Protein AF-A0A7S1S8F1-F1 (afdb_monomer)

Nearest PDB structures (foldseek):
  6grj-assembly1_F  TM=1.802E-01  e=8.743E+00  Aeromonas hydrophila
  8iyj-assembly1_T3  TM=1.099E-01  e=9.183E+00  Mus musculus
  6grj-assembly1_I  TM=1.510E-01  e=9.183E+00  Aeromonas hydrophila

pLDDT: mean 80.33, std 20.06, range [31.27, 98.12]

Organism: Alexandrium catenella (NCBI:txid2925)

Structure (mmCIF, N/CA/C/O backbone):
data_AF-A0A7S1S8F1-F1
#
_entry.id   AF-A0A7S1S8F1-F1
#
loop_
_atom_site.group_PDB
_atom_site.id
_atom_site.type_symbol
_atom_site.label_atom_id
_atom_site.label_alt_id
_atom_site.label_comp_id
_atom_site.label_asym_id
_atom_site.label_entity_id
_atom_site.label_seq_id
_atom_site.pdbx_PDB_ins_code
_atom_site.Cartn_x
_atom_site.Cartn_y
_atom_site.Cartn_z
_atom_site.occupancy
_atom_site.B_iso_or_equiv
_atom_site.auth_seq_id
_atom_site.auth_comp_id
_atom_site.auth_asym_id
_atom_site.auth_atom_id
_atom_site.pdbx_PDB_model_num
ATOM 1 N N . THR A 1 1 ? -24.245 24.559 3.269 1.00 71.06 1 THR A N 1
ATOM 2 C CA . THR A 1 1 ? -24.080 25.088 1.894 1.00 71.06 1 THR A CA 1
ATOM 3 C C . THR A 1 1 ? -22.683 25.635 1.650 1.00 71.06 1 THR A C 1
ATOM 5 O O . THR A 1 1 ? -21.995 25.028 0.846 1.00 71.06 1 THR A O 1
ATOM 8 N N . ILE A 1 2 ? -22.222 26.690 2.346 1.00 76.62 2 ILE A N 1
ATOM 9 C CA . ILE A 1 2 ? -20.896 27.321 2.112 1.00 76.62 2 ILE A CA 1
ATOM 10 C C . ILE A 1 2 ? -19.745 26.299 2.111 1.00 76.62 2 ILE A C 1
ATOM 12 O O . ILE A 1 2 ? -18.993 26.247 1.144 1.00 76.62 2 ILE A O 1
ATOM 16 N N . LEU A 1 3 ? -19.665 25.432 3.130 1.00 76.19 3 LEU A N 1
ATOM 17 C CA . LEU A 1 3 ? -18.648 24.372 3.197 1.00 76.19 3 LEU A CA 1
ATOM 18 C C . LEU A 1 3 ? -18.657 23.469 1.950 1.00 76.19 3 LEU A C 1
ATOM 20 O O . LEU A 1 3 ? -17.608 23.213 1.379 1.00 76.19 3 LEU A O 1
ATOM 24 N N . GLY A 1 4 ? -19.839 23.058 1.477 1.00 77.69 4 GLY A N 1
ATOM 25 C CA . GLY A 1 4 ? -19.980 22.222 0.280 1.00 77.69 4 GLY A CA 1
ATOM 26 C C . GLY A 1 4 ? -19.562 22.929 -1.014 1.00 77.69 4 GLY A C 1
ATOM 27 O O . GLY A 1 4 ? -18.934 22.307 -1.864 1.00 77.69 4 GLY A O 1
ATOM 28 N N . LEU A 1 5 ? -19.835 24.234 -1.147 1.00 84.31 5 LEU A N 1
ATOM 29 C CA . LEU A 1 5 ? -19.325 25.038 -2.268 1.00 84.31 5 LEU A CA 1
ATOM 30 C C . LEU A 1 5 ? -17.794 25.160 -2.220 1.00 84.31 5 LEU A C 1
ATOM 32 O O . LEU A 1 5 ? -17.147 25.108 -3.262 1.00 84.31 5 LEU A O 1
ATOM 36 N N . TRP A 1 6 ? -17.209 25.273 -1.023 1.00 87.19 6 TRP A N 1
ATOM 37 C CA . TRP A 1 6 ? -15.755 25.324 -0.850 1.00 87.19 6 TRP A CA 1
ATOM 38 C C . TRP A 1 6 ? -15.074 23.976 -1.130 1.00 87.19 6 TRP A C 1
ATOM 40 O O . TRP A 1 6 ? -14.029 23.932 -1.781 1.00 87.19 6 TRP A O 1
ATOM 50 N N . SER A 1 7 ? -15.690 22.863 -0.717 1.00 84.62 7 SER A N 1
ATOM 51 C CA . SER A 1 7 ? -15.260 21.513 -1.096 1.00 84.62 7 SER A CA 1
ATOM 52 C C . SER A 1 7 ? -15.316 21.317 -2.613 1.00 84.62 7 SER A C 1
ATOM 54 O O . SER A 1 7 ? -14.339 20.854 -3.194 1.00 84.62 7 SER A O 1
ATOM 56 N N . LEU A 1 8 ? -16.401 21.745 -3.271 1.00 88.31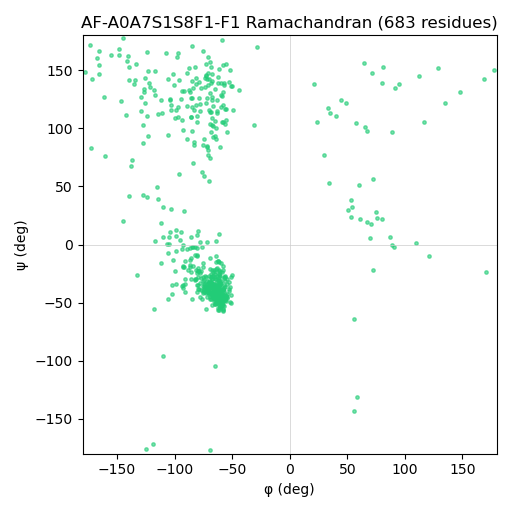 8 LEU A N 1
ATOM 57 C CA . LEU A 1 8 ? -16.531 21.687 -4.731 1.00 88.31 8 LEU A CA 1
ATOM 58 C C . LEU A 1 8 ? -15.447 22.525 -5.433 1.00 88.31 8 LEU A C 1
ATOM 60 O O . LEU A 1 8 ? -14.800 22.036 -6.352 1.00 88.31 8 LEU A O 1
ATOM 64 N N . ALA A 1 9 ? -15.196 23.755 -4.972 1.00 88.94 9 ALA A N 1
ATOM 65 C CA . ALA A 1 9 ? -14.128 24.602 -5.505 1.00 88.94 9 ALA A CA 1
ATOM 66 C C . ALA A 1 9 ? -12.737 23.964 -5.330 1.00 88.94 9 ALA A C 1
ATOM 68 O O . ALA A 1 9 ? -11.925 23.994 -6.253 1.00 88.94 9 ALA A O 1
ATOM 69 N N . SER A 1 10 ? -12.489 23.329 -4.180 1.00 92.06 10 SER A N 1
ATOM 70 C CA . SER A 1 10 ? -11.247 22.597 -3.897 1.00 92.06 10 SER A CA 1
ATOM 71 C C . SER A 1 10 ? -11.060 21.392 -4.823 1.00 92.06 10 SER A C 1
ATOM 73 O O . SER A 1 10 ? -9.970 21.192 -5.355 1.00 92.06 10 SER A O 1
ATOM 75 N N . MET A 1 11 ? -12.124 20.620 -5.073 1.00 93.25 11 MET A N 1
ATOM 76 C CA . MET A 1 11 ? -12.105 19.517 -6.041 1.00 93.25 11 MET A CA 1
ATOM 77 C C . MET A 1 11 ? -11.836 20.026 -7.462 1.00 93.25 11 MET A C 1
ATOM 79 O O . MET A 1 11 ? -10.980 19.476 -8.151 1.00 93.25 11 MET A O 1
ATOM 83 N N . SER A 1 12 ? -12.503 21.104 -7.887 1.00 93.19 12 SER A N 1
ATOM 84 C CA . SER A 1 12 ? -12.283 21.710 -9.206 1.00 93.19 12 SER A CA 1
ATOM 85 C C . SER A 1 12 ? -10.850 22.215 -9.387 1.00 93.19 12 SER A C 1
ATOM 87 O O . SER A 1 12 ? -10.267 22.008 -10.450 1.00 93.19 12 SER A O 1
ATOM 89 N N . PHE A 1 13 ? -10.256 22.829 -8.357 1.00 94.50 13 PHE A N 1
ATOM 90 C CA . PHE A 1 13 ? -8.851 23.245 -8.375 1.00 94.50 13 PHE A CA 1
ATOM 91 C C . PHE A 1 13 ? -7.903 22.041 -8.473 1.00 94.50 13 PHE A C 1
ATOM 93 O O . PHE A 1 13 ? -6.998 22.046 -9.305 1.00 94.50 13 PHE A O 1
ATOM 100 N N . GLY A 1 14 ? -8.148 20.982 -7.692 1.00 92.25 14 GLY A N 1
ATOM 101 C CA . GLY A 1 14 ? -7.373 19.740 -7.754 1.00 92.25 14 GLY A CA 1
ATOM 102 C C . GLY A 1 14 ? -7.420 19.074 -9.133 1.00 92.25 14 GLY A C 1
ATOM 103 O O . GLY A 1 14 ? -6.380 18.697 -9.664 1.00 92.25 14 GLY A O 1
ATOM 104 N N . VAL A 1 15 ? -8.601 19.001 -9.760 1.00 93.94 15 VAL A N 1
ATOM 105 C CA . VAL A 1 15 ? -8.761 18.477 -11.130 1.00 93.94 15 VAL A CA 1
ATOM 106 C C . VAL A 1 15 ? -8.051 19.364 -12.156 1.00 93.94 15 VAL A C 1
ATOM 108 O O . VAL A 1 15 ? -7.371 18.843 -13.038 1.00 93.94 15 VAL A O 1
ATOM 111 N N . PHE A 1 16 ? -8.169 20.691 -12.049 1.00 95.81 16 PHE A N 1
ATOM 112 C CA . PHE A 1 16 ? -7.493 21.621 -12.958 1.00 95.81 16 PHE A CA 1
ATOM 113 C C . PHE A 1 16 ? -5.965 21.494 -12.872 1.00 95.81 16 PHE A C 1
ATOM 115 O O . PHE A 1 16 ? -5.309 21.287 -13.893 1.00 95.81 16 PHE A O 1
ATOM 122 N N . MET A 1 17 ? -5.403 21.541 -11.661 1.00 96.44 17 MET A N 1
ATOM 123 C CA . MET A 1 17 ? -3.957 21.426 -11.459 1.00 96.44 17 MET A CA 1
ATOM 124 C C . MET A 1 17 ? -3.429 20.030 -11.788 1.00 96.44 17 MET A C 1
ATOM 126 O O . MET A 1 17 ? -2.360 19.919 -12.379 1.00 96.44 17 MET A O 1
ATOM 130 N N . GLY A 1 18 ? -4.188 18.972 -11.484 1.00 92.06 18 GLY A N 1
ATOM 131 C CA . GLY A 1 18 ? -3.854 17.608 -11.896 1.00 92.06 18 GLY A CA 1
ATOM 132 C C . GLY A 1 18 ? -3.797 17.463 -13.418 1.00 92.06 18 GLY A C 1
ATOM 133 O O . GLY A 1 18 ? -2.859 16.865 -13.937 1.00 92.06 18 GLY A O 1
ATOM 134 N N . ARG A 1 19 ? -4.739 18.075 -14.153 1.00 92.81 19 ARG A N 1
ATOM 135 C CA . ARG A 1 19 ? -4.690 18.113 -15.625 1.00 92.81 19 ARG A CA 1
ATOM 136 C C . ARG A 1 19 ? -3.488 18.897 -16.145 1.00 92.81 19 ARG A C 1
ATOM 138 O O . ARG A 1 19 ? -2.829 18.381 -17.036 1.00 92.81 19 ARG A O 1
ATOM 145 N N . TYR A 1 20 ? -3.193 20.071 -15.582 1.00 93.94 20 TYR A N 1
ATOM 146 C CA . TYR A 1 20 ? -2.027 20.883 -15.955 1.00 93.94 20 TYR A CA 1
ATOM 147 C C . TYR A 1 20 ? -0.709 20.121 -15.752 1.00 93.94 20 TYR A C 1
ATOM 149 O O . TYR A 1 20 ? 0.074 19.973 -16.684 1.00 93.94 20 TYR A O 1
ATOM 157 N N . VAL A 1 21 ? -0.490 19.555 -14.559 1.00 93.69 21 VAL A N 1
ATOM 158 C CA . VAL A 1 21 ? 0.717 18.760 -14.271 1.00 93.69 21 VAL A CA 1
ATOM 159 C C . VAL A 1 21 ? 0.799 17.531 -15.185 1.00 93.69 21 VAL A C 1
ATOM 161 O O . VAL A 1 21 ? 1.889 17.147 -15.614 1.00 93.69 21 VAL A O 1
ATOM 164 N N . ASN A 1 22 ? -0.346 16.936 -15.534 1.00 91.06 22 ASN A N 1
ATOM 165 C CA . ASN A 1 22 ? -0.381 15.809 -16.454 1.00 91.06 22 ASN A CA 1
ATOM 166 C C . ASN A 1 22 ? 0.011 16.184 -17.892 1.00 91.06 22 ASN A C 1
ATOM 168 O O . ASN A 1 22 ? 0.784 15.452 -18.504 1.00 91.06 22 ASN A O 1
ATOM 172 N N . THR A 1 23 ? -0.513 17.287 -18.437 1.00 86.06 23 THR A N 1
ATOM 173 C CA . THR A 1 23 ? -0.227 17.708 -19.820 1.00 86.06 23 THR A CA 1
ATOM 174 C C . THR A 1 23 ? 1.190 18.239 -19.988 1.00 86.06 23 THR A C 1
ATOM 176 O O . THR A 1 23 ? 1.860 17.835 -20.930 1.00 86.06 23 THR A O 1
ATOM 179 N N . GLU A 1 24 ? 1.664 19.086 -19.071 1.00 88.12 24 GLU A N 1
ATOM 180 C CA . GLU A 1 24 ? 2.987 19.715 -19.197 1.00 88.12 24 GLU A CA 1
ATOM 181 C C . GLU A 1 24 ? 4.134 18.732 -18.905 1.00 88.12 24 GLU A C 1
ATOM 183 O O . GLU A 1 24 ? 5.136 18.717 -19.618 1.00 88.12 24 GLU A O 1
ATOM 188 N N . TYR A 1 25 ? 3.988 17.881 -17.880 1.00 90.88 25 TYR A N 1
ATOM 189 C CA . TYR A 1 25 ? 5.095 17.059 -17.377 1.00 90.88 25 TYR A CA 1
ATOM 190 C C . TYR A 1 25 ? 4.852 15.553 -17.517 1.00 90.88 25 TYR A C 1
ATOM 192 O O . TYR A 1 25 ? 5.662 14.841 -18.119 1.00 90.88 25 TYR A O 1
ATOM 200 N N . MET A 1 26 ? 3.746 15.039 -16.963 1.00 91.00 26 MET A N 1
ATOM 201 C CA . MET A 1 26 ? 3.609 13.588 -16.763 1.00 91.00 26 MET A CA 1
ATOM 202 C C . MET A 1 26 ? 3.402 12.805 -18.060 1.00 91.00 26 MET A C 1
ATOM 204 O O . MET A 1 26 ? 3.874 11.677 -18.148 1.00 91.00 26 MET A O 1
ATOM 208 N N . GLN A 1 27 ? 2.754 13.373 -19.081 1.00 86.25 27 GLN A N 1
ATOM 209 C CA . GLN A 1 27 ? 2.628 12.715 -20.387 1.00 86.25 27 GLN A CA 1
ATOM 210 C C . GLN A 1 27 ? 3.995 12.493 -21.043 1.00 86.25 27 GLN A C 1
ATOM 212 O O . GLN A 1 27 ? 4.281 11.390 -21.506 1.00 86.25 27 GLN A O 1
ATOM 217 N N . SER A 1 28 ? 4.869 13.504 -21.024 1.00 85.38 28 SER A N 1
ATOM 218 C CA . SER A 1 28 ? 6.248 13.379 -21.509 1.00 85.38 28 SER A CA 1
ATOM 219 C C . SER A 1 28 ? 7.037 12.361 -20.685 1.00 85.38 28 SER A C 1
ATOM 221 O O . SER A 1 28 ? 7.659 11.465 -21.255 1.00 85.38 28 SER A O 1
ATOM 223 N N . TYR A 1 29 ? 6.945 12.442 -19.355 1.00 89.31 29 TYR A N 1
ATOM 224 C CA . TYR A 1 29 ? 7.604 11.524 -18.424 1.00 89.31 29 TYR A CA 1
ATOM 225 C C . TYR A 1 29 ? 7.205 10.059 -18.657 1.00 89.31 29 TYR A C 1
ATOM 227 O O . TYR A 1 29 ? 8.059 9.203 -18.900 1.00 89.31 29 TYR A O 1
ATOM 235 N N . TRP A 1 30 ? 5.901 9.764 -18.629 1.00 86.81 30 TRP A N 1
ATOM 236 C CA . TRP A 1 30 ? 5.389 8.407 -18.792 1.00 86.81 30 TRP A CA 1
ATOM 237 C C . TRP A 1 30 ? 5.628 7.867 -20.191 1.00 86.81 30 TRP A C 1
ATOM 239 O O . TRP A 1 30 ? 5.990 6.705 -20.305 1.00 86.81 30 TRP A O 1
ATOM 249 N N . ARG A 1 31 ? 5.520 8.684 -21.246 1.00 81.50 31 ARG A N 1
ATOM 250 C CA . ARG A 1 31 ? 5.853 8.257 -22.613 1.00 81.50 31 ARG A CA 1
ATOM 251 C C . ARG A 1 31 ? 7.309 7.812 -22.725 1.00 81.50 31 ARG A C 1
ATOM 253 O O . ARG A 1 31 ? 7.578 6.747 -23.276 1.00 81.50 31 ARG A O 1
ATOM 260 N N . ILE A 1 32 ? 8.241 8.595 -22.176 1.00 83.88 32 ILE A N 1
ATOM 261 C CA . ILE A 1 32 ? 9.670 8.257 -22.208 1.00 83.88 32 ILE A CA 1
ATOM 262 C C . ILE A 1 32 ? 9.951 6.991 -21.387 1.00 83.88 32 ILE A C 1
ATOM 264 O O . ILE A 1 32 ? 10.694 6.119 -21.837 1.00 83.88 32 ILE A O 1
ATOM 268 N N . ARG A 1 33 ? 9.302 6.843 -20.226 1.00 83.69 33 ARG A N 1
ATOM 269 C CA . ARG A 1 33 ? 9.466 5.680 -19.343 1.00 83.69 33 ARG A CA 1
ATOM 270 C C . ARG A 1 33 ? 8.794 4.400 -19.869 1.00 83.69 33 ARG A C 1
ATOM 272 O O . ARG A 1 33 ? 9.356 3.321 -19.713 1.00 83.69 33 ARG A O 1
ATOM 279 N N . ALA A 1 34 ? 7.622 4.505 -20.495 1.00 75.69 34 ALA A N 1
ATOM 280 C CA . ALA A 1 34 ? 6.834 3.380 -21.007 1.00 75.69 34 ALA A CA 1
ATOM 281 C C . ALA A 1 34 ? 7.347 2.843 -22.351 1.00 75.69 34 ALA A C 1
ATOM 283 O O . ALA A 1 34 ? 7.225 1.647 -22.605 1.00 75.69 34 ALA A O 1
ATOM 284 N N . ALA A 1 35 ? 7.995 3.680 -23.174 1.00 70.44 35 ALA A N 1
ATOM 285 C CA . ALA A 1 35 ? 8.668 3.227 -24.395 1.00 70.44 35 ALA A CA 1
ATOM 286 C C . ALA A 1 35 ? 9.786 2.193 -24.125 1.00 70.44 35 ALA A C 1
ATOM 288 O O . ALA A 1 35 ? 10.214 1.497 -25.043 1.00 70.44 35 ALA A O 1
ATOM 289 N N . GLY A 1 36 ? 10.248 2.067 -22.871 1.00 58.00 36 GLY A N 1
ATOM 290 C CA . GLY A 1 36 ? 10.915 0.877 -22.320 1.00 58.00 36 GLY A CA 1
ATOM 291 C C . GLY A 1 36 ? 12.344 0.590 -22.795 1.00 58.00 36 GLY A C 1
ATOM 292 O O . GLY A 1 36 ? 13.088 -0.094 -22.099 1.00 58.00 36 GLY A O 1
ATOM 293 N N . SER A 1 37 ? 12.749 1.109 -23.952 1.00 61.06 37 SER A N 1
ATOM 294 C CA . SER A 1 37 ? 14.113 1.033 -24.475 1.00 61.06 37 SER A CA 1
ATOM 295 C C . SER A 1 37 ? 14.329 2.093 -25.551 1.00 61.06 37 SER A C 1
ATOM 297 O O . SER A 1 37 ? 13.583 2.130 -26.530 1.00 61.06 37 SER A O 1
ATOM 299 N N . GLY A 1 38 ? 15.373 2.913 -25.416 1.00 71.38 38 GLY A N 1
ATOM 300 C CA . GLY A 1 38 ? 15.814 3.771 -26.514 1.00 71.38 38 GLY A CA 1
ATOM 301 C C . GLY A 1 38 ? 16.396 2.952 -27.669 1.00 71.38 38 GLY A C 1
ATOM 302 O O . GLY A 1 38 ? 17.116 1.976 -27.443 1.00 71.38 38 GLY A O 1
ATOM 303 N N . LEU A 1 39 ? 16.113 3.352 -28.910 1.00 81.75 39 LEU A N 1
ATOM 304 C CA . LEU A 1 39 ? 16.787 2.798 -30.087 1.00 81.75 39 LEU A CA 1
ATOM 305 C C . LEU A 1 39 ? 18.219 3.329 -30.125 1.00 81.75 39 LEU A C 1
ATOM 307 O O . LEU A 1 39 ? 18.409 4.539 -30.117 1.00 81.75 39 LEU A O 1
ATOM 311 N N . SER A 1 40 ? 19.225 2.459 -30.203 1.00 84.56 40 SER A N 1
ATOM 312 C CA . SER A 1 40 ? 20.632 2.866 -30.304 1.00 84.56 40 SER A CA 1
ATOM 313 C C . SER A 1 40 ? 21.275 2.407 -31.612 1.00 84.56 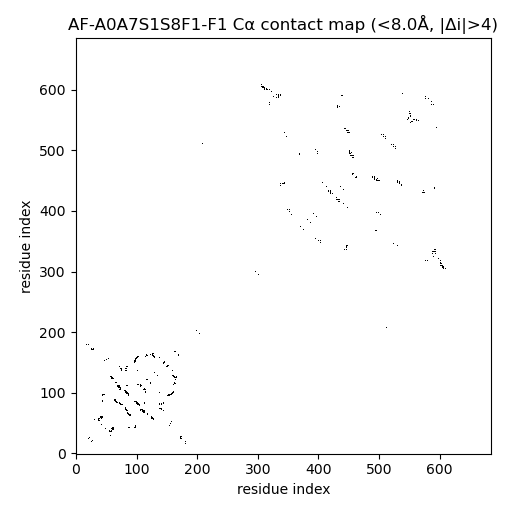40 SER A C 1
ATOM 315 O O . SER A 1 40 ? 20.892 1.393 -32.191 1.00 84.56 40 SER A O 1
ATOM 317 N N . GLY A 1 41 ? 22.245 3.184 -32.102 1.00 84.50 41 GLY A N 1
ATOM 318 C CA . GLY A 1 41 ? 22.919 2.920 -33.375 1.00 84.50 41 GLY A CA 1
ATOM 319 C C . GLY A 1 41 ? 22.079 3.259 -34.611 1.00 84.50 41 GLY A C 1
ATOM 320 O O . GLY A 1 41 ? 22.271 2.644 -35.657 1.00 84.50 41 GLY A O 1
ATOM 321 N N . VAL A 1 42 ? 21.157 4.224 -34.516 1.00 87.06 42 VAL A N 1
ATOM 322 C CA . VAL A 1 42 ? 20.298 4.633 -35.642 1.00 87.06 42 VAL A CA 1
ATOM 323 C C . VAL A 1 42 ? 21.090 5.433 -36.682 1.00 87.06 42 VAL A C 1
ATOM 325 O O . VAL A 1 42 ? 21.651 6.483 -36.368 1.00 87.06 42 VAL A O 1
ATOM 328 N N . ASP A 1 43 ? 21.132 4.976 -37.937 1.00 86.12 43 ASP A N 1
ATOM 329 C CA . ASP A 1 43 ? 21.679 5.785 -39.034 1.00 86.12 43 ASP A CA 1
ATOM 330 C C . ASP A 1 43 ? 20.611 6.771 -39.529 1.00 86.12 43 ASP A C 1
ATOM 332 O O . ASP A 1 43 ? 19.546 6.370 -40.002 1.00 86.12 43 ASP A O 1
ATOM 336 N N . ALA A 1 44 ? 20.906 8.070 -39.445 1.00 85.44 44 ALA A N 1
ATOM 337 C CA . ALA A 1 44 ? 20.002 9.139 -39.864 1.00 85.44 44 ALA A CA 1
ATOM 338 C C . ALA A 1 44 ? 19.658 9.119 -41.371 1.00 85.44 44 ALA A C 1
ATOM 340 O O . ALA A 1 44 ? 18.714 9.790 -41.784 1.00 85.44 44 ALA A O 1
ATOM 341 N N . ALA A 1 45 ? 20.402 8.368 -42.195 1.00 82.56 45 ALA A N 1
ATOM 342 C CA . ALA A 1 45 ? 20.131 8.195 -43.624 1.00 82.56 45 ALA A CA 1
ATOM 343 C C . ALA A 1 45 ? 19.275 6.951 -43.968 1.00 82.56 45 ALA A C 1
ATOM 345 O O . ALA A 1 45 ? 18.950 6.744 -45.139 1.00 82.56 45 ALA A O 1
ATOM 346 N N . ALA A 1 46 ? 18.923 6.099 -42.995 1.00 78.94 46 ALA A N 1
ATOM 347 C CA . ALA A 1 46 ? 18.248 4.823 -43.246 1.00 78.94 46 ALA A CA 1
ATOM 348 C C . ALA A 1 46 ? 16.709 4.918 -43.146 1.00 78.94 46 ALA A C 1
ATOM 350 O O . ALA A 1 46 ? 16.140 4.964 -42.056 1.00 78.94 46 ALA A O 1
ATOM 351 N N . SER A 1 47 ? 16.027 4.864 -44.298 1.00 69.81 47 SER A N 1
ATOM 352 C CA . SER A 1 47 ? 14.560 5.017 -44.415 1.00 69.81 47 SER A CA 1
ATOM 353 C C . SER A 1 47 ? 13.740 3.976 -43.634 1.00 69.81 47 SER A C 1
ATOM 355 O O . SER A 1 47 ? 12.677 4.296 -43.109 1.00 69.81 47 SER A O 1
ATOM 357 N N . GLU A 1 48 ? 14.242 2.746 -43.478 1.00 66.50 48 GLU A N 1
ATOM 358 C CA . GLU A 1 48 ? 13.563 1.707 -42.683 1.00 66.50 48 GLU A CA 1
ATOM 359 C C . GLU A 1 48 ? 13.552 2.011 -41.177 1.00 66.50 48 GLU A C 1
ATOM 361 O O . GLU A 1 48 ? 12.655 1.566 -40.471 1.00 66.50 48 GLU A O 1
ATOM 366 N N . VAL A 1 49 ? 14.510 2.787 -40.661 1.00 65.81 49 VAL A N 1
ATOM 367 C CA . VAL A 1 49 ? 14.605 3.051 -39.214 1.00 65.81 49 VAL A CA 1
ATOM 368 C C . VAL A 1 49 ? 13.638 4.156 -38.775 1.00 65.81 49 VAL A C 1
ATOM 370 O O . VAL A 1 49 ? 13.204 4.178 -37.625 1.00 65.81 49 VAL A O 1
ATOM 373 N N . ALA A 1 50 ? 13.210 5.017 -39.703 1.00 65.12 50 ALA A N 1
ATOM 374 C CA . ALA A 1 50 ? 12.194 6.037 -39.452 1.00 65.12 50 ALA A CA 1
ATOM 375 C C . ALA A 1 50 ? 10.830 5.444 -39.053 1.00 65.12 50 ALA A C 1
ATOM 377 O O . ALA A 1 50 ? 10.106 6.060 -38.280 1.00 65.12 50 ALA A O 1
ATOM 378 N N . SER A 1 51 ? 10.483 4.239 -39.530 1.00 66.12 51 SER A N 1
ATOM 379 C CA . SER A 1 51 ? 9.243 3.556 -39.124 1.00 66.12 51 SER A CA 1
ATOM 380 C C . SER A 1 51 ? 9.336 2.870 -37.759 1.00 66.12 51 SER A C 1
ATOM 382 O O . SER A 1 51 ? 8.307 2.654 -37.129 1.00 66.12 51 SER A O 1
ATOM 384 N N . LEU A 1 52 ? 10.546 2.536 -37.298 1.00 65.00 52 LEU A N 1
ATOM 385 C CA . LEU A 1 52 ? 10.803 1.978 -35.964 1.00 65.00 52 LEU A CA 1
ATOM 386 C C . LEU A 1 52 ? 10.872 3.072 -34.893 1.00 65.00 52 LEU A C 1
ATOM 388 O O . LEU A 1 52 ? 10.517 2.835 -33.740 1.00 65.00 52 LEU A O 1
ATOM 392 N N . GLY A 1 53 ? 11.293 4.281 -35.273 1.00 61.03 53 GLY A N 1
ATOM 393 C CA . GLY A 1 53 ? 11.311 5.439 -34.384 1.00 61.03 53 GLY A CA 1
ATOM 394 C C . GLY A 1 53 ? 9.926 5.867 -33.891 1.00 61.03 53 GLY A C 1
ATOM 395 O O . GLY A 1 53 ? 9.844 6.541 -32.872 1.00 61.03 53 GLY A O 1
ATOM 396 N N . ASP A 1 54 ? 8.831 5.492 -34.570 1.00 66.00 54 ASP A N 1
ATOM 397 C CA . ASP A 1 54 ? 7.459 5.839 -34.151 1.00 66.00 54 ASP A CA 1
ATOM 398 C C . ASP A 1 54 ? 7.092 5.177 -32.801 1.00 66.00 54 ASP A C 1
ATOM 400 O O . ASP A 1 54 ? 6.271 5.708 -32.054 1.00 66.00 54 ASP A O 1
ATOM 404 N N . GLU A 1 55 ? 7.736 4.053 -32.452 1.00 70.12 55 GLU A N 1
ATOM 405 C CA . GLU A 1 55 ? 7.573 3.352 -31.166 1.00 70.12 55 GLU A CA 1
ATOM 406 C C . GLU A 1 55 ? 8.566 3.809 -30.079 1.00 70.12 55 GLU A C 1
ATOM 408 O O . GLU A 1 55 ? 8.398 3.477 -28.904 1.00 70.12 55 GLU A O 1
ATOM 413 N N . ALA A 1 56 ? 9.625 4.538 -30.443 1.00 79.81 56 ALA A N 1
ATOM 414 C CA . ALA A 1 56 ? 10.734 4.849 -29.545 1.00 79.81 56 ALA A CA 1
ATOM 415 C C . ALA A 1 56 ? 10.670 6.294 -29.036 1.00 79.81 56 ALA A C 1
ATOM 417 O O . ALA A 1 56 ? 10.686 7.250 -29.808 1.00 79.81 56 ALA A O 1
ATOM 418 N N . ALA A 1 57 ? 10.675 6.481 -27.715 1.00 84.38 57 ALA A N 1
ATOM 419 C CA . ALA A 1 57 ? 10.746 7.821 -27.128 1.00 84.38 57 ALA A CA 1
ATOM 420 C C . ALA A 1 57 ? 12.161 8.427 -27.152 1.00 84.38 57 ALA A C 1
ATOM 422 O O . ALA A 1 57 ? 12.299 9.648 -27.128 1.00 84.38 57 ALA A O 1
ATOM 423 N N . ILE A 1 58 ? 13.197 7.580 -27.200 1.00 87.94 58 ILE A N 1
ATOM 424 C CA . ILE A 1 58 ? 14.619 7.944 -27.173 1.00 87.94 58 ILE A CA 1
ATOM 425 C C . ILE A 1 58 ? 15.308 7.299 -28.385 1.00 87.94 58 ILE A C 1
ATOM 427 O O . ILE A 1 58 ? 15.154 6.098 -28.615 1.00 87.94 58 ILE A O 1
ATOM 431 N N . ILE A 1 59 ? 16.086 8.078 -29.138 1.00 89.25 59 ILE A N 1
ATOM 432 C CA . ILE A 1 59 ? 16.847 7.636 -30.314 1.00 89.25 59 ILE A CA 1
ATOM 433 C C . ILE A 1 59 ? 18.299 8.094 -30.173 1.00 89.25 59 ILE A C 1
ATOM 435 O O . ILE A 1 59 ? 18.566 9.289 -30.222 1.00 89.25 59 ILE A O 1
ATOM 439 N N . SER A 1 60 ? 19.240 7.159 -30.049 1.00 90.44 60 SER A N 1
ATOM 440 C CA . SER A 1 60 ? 20.684 7.400 -30.103 1.00 90.44 60 SER A CA 1
ATOM 441 C C . SER A 1 60 ? 21.234 7.057 -31.493 1.00 90.44 60 SER A C 1
ATOM 443 O O . SER A 1 60 ? 21.323 5.890 -31.887 1.00 90.44 60 SER A O 1
ATOM 445 N N . PHE A 1 61 ? 21.611 8.087 -32.244 1.00 90.88 61 PHE A N 1
ATOM 446 C CA . PHE A 1 61 ? 22.142 8.005 -33.600 1.00 90.88 61 PHE A CA 1
ATOM 447 C C . PHE A 1 61 ? 23.567 7.421 -33.669 1.00 90.88 61 PHE A C 1
ATOM 449 O O . PHE A 1 61 ? 24.313 7.410 -32.691 1.00 90.88 61 PHE A O 1
ATOM 456 N N . THR A 1 62 ? 23.982 6.959 -34.852 1.00 90.69 62 THR A N 1
ATOM 457 C CA . THR A 1 62 ? 25.367 6.538 -35.122 1.00 90.69 62 THR A CA 1
ATOM 458 C C . THR A 1 62 ? 26.352 7.706 -35.122 1.00 90.69 62 THR A C 1
ATOM 460 O O . THR A 1 62 ? 26.014 8.822 -35.518 1.00 90.69 62 THR A O 1
ATOM 463 N N . GLU A 1 63 ? 27.617 7.425 -34.805 1.00 87.94 63 GLU A N 1
ATOM 464 C CA . GLU A 1 63 ? 28.702 8.402 -34.906 1.00 87.94 63 GLU A CA 1
ATOM 465 C C . GLU A 1 63 ? 28.844 8.982 -36.333 1.00 87.94 63 GLU A C 1
ATOM 467 O O . GLU A 1 63 ? 28.739 8.282 -37.352 1.00 87.94 63 GLU A O 1
ATOM 472 N N . GLY A 1 64 ? 29.080 10.297 -36.402 1.00 87.25 64 GLY A N 1
ATOM 473 C CA . GLY A 1 64 ? 29.148 11.064 -37.650 1.00 87.25 64 GLY A CA 1
ATOM 474 C C . GLY A 1 64 ? 27.805 11.626 -38.135 1.00 87.25 64 GLY A C 1
ATOM 475 O O . GLY A 1 64 ? 27.782 12.315 -39.163 1.00 87.25 64 GLY A O 1
ATOM 476 N N . THR A 1 65 ? 26.715 11.368 -37.407 1.00 90.06 65 THR A N 1
ATOM 477 C CA . THR A 1 65 ? 25.454 12.113 -37.519 1.00 90.06 65 THR A CA 1
ATOM 478 C C . THR A 1 65 ? 25.634 13.540 -36.994 1.00 90.06 65 THR A C 1
ATOM 480 O O . THR A 1 65 ? 26.318 13.760 -35.997 1.00 90.06 65 THR A O 1
ATOM 483 N N . ILE A 1 66 ? 25.047 14.516 -37.687 1.00 90.81 66 ILE A N 1
ATOM 484 C CA . ILE A 1 66 ? 25.028 15.935 -37.322 1.00 90.81 66 ILE A CA 1
ATOM 485 C C . ILE A 1 66 ? 23.657 16.553 -37.607 1.00 90.81 66 ILE A C 1
ATOM 487 O O . ILE A 1 66 ? 22.958 16.134 -38.532 1.00 90.81 66 ILE A O 1
ATOM 491 N N . VAL A 1 67 ? 23.315 17.599 -36.858 1.00 93.38 67 VAL A N 1
ATOM 492 C CA . VAL A 1 67 ? 22.265 18.555 -37.232 1.00 93.38 67 VAL A CA 1
ATOM 493 C C . VAL A 1 67 ? 22.894 19.610 -38.146 1.00 93.38 67 VAL A C 1
ATOM 495 O O . VAL A 1 67 ? 23.920 20.195 -37.797 1.00 93.38 67 VAL A O 1
ATOM 498 N N . ASP A 1 68 ? 22.331 19.837 -39.334 1.00 92.94 68 ASP A N 1
ATOM 499 C CA . ASP A 1 68 ? 22.863 20.820 -40.289 1.00 92.94 68 ASP A CA 1
ATOM 500 C C . ASP A 1 68 ? 22.258 22.214 -40.052 1.00 92.94 68 ASP A C 1
ATOM 502 O O . ASP A 1 68 ? 21.231 22.583 -40.630 1.00 92.94 68 ASP A O 1
ATOM 506 N N . ASP A 1 69 ? 22.933 23.006 -39.212 1.00 92.62 69 ASP A N 1
ATOM 507 C CA . ASP A 1 69 ? 22.517 24.359 -38.816 1.00 92.62 69 ASP A CA 1
ATOM 508 C C . ASP A 1 69 ? 22.427 25.363 -39.985 1.00 92.62 69 ASP A C 1
ATOM 510 O O . ASP A 1 69 ? 21.775 26.409 -39.859 1.00 92.62 69 ASP A O 1
ATOM 514 N N . ARG A 1 70 ? 23.002 25.036 -41.152 1.00 92.06 70 ARG A N 1
ATOM 515 C CA . ARG A 1 70 ? 22.989 25.874 -42.364 1.00 92.06 70 ARG A CA 1
ATOM 516 C C . ARG A 1 70 ? 21.723 25.718 -43.200 1.00 92.06 70 ARG A C 1
ATOM 518 O O . ARG A 1 70 ? 21.449 26.581 -44.034 1.00 92.06 70 ARG A O 1
ATOM 525 N N . ARG A 1 71 ? 20.966 24.633 -43.008 1.00 94.81 71 ARG A N 1
ATOM 526 C CA . ARG A 1 71 ? 19.713 24.345 -43.736 1.00 94.81 71 ARG A CA 1
ATOM 527 C C . ARG A 1 71 ? 18.497 24.365 -42.806 1.00 94.81 71 ARG A C 1
ATOM 529 O O . ARG A 1 71 ? 17.574 23.565 -42.925 1.00 94.81 71 ARG A O 1
ATOM 536 N N . THR A 1 72 ? 18.533 25.325 -41.888 1.00 96.31 72 THR A N 1
ATOM 537 C CA . THR A 1 72 ? 17.526 25.593 -40.857 1.00 96.31 72 THR A CA 1
ATOM 538 C C . THR A 1 72 ? 16.400 26.477 -41.388 1.00 96.31 72 THR A C 1
ATOM 540 O O . THR A 1 72 ? 16.679 27.468 -42.057 1.00 96.31 72 THR A O 1
ATOM 543 N N . ILE A 1 73 ? 15.146 26.207 -41.014 1.00 98.00 73 ILE A N 1
ATOM 544 C CA . ILE A 1 73 ? 14.026 27.155 -41.161 1.00 98.00 73 ILE A CA 1
ATOM 545 C C . ILE A 1 73 ? 13.391 27.445 -39.801 1.00 98.00 73 ILE A C 1
ATOM 547 O O . ILE A 1 73 ? 13.112 26.529 -39.030 1.00 98.00 73 ILE A O 1
ATOM 551 N N . GLY A 1 74 ? 13.121 28.727 -39.547 1.00 97.06 74 GLY A N 1
ATOM 552 C CA . GLY A 1 74 ? 12.295 29.206 -38.440 1.00 97.06 74 GLY A CA 1
ATOM 553 C C . GLY A 1 74 ? 10.927 29.671 -38.940 1.00 97.06 74 GLY A C 1
ATOM 554 O O . GLY A 1 74 ? 10.771 30.829 -39.334 1.00 97.06 74 GLY A O 1
ATOM 555 N N . TYR A 1 75 ? 9.935 28.780 -38.907 1.00 97.12 75 TYR A N 1
ATOM 556 C CA . TYR A 1 75 ? 8.560 29.049 -39.335 1.00 97.12 75 TYR A CA 1
ATOM 557 C C . TYR A 1 75 ? 7.795 29.828 -38.259 1.00 97.12 75 TYR A C 1
ATOM 559 O O . TYR A 1 75 ? 7.726 29.401 -37.109 1.00 97.12 75 TYR A O 1
ATOM 567 N N . VAL A 1 76 ? 7.202 30.974 -38.604 1.00 95.88 76 VAL A N 1
ATOM 568 C CA . VAL A 1 76 ? 6.541 31.846 -37.616 1.00 95.88 76 VAL A CA 1
ATOM 569 C C . VAL A 1 76 ? 5.030 31.622 -37.608 1.00 95.88 76 VAL A C 1
ATOM 571 O O . VAL A 1 76 ? 4.346 31.970 -38.569 1.00 95.88 76 VAL A O 1
ATOM 574 N N . ALA A 1 77 ? 4.487 31.128 -36.494 1.00 94.31 77 ALA A N 1
ATOM 575 C CA . ALA A 1 77 ? 3.046 30.983 -36.291 1.00 94.31 77 ALA A CA 1
ATOM 576 C C . ALA A 1 77 ? 2.626 31.466 -34.897 1.00 94.31 77 ALA A C 1
ATOM 578 O O . ALA A 1 77 ? 3.301 31.211 -33.907 1.00 94.31 77 ALA A O 1
ATOM 579 N N . LYS A 1 78 ? 1.500 32.192 -34.818 1.00 92.00 78 LYS A N 1
ATOM 580 C CA . LYS A 1 78 ? 0.944 32.766 -33.570 1.00 92.00 78 LYS A CA 1
ATOM 581 C C . LYS A 1 78 ? 1.922 33.626 -32.734 1.00 92.00 78 LYS A C 1
ATOM 583 O O . LYS A 1 78 ? 1.702 33.813 -31.546 1.00 92.00 78 LYS A O 1
ATOM 588 N N . GLY A 1 79 ? 2.967 34.182 -33.355 1.00 92.38 79 GLY A N 1
ATOM 589 C CA . GLY A 1 79 ? 4.017 34.957 -32.672 1.00 92.38 79 GLY A CA 1
ATOM 590 C C . GLY A 1 79 ? 5.212 34.125 -32.186 1.00 92.38 79 GLY A C 1
ATOM 591 O O . GLY A 1 79 ? 6.182 34.693 -31.696 1.00 92.38 79 GLY A O 1
ATOM 592 N N . THR A 1 80 ? 5.175 32.807 -32.380 1.00 93.75 80 THR A N 1
ATOM 593 C CA . THR A 1 80 ? 6.210 31.850 -31.977 1.00 93.75 80 THR A CA 1
ATOM 594 C C . THR A 1 80 ? 6.993 31.364 -33.200 1.00 93.75 80 THR A C 1
ATOM 596 O O . THR A 1 80 ? 6.415 31.177 -34.273 1.00 93.75 80 THR A O 1
ATOM 599 N N . ILE A 1 81 ? 8.310 31.168 -33.056 1.00 95.69 81 ILE A N 1
ATOM 600 C CA . ILE A 1 81 ? 9.181 30.626 -34.112 1.00 95.69 81 ILE A CA 1
ATOM 601 C C . ILE A 1 81 ? 9.372 29.123 -33.880 1.00 95.69 81 ILE A C 1
ATOM 603 O O . ILE A 1 81 ? 9.917 28.720 -32.854 1.00 95.69 81 ILE A O 1
ATOM 607 N N . TYR A 1 82 ? 8.935 28.314 -34.841 1.00 96.12 82 TYR A N 1
ATOM 608 C CA . TYR A 1 82 ? 9.087 26.863 -34.886 1.00 96.12 82 TYR A CA 1
ATOM 609 C C . TYR A 1 82 ? 10.295 26.521 -35.758 1.00 96.12 82 TYR A C 1
ATOM 611 O O . TYR A 1 82 ? 10.281 26.722 -36.972 1.00 96.12 82 TYR A O 1
ATOM 619 N N . CYS A 1 83 ? 11.355 26.048 -35.117 1.00 96.75 83 CYS A N 1
ATOM 620 C CA . CYS A 1 83 ? 12.654 25.794 -35.716 1.00 96.75 83 CYS A CA 1
ATOM 621 C C . CYS A 1 83 ? 12.771 24.346 -36.170 1.00 96.75 83 CYS A C 1
ATOM 623 O O . CYS A 1 83 ? 12.482 23.440 -35.388 1.00 96.75 83 CYS A O 1
ATOM 625 N N . VAL A 1 84 ? 13.244 24.128 -37.399 1.00 97.12 84 VAL A N 1
ATOM 626 C CA . VAL A 1 84 ? 13.626 22.801 -37.898 1.00 97.12 84 VAL A CA 1
ATOM 627 C C . VAL A 1 84 ? 14.967 22.834 -38.619 1.00 97.12 84 VAL A C 1
ATOM 629 O O . VAL A 1 84 ? 15.239 23.768 -39.374 1.00 97.12 84 VAL A O 1
ATOM 632 N N . ALA A 1 85 ? 15.778 21.795 -38.427 1.00 96.56 85 ALA A N 1
ATOM 633 C CA . ALA A 1 85 ? 17.027 21.564 -39.151 1.00 96.56 85 ALA A CA 1
ATOM 634 C C . ALA A 1 85 ? 17.175 20.067 -39.500 1.00 96.56 85 ALA A C 1
ATOM 636 O O . ALA A 1 85 ? 16.796 19.213 -38.695 1.00 96.56 85 ALA A O 1
ATOM 637 N N . PRO A 1 86 ? 17.693 19.705 -40.687 1.00 95.44 86 PRO A N 1
ATOM 638 C CA . PRO A 1 86 ? 17.797 18.308 -41.095 1.00 95.44 86 PRO A CA 1
ATOM 639 C C . PRO A 1 86 ? 18.920 17.588 -40.331 1.00 95.44 86 PRO A C 1
ATOM 641 O O . PRO A 1 86 ? 20.030 18.109 -40.194 1.00 95.44 86 PRO A O 1
ATOM 644 N N . VAL A 1 87 ? 18.638 16.371 -39.861 1.00 93.69 87 VAL A N 1
ATOM 645 C CA . VAL A 1 87 ? 19.614 15.475 -39.223 1.00 93.69 87 VAL A CA 1
ATOM 646 C C . VAL A 1 87 ? 20.170 14.544 -40.294 1.00 93.69 87 VAL A C 1
ATOM 648 O O . VAL A 1 87 ? 19.413 13.880 -40.998 1.00 93.69 87 VAL A O 1
ATOM 651 N N . MET A 1 88 ? 21.492 14.502 -40.452 1.00 91.25 88 MET A N 1
ATOM 652 C CA . MET A 1 88 ? 22.134 13.730 -41.518 1.00 91.25 88 MET A CA 1
ATOM 653 C C . MET A 1 88 ? 23.501 13.188 -41.116 1.00 91.25 88 MET A C 1
ATOM 655 O O . MET A 1 88 ? 24.176 13.722 -40.238 1.00 91.25 88 MET A O 1
ATOM 659 N N . ARG A 1 89 ? 23.988 12.199 -41.868 1.00 87.69 89 ARG A N 1
ATOM 660 C CA . ARG A 1 89 ? 25.370 11.725 -41.783 1.00 87.69 89 ARG A CA 1
ATOM 661 C C . ARG A 1 89 ? 26.292 12.547 -42.691 1.00 87.69 89 ARG A C 1
ATOM 663 O O . ARG A 1 89 ? 26.008 12.699 -43.879 1.00 87.69 89 ARG A O 1
ATOM 670 N N . ARG A 1 90 ? 27.438 13.019 -42.174 1.00 80.69 90 ARG A N 1
ATOM 671 C CA . ARG A 1 90 ? 28.397 13.883 -42.916 1.00 80.69 90 ARG A CA 1
ATOM 672 C C . ARG A 1 90 ? 28.826 13.353 -44.294 1.00 80.69 90 ARG A C 1
ATOM 674 O O . ARG A 1 90 ? 29.189 14.147 -45.155 1.00 80.69 90 ARG A O 1
ATOM 681 N N . ALA A 1 91 ? 28.817 12.035 -44.491 1.00 73.56 91 ALA A N 1
ATOM 682 C CA . ALA A 1 91 ? 29.294 11.381 -45.709 1.00 73.56 91 ALA A CA 1
ATOM 683 C C . ALA A 1 91 ? 28.243 11.245 -46.834 1.00 73.56 91 ALA A C 1
ATOM 685 O O . ALA A 1 91 ? 28.626 10.926 -47.956 1.00 73.56 91 ALA A O 1
ATOM 686 N N . MET A 1 92 ? 26.944 11.456 -46.569 1.00 68.62 92 MET A N 1
ATOM 687 C CA . MET A 1 92 ? 25.866 11.196 -47.544 1.00 68.62 92 MET A CA 1
ATOM 688 C C . MET A 1 92 ? 24.802 12.315 -47.571 1.00 68.62 92 MET A C 1
ATOM 690 O O . MET A 1 92 ? 23.682 12.117 -47.106 1.00 68.62 92 MET A O 1
ATOM 694 N N . PRO A 1 93 ? 25.110 13.500 -48.132 1.00 67.81 93 PRO A N 1
ATOM 695 C CA . PRO A 1 93 ? 24.191 14.646 -48.144 1.00 67.81 93 PRO A CA 1
ATOM 696 C C . PRO A 1 93 ? 23.034 14.552 -49.162 1.00 67.81 93 PRO A C 1
ATOM 698 O O . PRO A 1 93 ? 22.230 15.478 -49.236 1.00 67.81 93 PRO A O 1
ATOM 701 N N . SER A 1 94 ? 22.967 13.488 -49.971 1.00 66.69 94 SER A N 1
ATOM 702 C CA . SER A 1 94 ? 22.004 13.308 -51.073 1.00 66.69 94 SER A CA 1
ATOM 703 C C . SER A 1 94 ? 20.885 12.291 -50.802 1.00 66.69 94 SER A C 1
ATOM 705 O O . SER A 1 94 ? 20.047 12.071 -51.676 1.00 66.69 94 SER A O 1
ATOM 707 N N . ALA A 1 95 ? 20.861 11.664 -49.623 1.00 77.94 95 ALA A N 1
ATOM 708 C CA . ALA A 1 95 ? 19.758 10.802 -49.195 1.00 77.94 95 ALA A CA 1
ATOM 709 C C . ALA A 1 95 ? 18.503 11.636 -48.839 1.00 77.94 95 ALA A C 1
ATOM 711 O O . ALA A 1 95 ? 18.639 12.810 -48.477 1.00 77.94 95 ALA A O 1
ATOM 712 N N . PRO A 1 96 ? 17.282 11.068 -48.917 1.00 89.12 96 PRO A N 1
ATOM 713 C CA . PRO A 1 96 ? 16.104 11.710 -48.342 1.00 89.12 96 PRO A CA 1
ATOM 714 C C . PRO A 1 96 ? 16.290 11.903 -46.831 1.00 89.12 96 PRO A C 1
ATOM 716 O O . PRO A 1 96 ? 16.802 11.021 -46.145 1.00 89.12 96 PRO A O 1
ATOM 719 N N . VAL A 1 97 ? 15.877 13.059 -46.307 1.00 93.12 97 VAL A N 1
ATOM 720 C CA . VAL A 1 97 ? 16.010 13.367 -44.878 1.00 93.12 97 VAL A CA 1
ATOM 721 C C . VAL A 1 97 ? 14.814 12.801 -44.122 1.00 93.12 97 VAL A C 1
ATOM 723 O O . VAL A 1 97 ? 13.689 13.302 -44.236 1.00 93.12 97 VAL A O 1
ATOM 726 N N . GLU A 1 98 ? 15.092 11.762 -43.341 1.00 91.69 98 GLU A N 1
ATOM 727 C CA . GLU A 1 98 ? 14.121 11.028 -42.526 1.00 91.69 98 GLU A CA 1
ATOM 728 C C . GLU A 1 98 ? 14.015 11.564 -41.089 1.00 91.69 98 GLU A C 1
ATOM 730 O O . GLU A 1 98 ? 13.003 11.345 -40.436 1.00 91.69 98 GLU A O 1
ATOM 735 N N . PHE A 1 99 ? 15.009 12.310 -40.595 1.00 93.12 99 PHE A N 1
ATOM 736 C CA . PHE A 1 99 ? 15.008 12.874 -39.241 1.00 93.12 99 PHE A CA 1
ATOM 737 C C . PHE A 1 99 ? 15.252 14.386 -39.266 1.00 93.12 99 PHE A C 1
ATOM 739 O O . PHE A 1 99 ? 16.164 14.878 -39.930 1.00 93.12 99 PHE A O 1
ATOM 746 N N . TRP A 1 100 ? 14.442 15.130 -38.515 1.00 94.69 100 TRP A N 1
ATOM 747 C CA . TRP A 1 100 ? 14.505 16.587 -38.412 1.00 94.69 100 TRP A CA 1
ATOM 748 C C . TRP A 1 100 ? 14.617 17.000 -36.948 1.00 94.69 100 TRP A C 1
ATOM 750 O O . TRP A 1 100 ? 13.740 16.687 -36.144 1.00 94.69 100 TRP A O 1
ATOM 760 N N . ALA A 1 101 ? 15.683 17.722 -36.609 1.00 94.62 101 ALA A N 1
ATOM 761 C CA . ALA A 1 101 ? 15.827 18.364 -35.316 1.00 94.62 101 ALA A CA 1
ATOM 762 C C . ALA A 1 101 ? 14.785 19.484 -35.226 1.00 94.62 101 ALA A C 1
ATOM 764 O O . ALA A 1 101 ? 14.712 20.318 -36.129 1.00 94.62 101 ALA A O 1
ATOM 765 N N . ALA A 1 102 ? 13.979 19.496 -34.170 1.00 95.00 102 ALA A N 1
ATOM 766 C CA . ALA A 1 102 ? 12.900 20.453 -33.955 1.00 95.00 102 ALA A CA 1
ATOM 767 C C . ALA A 1 102 ? 13.081 21.198 -32.624 1.00 95.00 102 ALA A C 1
ATOM 769 O O . ALA A 1 102 ? 13.614 20.640 -31.668 1.00 95.00 102 ALA A O 1
ATOM 770 N N . GLY A 1 103 ? 12.620 22.447 -32.545 1.00 93.81 103 GLY A N 1
ATOM 771 C CA . GLY A 1 103 ? 12.625 23.233 -31.306 1.00 93.81 103 GLY A CA 1
ATOM 772 C C . GLY A 1 103 ? 11.898 24.573 -31.441 1.00 93.81 103 GLY A C 1
ATOM 773 O O . GLY A 1 103 ? 11.500 24.967 -32.534 1.00 93.81 103 GLY A O 1
ATOM 774 N N . VAL A 1 104 ? 11.689 25.287 -30.335 1.00 93.88 104 VAL A N 1
ATOM 775 C CA . VAL A 1 104 ? 10.915 26.541 -30.315 1.00 93.88 104 VAL A CA 1
ATOM 776 C C . VAL A 1 104 ? 11.797 27.711 -29.884 1.00 93.88 104 VAL A C 1
ATOM 778 O O . VAL A 1 104 ? 12.456 27.642 -28.854 1.00 93.88 104 VAL A O 1
ATOM 781 N N . GLY A 1 105 ? 11.805 28.797 -30.662 1.00 95.12 105 GLY A N 1
ATOM 782 C CA . GLY A 1 105 ? 12.511 30.044 -30.320 1.00 95.12 105 GLY A CA 1
ATOM 783 C C . GLY A 1 105 ? 14.047 29.980 -30.342 1.00 95.12 105 GLY A C 1
ATOM 784 O O . GLY A 1 105 ? 14.692 30.959 -29.984 1.00 95.12 105 GLY A O 1
ATOM 785 N N . CYS A 1 106 ? 14.627 28.861 -30.779 1.00 95.56 106 CYS A N 1
ATOM 786 C CA . CYS A 1 106 ? 16.060 28.543 -30.736 1.00 95.56 106 CYS A CA 1
ATOM 787 C C . CYS A 1 106 ? 16.728 28.541 -32.128 1.00 95.56 106 CYS A C 1
ATOM 789 O O . CYS A 1 106 ? 17.646 27.770 -32.400 1.00 95.56 106 CYS A O 1
ATOM 791 N N . CYS A 1 107 ? 16.242 29.393 -33.034 1.00 96.56 107 CYS A N 1
ATOM 792 C CA . CYS A 1 107 ? 16.823 29.628 -34.354 1.00 96.56 107 CYS A CA 1
ATOM 793 C C . CYS A 1 107 ? 16.456 31.013 -34.897 1.00 96.56 107 CYS A C 1
ATOM 795 O O . CYS A 1 107 ? 15.484 31.645 -34.474 1.00 96.56 107 CYS A O 1
ATOM 797 N N . GLU A 1 108 ? 17.200 31.455 -35.906 1.00 95.06 108 GLU A N 1
ATOM 798 C CA . GLU A 1 108 ? 16.798 32.559 -36.773 1.00 95.06 108 GLU A CA 1
ATOM 799 C C . GLU A 1 108 ? 15.892 32.047 -37.906 1.00 95.06 108 GLU A C 1
ATOM 801 O O . GLU A 1 108 ? 15.762 30.846 -38.140 1.00 95.06 108 GLU A O 1
ATOM 806 N N . ARG A 1 109 ? 15.288 32.956 -38.683 1.00 92.25 109 ARG A N 1
ATOM 807 C CA . ARG A 1 109 ? 14.345 32.584 -39.759 1.00 92.25 109 ARG A CA 1
ATOM 808 C C . ARG A 1 109 ? 14.909 31.582 -40.782 1.00 92.25 109 ARG A C 1
ATOM 810 O O . ARG A 1 109 ? 14.116 30.856 -41.376 1.00 92.25 109 ARG A O 1
ATOM 817 N N . ARG A 1 110 ? 16.228 31.570 -41.032 1.00 93.62 110 ARG A N 1
ATOM 818 C CA . ARG A 1 110 ? 16.898 30.725 -42.050 1.00 93.62 110 ARG A CA 1
ATOM 819 C C . ARG A 1 110 ? 18.301 30.234 -41.646 1.00 93.62 110 ARG A C 1
ATOM 821 O O . ARG A 1 110 ? 19.133 29.952 -42.508 1.00 93.62 110 ARG A O 1
ATOM 828 N N . SER A 1 111 ? 18.610 30.234 -40.351 1.00 93.12 111 SER A N 1
ATOM 829 C CA . SER A 1 111 ? 19.988 30.091 -39.863 1.00 93.12 111 SER A CA 1
ATOM 830 C C . SER A 1 111 ? 20.041 29.775 -38.368 1.00 93.12 111 SER A C 1
ATOM 832 O O . SER A 1 111 ? 19.060 29.953 -37.646 1.00 93.12 111 SER A O 1
ATOM 834 N N . ASN A 1 112 ? 21.225 29.361 -37.908 1.00 93.25 112 ASN A N 1
ATOM 835 C CA . ASN A 1 112 ? 21.610 29.377 -36.497 1.00 93.25 112 ASN A CA 1
ATOM 836 C C . ASN A 1 112 ? 20.702 28.521 -35.588 1.00 93.25 112 ASN A C 1
ATOM 838 O O . ASN A 1 112 ? 20.202 29.013 -34.582 1.00 93.25 112 ASN A O 1
ATOM 842 N N . PHE A 1 113 ? 20.471 27.255 -35.955 1.00 94.75 113 PHE A N 1
ATOM 843 C CA . PHE A 1 113 ? 19.788 26.291 -35.082 1.00 94.75 113 PHE A CA 1
ATOM 844 C C . PHE A 1 113 ? 20.650 25.988 -33.851 1.00 94.75 113 PHE A C 1
ATOM 846 O O . PHE A 1 113 ? 21.764 25.481 -33.983 1.00 94.75 113 PHE A O 1
ATOM 853 N N . ASP A 1 114 ? 20.123 26.295 -32.669 1.00 94.06 114 ASP A N 1
ATOM 854 C CA . ASP A 1 114 ? 20.813 26.158 -31.380 1.00 94.06 114 ASP A CA 1
ATOM 855 C C . ASP A 1 114 ? 19.848 25.615 -30.306 1.00 94.06 114 ASP A C 1
ATOM 857 O O . ASP A 1 114 ? 19.749 26.109 -29.184 1.00 94.06 114 ASP A O 1
ATOM 861 N N . CYS A 1 115 ? 19.029 24.634 -30.698 1.00 92.44 115 CYS A N 1
ATOM 862 C CA . CYS A 1 115 ? 18.035 24.013 -29.829 1.00 92.44 115 CYS A CA 1
ATOM 863 C C . CYS A 1 115 ? 18.662 22.884 -28.996 1.00 92.44 115 CYS A C 1
ATOM 865 O O . CYS A 1 115 ? 19.119 21.883 -29.553 1.00 92.44 115 CYS A O 1
ATOM 867 N N . GLY A 1 116 ? 18.638 23.037 -27.669 1.00 88.94 116 GLY A N 1
ATOM 868 C CA . GLY A 1 116 ? 19.090 22.021 -26.716 1.00 88.94 116 GLY A CA 1
ATOM 869 C C . GLY A 1 116 ? 20.557 21.622 -26.913 1.00 88.94 116 GLY A C 1
ATOM 870 O O . GLY A 1 116 ? 21.438 22.473 -27.018 1.00 88.94 116 GLY A O 1
ATOM 871 N N . SER A 1 117 ? 20.835 20.320 -26.970 1.00 89.38 117 SER A N 1
ATOM 872 C CA . SER A 1 117 ? 22.193 19.770 -27.089 1.00 89.38 117 SER A CA 1
ATOM 873 C C . SER A 1 117 ? 22.725 19.688 -28.532 1.00 89.38 117 SER A C 1
ATOM 875 O O . SER A 1 117 ? 23.886 19.316 -28.728 1.00 89.38 117 SER A O 1
ATOM 877 N N . ALA A 1 118 ? 21.923 20.074 -29.538 1.00 89.62 118 ALA A N 1
ATOM 878 C CA . ALA A 1 118 ? 22.193 19.863 -30.969 1.00 89.62 118 ALA A CA 1
ATOM 879 C C . ALA A 1 118 ? 23.530 20.434 -31.477 1.00 89.62 118 ALA A C 1
ATOM 881 O O . ALA A 1 118 ? 24.072 19.947 -32.472 1.00 89.62 118 ALA A O 1
ATOM 882 N N . ARG A 1 119 ? 24.048 21.481 -30.822 1.00 85.19 119 ARG A N 1
ATOM 883 C CA . ARG A 1 119 ? 25.236 22.231 -31.257 1.00 85.19 119 ARG A CA 1
ATOM 884 C C . ARG A 1 119 ? 26.497 21.960 -30.438 1.00 85.19 119 ARG A C 1
ATOM 886 O O . ARG A 1 119 ? 27.574 22.442 -30.792 1.00 85.19 119 ARG A O 1
ATOM 893 N N . LEU A 1 120 ? 26.392 21.205 -29.343 1.00 82.25 120 LEU A N 1
ATOM 894 C CA . LEU A 1 120 ? 27.544 20.931 -28.488 1.00 82.25 120 LEU A CA 1
ATOM 895 C C . LEU A 1 120 ? 28.625 20.162 -29.284 1.00 82.25 120 LEU A C 1
ATOM 897 O O . LEU A 1 120 ? 28.299 19.277 -30.078 1.00 82.25 120 LEU A O 1
ATOM 901 N N . PRO A 1 121 ? 29.924 20.479 -29.129 1.00 65.81 121 PRO A N 1
ATOM 902 C CA . PRO A 1 121 ? 30.988 19.740 -29.804 1.00 65.81 121 PRO A CA 1
ATOM 903 C C . PRO A 1 121 ? 31.112 18.335 -29.198 1.00 65.81 121 PRO A C 1
ATOM 905 O O . PRO A 1 121 ? 31.438 18.189 -28.024 1.00 65.81 121 PRO A O 1
ATOM 908 N N . GLY A 1 122 ? 30.837 17.302 -30.003 1.00 63.72 122 GLY A N 1
ATOM 909 C CA . GLY A 1 122 ? 30.587 15.942 -29.498 1.00 63.72 122 GLY A CA 1
ATOM 910 C C . GLY A 1 122 ? 29.159 15.748 -28.969 1.00 63.72 122 GLY A C 1
ATOM 911 O O . GLY A 1 122 ? 28.936 14.879 -28.133 1.00 63.72 122 GLY A O 1
ATOM 912 N N . GLY A 1 123 ? 28.227 16.598 -29.416 1.00 58.72 123 GLY A N 1
ATOM 913 C CA . GLY A 1 123 ? 26.864 16.725 -28.913 1.00 58.72 123 GLY A CA 1
ATOM 914 C C . GLY A 1 123 ? 26.077 15.426 -28.928 1.00 58.72 123 GLY A C 1
ATOM 915 O O . GLY A 1 123 ? 26.384 14.507 -29.691 1.00 58.72 123 GLY A O 1
ATOM 916 N N . SER A 1 124 ? 25.078 15.376 -28.042 1.00 62.69 124 SER A N 1
ATOM 917 C CA . SER A 1 124 ? 24.326 14.164 -27.738 1.00 62.69 124 SER A CA 1
ATOM 918 C C . SER A 1 124 ? 23.872 13.496 -29.029 1.00 62.69 124 SER A C 1
ATOM 920 O O . SER A 1 124 ? 23.074 14.042 -29.787 1.00 62.69 124 SER A O 1
ATOM 922 N N . LEU A 1 125 ? 24.379 12.286 -29.276 1.00 79.81 125 LEU A N 1
ATOM 923 C CA . LEU A 1 125 ? 23.832 11.426 -30.321 1.00 79.81 125 LEU A CA 1
ATOM 924 C C . LEU A 1 125 ? 22.389 11.027 -29.987 1.00 79.81 125 LEU A C 1
ATOM 926 O O . LEU A 1 125 ? 21.714 10.466 -30.840 1.00 79.81 125 LEU A O 1
ATOM 930 N N . THR A 1 126 ? 21.920 11.308 -28.771 1.00 84.31 126 THR A N 1
ATOM 931 C CA . THR A 1 126 ? 20.579 11.006 -28.298 1.00 84.31 126 THR A CA 1
ATOM 932 C C . THR A 1 126 ? 19.622 12.171 -28.537 1.00 84.31 126 THR A C 1
ATOM 934 O O . THR A 1 126 ? 19.902 13.312 -28.182 1.00 84.31 126 THR A O 1
ATOM 937 N N . ALA A 1 127 ? 18.458 11.863 -29.099 1.00 87.06 127 ALA A N 1
ATOM 938 C CA . ALA A 1 127 ? 17.340 12.777 -29.260 1.00 87.06 127 ALA A CA 1
ATOM 939 C C . ALA A 1 127 ? 16.028 12.109 -28.816 1.00 87.06 127 ALA A C 1
ATOM 941 O O . ALA A 1 127 ? 15.896 10.884 -28.826 1.00 87.06 127 ALA A O 1
ATOM 942 N N . LEU A 1 128 ? 15.053 12.924 -28.427 1.00 86.12 128 LEU A N 1
ATOM 943 C CA . LEU A 1 128 ? 13.724 12.505 -27.990 1.00 86.12 128 LEU A CA 1
ATOM 944 C C . LEU A 1 128 ? 12.723 12.689 -29.132 1.00 86.12 128 LEU A C 1
ATOM 946 O O . LEU A 1 128 ? 12.737 13.725 -29.795 1.00 86.12 128 LEU A O 1
ATOM 950 N N . THR A 1 129 ? 11.826 11.734 -29.374 1.00 85.62 129 THR A N 1
ATOM 951 C CA . THR A 1 129 ? 10.786 11.910 -30.407 1.00 85.62 129 THR A CA 1
ATOM 952 C C . THR A 1 129 ? 9.729 12.920 -29.959 1.00 85.62 129 THR A C 1
ATOM 954 O O . THR A 1 129 ? 9.367 12.985 -28.780 1.00 85.62 129 THR A O 1
ATOM 957 N N . TYR A 1 130 ? 9.226 13.735 -30.886 1.00 75.06 130 TYR A N 1
ATOM 958 C CA . TYR A 1 130 ? 8.220 14.765 -30.604 1.00 75.06 130 TYR A CA 1
ATOM 959 C C . TYR A 1 130 ? 6.784 14.229 -30.743 1.00 75.06 130 TYR A C 1
ATOM 961 O O . TYR A 1 130 ? 6.527 13.386 -31.598 1.00 75.06 130 TYR A O 1
ATOM 969 N N . THR A 1 131 ? 5.829 14.741 -29.956 1.00 63.34 131 THR A N 1
ATOM 970 C CA . THR A 1 131 ? 4.411 14.330 -30.033 1.00 63.34 131 THR A CA 1
ATOM 971 C C . THR A 1 131 ? 3.433 15.497 -30.136 1.00 63.34 131 THR A C 1
ATOM 973 O O . THR A 1 131 ? 3.383 16.354 -29.261 1.00 63.34 131 THR A O 1
ATOM 976 N N . ALA A 1 132 ? 2.580 15.425 -31.164 1.00 57.16 132 ALA A N 1
ATOM 977 C CA . ALA A 1 132 ? 1.272 16.075 -31.332 1.00 57.16 132 ALA A CA 1
ATOM 978 C C . ALA A 1 132 ? 1.170 17.614 -31.217 1.00 57.16 132 ALA A C 1
ATOM 980 O O . ALA A 1 132 ? 0.776 18.269 -32.190 1.00 57.16 132 ALA A O 1
ATOM 981 N N . GLU A 1 133 ? 1.453 18.223 -30.065 1.00 57.91 133 GLU A N 1
ATOM 982 C CA . GLU A 1 133 ? 1.069 19.614 -29.787 1.00 57.91 133 GLU A CA 1
ATOM 983 C C . GLU A 1 133 ? 2.068 20.629 -30.360 1.00 57.91 133 GLU A C 1
ATOM 985 O O . GLU A 1 133 ? 2.988 21.099 -29.707 1.00 57.91 133 GLU A O 1
ATOM 990 N N . GLY A 1 134 ? 1.870 20.967 -31.635 1.00 64.12 134 GLY A N 1
ATOM 991 C CA . GLY A 1 134 ? 2.797 2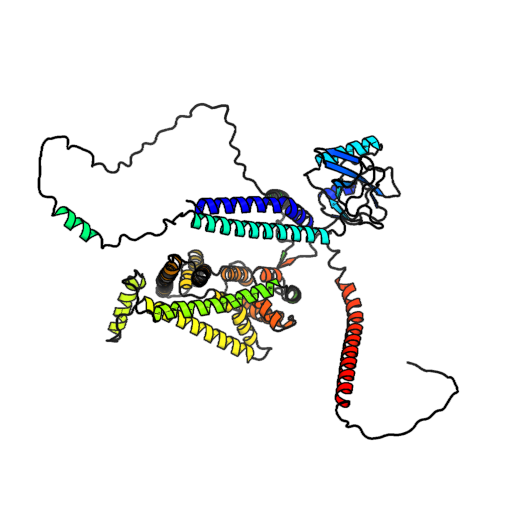1.783 -32.426 1.00 64.12 134 GLY A CA 1
ATOM 992 C C . GLY A 1 134 ? 3.301 21.064 -33.675 1.00 64.12 134 GLY A C 1
ATOM 993 O O . GLY A 1 134 ? 3.855 21.709 -34.566 1.00 64.12 134 GLY A O 1
ATOM 994 N N . ASP A 1 135 ? 3.016 19.763 -33.797 1.00 80.38 135 ASP A N 1
ATOM 995 C CA . ASP A 1 135 ? 3.429 18.909 -34.916 1.00 80.38 135 ASP A CA 1
ATOM 996 C C . ASP A 1 135 ? 3.044 19.502 -36.279 1.00 80.38 135 ASP A C 1
ATOM 998 O O . ASP A 1 135 ? 3.844 19.518 -37.210 1.00 80.38 135 ASP A O 1
ATOM 1002 N N . LYS A 1 136 ? 1.860 20.127 -36.358 1.00 90.88 136 LYS A N 1
ATOM 1003 C CA . LYS A 1 136 ? 1.401 20.867 -37.541 1.00 90.88 136 LYS A CA 1
ATOM 1004 C C . LYS A 1 136 ? 2.368 21.977 -37.970 1.00 90.88 136 LYS A C 1
ATOM 1006 O O . LYS A 1 136 ? 2.641 22.103 -39.158 1.00 90.88 136 LYS A O 1
ATOM 1011 N N . TYR A 1 137 ? 2.863 22.801 -37.044 1.00 93.88 137 TYR A N 1
ATOM 1012 C CA . TYR A 1 137 ? 3.738 23.926 -37.392 1.00 93.88 137 TYR A CA 1
ATOM 1013 C C . TYR A 1 137 ? 5.142 23.451 -37.756 1.00 93.88 137 TYR A C 1
ATOM 1015 O O . TYR A 1 137 ? 5.724 23.967 -38.705 1.00 93.88 137 TYR A O 1
ATOM 1023 N N . PHE A 1 138 ? 5.650 22.419 -37.078 1.00 94.12 138 PHE A N 1
ATOM 1024 C CA . PHE A 1 138 ? 6.899 21.776 -37.476 1.00 94.12 138 PHE A CA 1
ATOM 1025 C C . PHE A 1 138 ? 6.785 21.074 -38.835 1.00 94.12 138 PHE A C 1
ATOM 1027 O O . PHE A 1 138 ? 7.719 21.142 -39.627 1.00 94.12 138 PHE A O 1
ATOM 1034 N N . ALA A 1 139 ? 5.643 20.465 -39.163 1.00 93.56 139 ALA A N 1
ATOM 1035 C CA . ALA A 1 139 ? 5.402 19.891 -40.484 1.00 93.56 139 ALA A CA 1
ATOM 1036 C C . ALA A 1 139 ? 5.375 20.962 -41.592 1.00 93.56 139 ALA A C 1
ATOM 1038 O O . ALA A 1 139 ? 5.950 20.739 -42.656 1.00 93.56 139 ALA A O 1
ATOM 1039 N N . GLU A 1 140 ? 4.770 22.136 -41.359 1.00 95.69 140 GLU A N 1
ATOM 1040 C CA . GLU A 1 140 ? 4.875 23.262 -42.304 1.00 95.69 140 GLU A CA 1
ATOM 1041 C C . GLU A 1 140 ? 6.314 23.801 -42.403 1.00 95.69 140 GLU A C 1
ATOM 1043 O O . GLU A 1 140 ? 6.791 24.052 -43.509 1.00 95.69 140 GLU A O 1
ATOM 1048 N N . ALA A 1 141 ? 7.050 23.883 -41.289 1.00 96.19 141 ALA A N 1
ATOM 1049 C CA . ALA A 1 141 ? 8.461 24.277 -41.284 1.00 96.19 141 ALA A CA 1
ATOM 1050 C C . ALA A 1 141 ? 9.345 23.309 -42.098 1.00 96.19 141 ALA A C 1
ATOM 1052 O O . ALA A 1 141 ? 10.196 23.753 -42.868 1.00 96.19 141 ALA A O 1
ATOM 1053 N N . VAL A 1 142 ? 9.116 21.992 -41.986 1.00 96.44 142 VAL A N 1
ATOM 1054 C CA . VAL A 1 142 ? 9.817 20.964 -42.780 1.00 96.44 142 VAL A CA 1
ATOM 1055 C C . VAL A 1 142 ? 9.484 21.094 -44.269 1.00 96.44 142 VAL A C 1
ATOM 1057 O O . VAL A 1 142 ? 10.388 21.009 -45.099 1.00 96.44 142 VAL A O 1
ATOM 1060 N N . LYS A 1 143 ? 8.220 21.356 -44.635 1.00 96.62 143 LYS A N 1
ATOM 1061 C CA . LYS A 1 143 ? 7.835 21.617 -46.037 1.00 96.62 143 LYS A CA 1
ATOM 1062 C C . LYS A 1 143 ? 8.518 22.869 -46.592 1.00 96.62 143 LYS A C 1
ATOM 1064 O O . LYS A 1 143 ? 8.990 22.845 -47.729 1.00 96.62 143 LYS A O 1
ATOM 1069 N N . GLU A 1 144 ? 8.595 23.947 -45.809 1.00 96.75 144 GLU A N 1
ATOM 1070 C CA . GLU A 1 144 ? 9.306 25.164 -46.215 1.00 96.75 144 GLU A CA 1
ATOM 1071 C C . GLU A 1 144 ? 10.811 24.892 -46.379 1.00 96.75 144 GLU A C 1
ATOM 1073 O O . GLU A 1 144 ? 11.375 25.236 -47.416 1.00 96.75 144 GLU A O 1
ATOM 1078 N N . ALA A 1 145 ? 11.449 24.189 -45.436 1.00 96.81 145 ALA A N 1
ATOM 1079 C CA . ALA A 1 145 ? 12.863 23.811 -45.530 1.00 96.81 145 ALA A CA 1
ATOM 1080 C C . ALA A 1 145 ? 13.159 22.948 -46.766 1.00 96.81 145 ALA A C 1
ATOM 1082 O O . ALA A 1 145 ? 14.119 23.209 -47.495 1.00 96.81 145 ALA A O 1
ATOM 1083 N N . ALA A 1 146 ? 12.299 21.968 -47.049 1.00 95.75 146 ALA A N 1
ATOM 1084 C CA . ALA A 1 146 ? 12.381 21.136 -48.242 1.00 95.75 146 ALA A CA 1
ATOM 1085 C C . ALA A 1 146 ? 12.328 21.964 -49.532 1.00 95.75 146 ALA A C 1
ATOM 1087 O O . ALA A 1 146 ? 13.161 21.778 -50.419 1.00 95.75 146 ALA A O 1
ATOM 1088 N N . SER A 1 147 ? 11.394 22.918 -49.609 1.00 95.81 147 SER A N 1
ATOM 1089 C CA . SER A 1 147 ? 11.239 23.796 -50.771 1.00 95.81 147 SER A CA 1
ATOM 1090 C C . SER A 1 147 ? 12.366 24.822 -50.918 1.00 95.81 147 SER A C 1
ATOM 1092 O O . SER A 1 147 ? 12.715 25.159 -52.046 1.00 95.81 147 SER A O 1
ATOM 1094 N N . VAL A 1 148 ? 12.909 25.354 -49.819 1.00 96.75 148 VAL A N 1
ATOM 1095 C CA . VAL A 1 148 ? 13.957 26.392 -49.844 1.00 96.75 148 VAL A CA 1
ATOM 1096 C C . VAL A 1 148 ? 15.325 25.801 -50.183 1.00 96.75 148 VAL A C 1
ATOM 1098 O O . VAL A 1 148 ? 16.085 26.414 -50.932 1.00 96.75 148 VAL A O 1
ATOM 1101 N N . TYR A 1 149 ? 15.640 24.618 -49.654 1.00 95.25 149 TYR A N 1
ATOM 1102 C CA . TYR A 1 149 ? 16.955 23.985 -49.799 1.00 95.25 149 TYR A CA 1
ATOM 1103 C C . TYR A 1 149 ? 16.982 22.819 -50.801 1.00 95.25 149 TYR A C 1
ATOM 1105 O O . TYR A 1 149 ? 18.000 22.135 -50.905 1.00 95.25 149 TYR A O 1
ATOM 1113 N N . SER A 1 150 ? 15.884 22.582 -51.530 1.00 94.62 150 SER A N 1
ATOM 1114 C CA . SER A 1 150 ? 15.715 21.461 -52.473 1.00 94.62 150 SER A CA 1
ATOM 1115 C C . SER A 1 150 ? 16.011 20.089 -51.847 1.00 94.62 150 SER A C 1
ATOM 1117 O O . SER A 1 150 ? 16.608 19.213 -52.475 1.00 94.62 150 SER A O 1
ATOM 1119 N N . ILE A 1 151 ? 15.613 19.904 -50.585 1.00 93.69 151 ILE A N 1
ATOM 1120 C CA . ILE A 1 151 ? 15.816 18.661 -49.829 1.00 93.69 151 ILE A CA 1
ATOM 1121 C C . ILE A 1 151 ? 14.637 17.720 -50.086 1.00 93.69 151 ILE A C 1
ATOM 1123 O O . ILE A 1 151 ? 13.479 18.114 -49.966 1.00 93.69 151 ILE A O 1
ATOM 1127 N N . THR A 1 152 ? 14.923 16.451 -50.383 1.00 93.62 152 THR A N 1
ATOM 1128 C CA . THR A 1 152 ? 13.880 15.417 -50.444 1.00 93.62 152 THR A CA 1
ATOM 1129 C C . THR A 1 152 ? 13.514 14.988 -49.025 1.00 93.62 152 THR A C 1
ATOM 1131 O O . THR A 1 152 ? 14.373 14.520 -48.282 1.00 93.62 152 THR A O 1
ATOM 1134 N N . VAL A 1 153 ? 12.247 15.145 -48.642 1.00 93.38 153 VAL A N 1
ATOM 1135 C CA . VAL A 1 153 ? 11.732 14.706 -47.335 1.00 93.38 153 VAL A CA 1
ATOM 1136 C C . VAL A 1 153 ? 11.359 13.229 -47.409 1.00 93.38 153 VAL A C 1
ATOM 1138 O O . VAL A 1 153 ? 10.703 12.799 -48.361 1.00 93.38 153 VAL A O 1
ATOM 1141 N N . GLY A 1 154 ? 11.765 12.459 -46.403 1.00 89.62 154 GLY A N 1
ATOM 1142 C CA . GLY A 1 154 ? 11.364 11.066 -46.246 1.00 89.62 154 GLY A CA 1
ATOM 1143 C C . GLY A 1 154 ? 9.851 10.889 -46.066 1.00 89.62 154 GLY A C 1
ATOM 1144 O O . GLY A 1 154 ? 9.161 11.763 -45.538 1.00 89.62 154 GLY A O 1
ATOM 1145 N N . LYS A 1 155 ? 9.299 9.746 -46.499 1.00 85.31 155 LYS A N 1
ATOM 1146 C CA . LYS A 1 155 ? 7.838 9.504 -46.454 1.00 85.31 155 LYS A CA 1
ATOM 1147 C C . LYS A 1 155 ? 7.276 9.434 -45.030 1.00 85.31 155 LYS A C 1
ATOM 1149 O O . LYS A 1 155 ? 6.075 9.621 -44.855 1.00 85.31 155 LYS A O 1
ATOM 1154 N N . ARG A 1 156 ? 8.127 9.144 -44.042 1.00 82.75 156 ARG A N 1
ATOM 1155 C CA . ARG A 1 156 ? 7.807 9.123 -42.608 1.00 82.75 156 ARG A CA 1
ATOM 1156 C C . ARG A 1 156 ? 8.800 9.981 -41.824 1.00 82.75 156 ARG A C 1
ATOM 1158 O O . ARG A 1 156 ? 9.264 9.582 -40.766 1.00 82.75 156 ARG A O 1
ATOM 1165 N N . ALA A 1 157 ? 9.133 11.154 -42.365 1.00 88.25 157 ALA A N 1
ATOM 1166 C CA . ALA A 1 157 ? 10.098 12.043 -41.738 1.00 88.25 157 ALA A CA 1
ATOM 1167 C C . ALA A 1 157 ? 9.694 12.380 -40.291 1.00 88.25 157 ALA A C 1
ATOM 1169 O O . ALA A 1 157 ? 8.656 13.006 -40.046 1.00 88.25 157 ALA A O 1
ATOM 1170 N N . GLN A 1 158 ? 10.526 11.962 -39.343 1.00 89.00 158 GLN A N 1
ATOM 1171 C CA . GLN A 1 158 ? 10.330 12.138 -37.915 1.00 89.00 158 GLN A CA 1
ATOM 1172 C C . GLN A 1 158 ? 10.894 13.470 -37.426 1.00 89.00 158 GLN A C 1
ATOM 1174 O O . GLN A 1 158 ? 11.850 14.015 -37.983 1.00 89.00 158 GLN A O 1
ATOM 1179 N N . ARG A 1 159 ? 10.302 13.988 -36.348 1.00 92.00 159 ARG A N 1
ATOM 1180 C CA . ARG A 1 159 ? 10.756 15.195 -35.651 1.00 92.00 159 ARG A CA 1
ATOM 1181 C C . ARG A 1 159 ? 11.287 14.799 -34.284 1.00 92.00 159 ARG A C 1
ATOM 1183 O O . ARG A 1 159 ? 10.581 14.157 -33.507 1.00 92.00 159 ARG A O 1
ATOM 1190 N N . VAL A 1 160 ? 12.531 15.173 -34.018 1.00 91.81 160 VAL A N 1
ATOM 1191 C CA . VAL A 1 160 ? 13.257 14.825 -32.797 1.00 91.81 160 VAL A CA 1
ATOM 1192 C C . VAL A 1 160 ? 13.785 16.085 -32.119 1.00 91.81 160 VAL A C 1
ATOM 1194 O O . VAL A 1 160 ? 14.199 17.032 -32.783 1.00 91.81 160 VAL A O 1
ATOM 1197 N N . PHE A 1 161 ? 13.771 16.107 -30.795 1.00 90.69 161 PHE A N 1
ATOM 1198 C CA . PHE A 1 161 ? 14.346 17.170 -29.983 1.00 90.69 161 PHE A CA 1
ATOM 1199 C C . PHE A 1 161 ? 15.666 16.680 -29.382 1.00 90.69 161 PHE A C 1
ATOM 1201 O O . PHE A 1 161 ? 15.703 15.636 -28.733 1.00 90.69 161 PHE A O 1
ATOM 1208 N N . PHE A 1 162 ? 16.754 17.414 -29.603 1.00 89.94 162 PHE A N 1
ATOM 1209 C CA . PHE A 1 162 ? 18.059 17.084 -29.032 1.00 89.94 162 PHE A CA 1
ATOM 1210 C C . PHE A 1 162 ? 18.154 17.654 -27.621 1.00 89.94 162 PHE A C 1
ATOM 1212 O O . PHE A 1 162 ? 18.458 18.830 -27.443 1.00 89.94 162 PHE A O 1
ATOM 1219 N N . GLU A 1 163 ? 17.894 16.812 -26.626 1.00 85.06 163 GLU A N 1
ATOM 1220 C CA . GLU A 1 163 ? 18.176 17.111 -25.221 1.00 85.06 163 GLU A CA 1
ATOM 1221 C C . GLU A 1 163 ? 19.524 16.490 -24.812 1.00 85.06 163 GLU A C 1
ATOM 1223 O O . GLU A 1 163 ? 20.093 15.694 -25.560 1.00 85.06 163 GLU A O 1
ATOM 1228 N N . GLY A 1 164 ? 20.101 16.906 -23.685 1.00 82.56 164 GLY A N 1
ATOM 1229 C CA . GLY A 1 164 ? 21.402 16.424 -23.204 1.00 82.56 164 GLY A CA 1
ATOM 1230 C C . GLY A 1 164 ? 21.423 14.933 -22.834 1.00 82.56 164 GLY A C 1
ATOM 1231 O O . GLY A 1 164 ? 21.505 14.055 -23.696 1.00 82.56 164 GLY A O 1
ATOM 1232 N N . ASP A 1 165 ? 21.415 14.653 -21.532 1.00 83.75 165 ASP A N 1
ATOM 1233 C CA . ASP A 1 165 ? 21.241 13.299 -21.005 1.00 83.75 165 ASP A CA 1
ATOM 1234 C C . ASP A 1 165 ? 19.733 13.044 -20.804 1.00 83.75 165 ASP A C 1
ATOM 1236 O O . ASP A 1 165 ? 19.100 13.772 -20.029 1.00 83.75 165 ASP A O 1
ATOM 1240 N N . PRO A 1 166 ? 19.125 12.042 -21.473 1.00 83.25 166 PRO A N 1
ATOM 1241 C CA . PRO A 1 166 ? 17.705 11.751 -21.304 1.00 83.25 166 PRO A CA 1
ATOM 1242 C C . PRO A 1 166 ? 17.352 11.354 -19.864 1.00 83.25 166 PRO A C 1
ATOM 1244 O O . PRO A 1 166 ? 16.227 11.612 -19.449 1.00 83.25 166 PRO A O 1
ATOM 1247 N N . ALA A 1 167 ? 18.272 10.768 -19.088 1.00 84.62 167 ALA A N 1
ATOM 1248 C CA . ALA A 1 167 ? 18.012 10.419 -17.692 1.00 84.62 167 ALA A CA 1
ATOM 1249 C C . ALA A 1 167 ? 17.813 11.679 -16.836 1.00 84.62 167 ALA A C 1
ATOM 1251 O O . ALA A 1 167 ? 16.839 11.770 -16.091 1.00 84.62 167 ALA A O 1
ATOM 1252 N N . VAL A 1 168 ? 18.675 12.686 -17.021 1.00 86.06 168 VAL A N 1
ATOM 1253 C CA . VAL A 1 168 ? 18.554 13.989 -16.348 1.00 86.06 168 VAL A CA 1
ATOM 1254 C C . VAL A 1 168 ? 17.247 14.680 -16.741 1.00 86.06 168 VAL A C 1
ATOM 1256 O O . VAL A 1 168 ? 16.544 15.177 -15.869 1.00 86.06 168 VAL A O 1
ATOM 1259 N N . PHE A 1 169 ? 16.863 14.637 -18.021 1.00 86.81 169 PHE A N 1
ATOM 1260 C CA . PHE A 1 169 ? 15.596 15.215 -18.483 1.00 86.81 169 PHE A CA 1
ATOM 1261 C C . PHE A 1 169 ? 14.355 14.522 -17.887 1.00 86.81 169 PHE A C 1
ATOM 1263 O O . PHE A 1 169 ? 13.395 15.190 -17.506 1.00 86.81 169 PHE A O 1
ATOM 1270 N N . ILE A 1 170 ? 14.364 13.189 -17.766 1.00 88.50 170 ILE A N 1
ATOM 1271 C CA . ILE A 1 170 ? 13.288 12.422 -17.110 1.00 88.50 170 ILE A CA 1
ATOM 1272 C C . ILE A 1 170 ? 13.178 12.805 -15.624 1.00 88.50 170 ILE A C 1
ATOM 1274 O O . ILE A 1 170 ? 12.068 13.007 -15.122 1.00 88.50 170 ILE A O 1
ATOM 1278 N N . ASP A 1 171 ? 14.311 12.930 -14.930 1.00 87.75 171 ASP A N 1
ATOM 1279 C CA . ASP A 1 171 ? 14.356 13.334 -13.522 1.00 87.75 171 ASP A CA 1
ATOM 1280 C C . ASP A 1 171 ? 13.932 14.801 -13.322 1.00 87.75 171 ASP A C 1
ATOM 1282 O O . ASP A 1 171 ? 13.220 15.104 -12.361 1.00 87.75 171 ASP A O 1
ATOM 1286 N N . ASP A 1 172 ? 14.296 15.705 -14.238 1.00 88.19 172 ASP A N 1
ATOM 1287 C CA . ASP A 1 172 ? 13.849 17.102 -14.241 1.00 88.19 172 ASP A CA 1
ATOM 1288 C C . ASP A 1 172 ? 12.329 17.203 -14.452 1.00 88.19 172 ASP A C 1
ATOM 1290 O O . ASP A 1 172 ? 11.660 17.855 -13.648 1.00 88.19 172 ASP A O 1
ATOM 1294 N N . LEU A 1 173 ? 11.753 16.493 -15.436 1.00 89.31 173 LEU A N 1
ATOM 1295 C CA . LEU A 1 173 ? 10.296 16.432 -15.646 1.00 89.31 173 LEU A CA 1
ATOM 1296 C C . LEU A 1 173 ? 9.551 15.975 -14.383 1.00 89.31 173 LEU A C 1
ATOM 1298 O O . LEU A 1 173 ? 8.541 16.570 -14.001 1.00 89.31 173 LEU A O 1
ATOM 1302 N N . TRP A 1 174 ? 10.052 14.935 -13.709 1.00 92.25 174 TRP A N 1
ATOM 1303 C CA . TRP A 1 174 ? 9.471 14.460 -12.453 1.00 92.25 174 TRP A CA 1
ATOM 1304 C C . TRP A 1 174 ? 9.622 15.482 -11.322 1.00 92.25 174 TRP A C 1
ATOM 1306 O O . TRP A 1 174 ? 8.662 15.751 -10.594 1.00 92.25 174 TRP A O 1
ATOM 1316 N N . ARG A 1 175 ? 10.810 16.085 -11.171 1.00 91.50 175 ARG A N 1
ATOM 1317 C CA . ARG A 1 175 ? 11.064 17.094 -10.136 1.00 91.50 175 ARG A CA 1
ATOM 1318 C C . ARG A 1 175 ? 10.157 18.306 -10.323 1.00 91.50 175 ARG A C 1
ATOM 1320 O O . ARG A 1 175 ? 9.584 18.777 -9.343 1.00 91.50 175 ARG A O 1
ATOM 1327 N N . GLU A 1 176 ? 10.000 18.796 -11.549 1.00 92.06 176 GLU A N 1
ATOM 1328 C CA . GLU A 1 176 ? 9.135 19.938 -11.853 1.00 92.06 176 GLU A CA 1
ATOM 1329 C C . GLU A 1 176 ? 7.653 19.613 -11.645 1.00 92.06 176 GLU A C 1
ATOM 1331 O O . GLU A 1 176 ? 6.962 20.403 -10.999 1.00 92.06 176 GLU A O 1
ATOM 1336 N N . ALA A 1 177 ? 7.185 18.427 -12.050 1.00 92.94 177 ALA A N 1
ATOM 1337 C CA . ALA A 1 177 ? 5.827 17.961 -11.759 1.00 92.94 177 ALA A CA 1
ATOM 1338 C C . ALA A 1 177 ? 5.524 17.956 -10.249 1.00 92.94 177 ALA A C 1
ATOM 1340 O O . ALA A 1 177 ? 4.497 18.480 -9.805 1.00 92.94 177 ALA A O 1
ATOM 1341 N N . VAL A 1 178 ? 6.439 17.401 -9.445 1.00 91.00 178 VAL A N 1
ATOM 1342 C CA . VAL A 1 178 ? 6.313 17.332 -7.981 1.00 91.00 178 VAL A CA 1
ATOM 1343 C C . VAL A 1 178 ? 6.364 18.726 -7.351 1.00 91.00 178 VAL A C 1
ATOM 1345 O O . VAL A 1 178 ? 5.532 19.040 -6.498 1.00 91.00 178 VAL A O 1
ATOM 1348 N N . VAL A 1 179 ? 7.287 19.592 -7.781 1.00 90.38 179 VAL A N 1
ATOM 1349 C CA . VAL A 1 179 ? 7.385 20.977 -7.288 1.00 90.38 179 VAL A CA 1
ATOM 1350 C C . VAL A 1 179 ? 6.121 21.771 -7.629 1.00 90.38 179 VAL A C 1
ATOM 1352 O O . VAL A 1 179 ? 5.570 22.429 -6.746 1.00 90.38 179 VAL A O 1
ATOM 1355 N N . ALA A 1 180 ? 5.607 21.668 -8.857 1.00 91.81 180 ALA A N 1
ATOM 1356 C CA . ALA A 1 180 ? 4.369 22.323 -9.274 1.00 91.81 180 ALA A CA 1
ATOM 1357 C C . ALA A 1 180 ? 3.161 21.846 -8.448 1.00 91.81 180 ALA A C 1
ATOM 1359 O O . ALA A 1 180 ? 2.378 22.671 -7.968 1.00 91.81 180 ALA A O 1
ATOM 1360 N N . ALA A 1 181 ? 3.036 20.535 -8.214 1.00 91.56 181 ALA A N 1
ATOM 1361 C CA . ALA A 1 181 ? 1.972 19.964 -7.389 1.00 91.56 181 ALA A CA 1
ATOM 1362 C C . ALA A 1 181 ? 2.047 20.428 -5.920 1.00 91.56 181 ALA A C 1
ATOM 1364 O O . ALA A 1 181 ? 1.026 20.807 -5.341 1.00 91.56 181 ALA A O 1
ATOM 1365 N N . ILE A 1 182 ? 3.246 20.463 -5.324 1.00 89.62 182 ILE A N 1
ATOM 1366 C CA . ILE A 1 182 ? 3.455 20.946 -3.949 1.00 89.62 182 ILE A CA 1
ATOM 1367 C C . ILE A 1 182 ? 3.131 22.440 -3.840 1.00 89.62 182 ILE A C 1
ATOM 1369 O O . ILE A 1 182 ? 2.400 22.838 -2.933 1.00 89.62 182 ILE A O 1
ATOM 1373 N N . LEU A 1 183 ? 3.621 23.271 -4.767 1.00 92.12 183 LEU A N 1
ATOM 1374 C CA . LEU A 1 183 ? 3.335 24.709 -4.774 1.00 92.12 183 LEU A CA 1
ATOM 1375 C C . LEU A 1 183 ? 1.834 24.985 -4.930 1.00 92.12 183 LEU A C 1
ATOM 1377 O O . LEU A 1 183 ? 1.296 25.833 -4.218 1.00 92.12 183 LEU A O 1
ATOM 1381 N N . ALA A 1 184 ? 1.140 24.234 -5.789 1.00 92.31 184 ALA A N 1
ATOM 1382 C CA . ALA A 1 184 ? -0.309 24.324 -5.943 1.00 92.31 184 ALA A CA 1
ATOM 1383 C C . ALA A 1 184 ? -1.066 23.917 -4.666 1.00 92.31 184 ALA A C 1
ATOM 1385 O O . ALA A 1 184 ? -2.004 24.606 -4.264 1.00 92.31 184 ALA A O 1
ATOM 1386 N N . ALA A 1 185 ? -0.643 22.840 -3.995 1.00 89.44 185 ALA A N 1
ATOM 1387 C CA . ALA A 1 185 ? -1.238 22.393 -2.737 1.00 89.44 185 ALA A CA 1
ATOM 1388 C C . ALA A 1 185 ? -1.028 23.409 -1.599 1.00 89.44 185 ALA A C 1
ATOM 1390 O O . ALA A 1 185 ? -1.975 23.735 -0.883 1.00 89.44 185 ALA A O 1
ATOM 1391 N N . VAL A 1 186 ? 0.183 23.965 -1.465 1.00 90.25 186 VAL A N 1
ATOM 1392 C CA . VAL A 1 186 ? 0.502 25.019 -0.485 1.00 90.25 186 VAL A CA 1
ATOM 1393 C C . VAL A 1 186 ? -0.292 26.293 -0.776 1.00 90.25 186 VAL A C 1
ATOM 1395 O O . VAL A 1 186 ? -0.874 26.873 0.140 1.00 90.25 186 VAL A O 1
ATOM 1398 N N . PHE A 1 187 ? -0.380 26.709 -2.042 1.00 95.12 187 PHE A N 1
ATOM 1399 C CA . PHE A 1 187 ? -1.190 27.856 -2.449 1.00 95.12 187 PHE A CA 1
ATOM 1400 C C . PHE A 1 187 ? -2.668 27.658 -2.085 1.00 95.12 187 PHE A C 1
ATOM 1402 O O . PHE A 1 187 ? -3.259 28.524 -1.439 1.00 95.12 187 PHE A O 1
ATOM 1409 N N . HIS A 1 188 ? -3.249 26.499 -2.415 1.00 93.50 188 HIS A N 1
ATOM 1410 C CA . HIS A 1 188 ? -4.639 26.175 -2.080 1.00 93.50 188 HIS A CA 1
ATOM 1411 C C . HIS A 1 188 ? -4.886 26.101 -0.570 1.00 93.50 188 HIS A C 1
ATOM 1413 O O . HIS A 1 188 ? -5.901 26.583 -0.074 1.00 93.50 188 HIS A O 1
ATOM 1419 N N . PHE A 1 189 ? -3.941 25.564 0.201 1.00 89.88 189 PHE A N 1
ATOM 1420 C CA . PHE A 1 189 ? -4.024 25.564 1.661 1.00 89.88 189 PHE A CA 1
ATOM 1421 C C . PHE A 1 189 ? -4.030 26.994 2.231 1.00 89.88 189 PHE A C 1
ATOM 1423 O O . PHE A 1 189 ? -4.868 27.332 3.072 1.00 89.88 189 PHE A O 1
ATOM 1430 N N . CYS A 1 190 ? -3.168 27.874 1.714 1.00 91.12 190 CYS A N 1
ATOM 1431 C CA . CYS A 1 190 ? -3.157 29.290 2.077 1.00 91.12 190 CYS A CA 1
ATOM 1432 C C . CYS A 1 190 ? -4.472 30.001 1.714 1.00 91.12 190 CYS A C 1
ATOM 1434 O O . CYS A 1 190 ? -4.993 30.754 2.541 1.00 91.12 190 CYS A O 1
ATOM 1436 N N . THR A 1 191 ? -5.063 29.751 0.536 1.00 92.06 191 THR A N 1
ATOM 1437 C CA . THR A 1 191 ? -6.374 30.335 0.190 1.00 92.06 191 THR A CA 1
ATOM 1438 C C . THR A 1 191 ? -7.489 29.806 1.095 1.00 92.06 191 THR A C 1
ATOM 1440 O O . THR A 1 191 ? -8.330 30.598 1.521 1.00 92.06 191 THR A O 1
ATOM 1443 N N . CYS A 1 192 ? -7.464 28.526 1.488 1.00 87.88 192 CYS A N 1
ATOM 1444 C CA . CYS A 1 192 ? -8.389 27.965 2.480 1.00 87.88 192 CYS A CA 1
ATOM 1445 C C . CYS A 1 192 ? -8.319 28.705 3.826 1.00 87.88 192 CYS A C 1
ATOM 1447 O O . CYS A 1 192 ? -9.363 29.043 4.389 1.00 87.88 192 CYS A O 1
ATOM 1449 N N . ILE A 1 193 ? -7.117 29.009 4.330 1.00 87.31 193 ILE A N 1
ATOM 1450 C CA . ILE A 1 193 ? -6.933 29.780 5.575 1.00 87.31 193 ILE A CA 1
ATOM 1451 C C . ILE A 1 193 ? -7.440 31.221 5.414 1.00 87.31 193 ILE A C 1
ATOM 1453 O O . ILE A 1 193 ? -8.179 31.722 6.268 1.00 87.31 193 ILE A O 1
ATOM 1457 N N . ILE A 1 194 ? -7.085 31.894 4.316 1.00 90.69 194 ILE A N 1
ATOM 1458 C CA . ILE A 1 194 ? -7.495 33.282 4.051 1.00 90.69 194 ILE A CA 1
ATOM 1459 C C . ILE A 1 194 ? -9.022 33.389 3.944 1.00 90.69 194 ILE A C 1
ATOM 1461 O O . ILE A 1 194 ? -9.620 34.262 4.571 1.00 90.69 194 ILE A O 1
ATOM 1465 N N . VAL A 1 195 ? -9.679 32.480 3.219 1.00 88.88 195 VAL A N 1
ATOM 1466 C CA . VAL A 1 195 ? -11.145 32.474 3.092 1.00 88.88 195 VAL A CA 1
ATOM 1467 C C . VAL A 1 195 ? -11.819 32.113 4.416 1.00 88.88 195 VAL A C 1
ATOM 1469 O O . VAL A 1 195 ? -12.786 32.771 4.794 1.00 88.88 195 VAL A O 1
ATOM 1472 N N . SER A 1 196 ? -11.288 31.150 5.175 1.00 84.62 196 SER A N 1
ATOM 1473 C CA . SER A 1 196 ? -11.843 30.787 6.490 1.00 84.62 196 SER A CA 1
ATOM 1474 C C . SER A 1 196 ? -11.787 31.957 7.478 1.00 84.62 196 SER A C 1
ATOM 1476 O O . SER A 1 196 ? -12.789 32.284 8.116 1.00 84.62 196 SER A O 1
ATOM 1478 N N . THR A 1 197 ? -10.647 32.651 7.555 1.00 83.81 197 THR A N 1
ATOM 1479 C CA . THR A 1 197 ? -10.479 33.833 8.422 1.00 83.81 197 THR A CA 1
ATOM 1480 C C . THR A 1 197 ? -11.278 35.047 7.934 1.00 83.81 197 THR A C 1
ATOM 1482 O O . THR A 1 197 ? -11.784 35.816 8.753 1.00 83.81 197 THR A O 1
ATOM 1485 N N . ALA A 1 198 ? -11.463 35.214 6.620 1.00 86.31 198 ALA A N 1
ATOM 1486 C CA . ALA A 1 198 ? -12.343 36.239 6.060 1.00 86.31 198 ALA A CA 1
ATOM 1487 C C . ALA A 1 198 ? -13.822 35.977 6.397 1.00 86.31 198 ALA A C 1
ATOM 1489 O O . ALA A 1 198 ? -14.519 36.902 6.811 1.00 86.31 198 ALA A O 1
ATOM 1490 N N . LEU A 1 199 ? -14.291 34.727 6.297 1.00 85.44 199 LEU A N 1
ATOM 1491 C CA . LEU A 1 199 ? -15.657 34.333 6.669 1.00 85.44 199 LEU A CA 1
ATOM 1492 C C . LEU A 1 199 ? -15.930 34.530 8.168 1.00 85.44 199 LEU A C 1
ATOM 1494 O O . LEU A 1 199 ? -16.989 35.047 8.528 1.00 85.44 199 LEU A O 1
ATOM 1498 N N . GLN A 1 200 ? -14.963 34.201 9.034 1.00 81.88 200 GLN A N 1
ATOM 1499 C CA . GLN A 1 200 ? -15.030 34.512 10.468 1.00 81.88 200 GLN A CA 1
ATOM 1500 C C . GLN A 1 200 ? -15.168 36.025 10.712 1.00 81.88 200 GLN A C 1
ATOM 1502 O O . GLN A 1 200 ? -16.078 36.458 11.420 1.00 81.88 200 GLN A O 1
ATOM 1507 N N . LYS A 1 201 ? -14.315 36.849 10.083 1.00 82.00 201 LYS A N 1
ATOM 1508 C CA . LYS A 1 201 ? -14.360 38.320 10.210 1.00 82.00 201 LYS A CA 1
ATOM 1509 C C . LYS A 1 201 ? -15.630 38.949 9.633 1.00 82.00 201 LYS A C 1
ATOM 1511 O O . LYS A 1 201 ? -16.076 39.970 10.145 1.00 82.00 201 LYS A O 1
ATOM 1516 N N . ALA A 1 202 ? -16.227 38.343 8.610 1.00 84.88 202 ALA A N 1
ATOM 1517 C CA . ALA A 1 202 ? -17.487 38.784 8.015 1.00 84.88 202 ALA A CA 1
ATOM 1518 C C . ALA A 1 202 ? -18.719 38.531 8.911 1.00 84.88 202 ALA A C 1
ATOM 1520 O O . ALA A 1 202 ? -19.843 38.808 8.495 1.00 84.88 202 ALA A O 1
ATOM 1521 N N . GLY A 1 203 ? -18.541 37.994 10.125 1.00 81.06 203 GLY A N 1
ATOM 1522 C CA . GLY A 1 203 ? -19.642 37.745 11.055 1.00 81.06 203 GLY A CA 1
ATOM 1523 C C . GLY A 1 203 ? -20.559 36.602 10.620 1.00 81.06 203 GLY A C 1
ATOM 1524 O O . GLY A 1 203 ? -21.676 36.492 11.131 1.00 81.06 203 GLY A O 1
ATOM 1525 N N . VAL A 1 204 ? -20.102 35.737 9.704 1.00 74.38 204 VAL A N 1
ATOM 1526 C CA . VAL A 1 204 ? -20.821 34.525 9.295 1.00 74.38 204 VAL A CA 1
ATOM 1527 C C . VAL A 1 204 ? -20.770 33.530 10.453 1.00 74.38 204 VAL A C 1
ATOM 1529 O O . VAL A 1 204 ? -19.935 32.628 10.500 1.00 74.38 204 VAL A O 1
ATOM 1532 N N . ARG A 1 205 ? -21.669 33.714 11.427 1.00 65.94 205 ARG A N 1
ATOM 1533 C CA . ARG A 1 205 ? -21.905 32.732 12.486 1.00 65.94 205 ARG A CA 1
ATOM 1534 C C . ARG A 1 205 ? -22.298 31.417 11.831 1.00 65.94 205 ARG A C 1
ATOM 1536 O O . ARG A 1 205 ? -23.315 31.336 11.143 1.00 65.94 205 ARG A O 1
ATOM 1543 N N . TRP A 1 206 ? -21.500 30.384 12.076 1.00 59.59 206 TRP A N 1
ATOM 1544 C CA . TRP A 1 206 ? -21.829 29.025 11.682 1.00 59.59 206 TRP A CA 1
ATOM 1545 C C . TRP A 1 206 ? -23.083 28.585 12.439 1.00 59.59 206 TRP A C 1
ATOM 1547 O O . TRP A 1 206 ? -23.019 28.190 13.602 1.00 59.59 206 TRP A O 1
ATOM 1557 N N . VAL A 1 207 ? -24.238 28.629 11.769 1.00 53.25 207 VAL A N 1
ATOM 1558 C CA . VAL A 1 207 ? -25.497 28.036 12.251 1.00 53.25 207 VAL A CA 1
ATOM 1559 C C . VAL A 1 207 ? -25.421 26.508 12.089 1.00 53.25 207 VAL A C 1
ATOM 1561 O O . VAL A 1 207 ? -26.174 25.893 11.343 1.00 53.25 207 VAL A O 1
ATOM 1564 N N . GLY A 1 208 ? -24.414 25.918 12.735 1.00 48.69 208 GLY A N 1
ATOM 1565 C CA . GLY A 1 208 ? -24.213 24.480 12.928 1.00 48.69 208 GLY A CA 1
ATOM 1566 C C . GLY A 1 208 ? -24.381 24.072 14.393 1.00 48.69 208 GLY A C 1
ATOM 1567 O O . GLY A 1 208 ? -24.616 22.903 14.679 1.00 48.69 208 GLY A O 1
ATOM 1568 N N . GLY A 1 209 ? -24.347 25.042 15.314 1.00 43.72 209 GLY A N 1
ATOM 1569 C CA . GLY A 1 209 ? -24.816 24.855 16.677 1.00 43.72 209 GLY A CA 1
ATOM 1570 C C . GLY A 1 209 ? -26.316 24.589 16.677 1.00 43.72 209 GLY A C 1
ATOM 1571 O O . GLY A 1 209 ? -27.118 25.522 16.742 1.00 43.72 209 GLY A O 1
ATOM 1572 N N . ALA A 1 210 ? -26.685 23.309 16.658 1.00 46.97 210 ALA A N 1
ATOM 1573 C CA . ALA A 1 210 ? -27.949 22.856 17.201 1.00 46.97 210 ALA A CA 1
ATOM 1574 C C . ALA A 1 210 ? -27.953 23.205 18.696 1.00 46.97 210 ALA A C 1
ATOM 1576 O O . ALA A 1 210 ? -27.619 22.380 19.546 1.00 46.97 210 ALA A O 1
ATOM 1577 N N . ARG A 1 211 ? -28.324 24.452 19.020 1.00 45.34 211 ARG A N 1
ATOM 1578 C CA . ARG A 1 211 ? -28.870 24.757 20.338 1.00 45.34 211 ARG A CA 1
ATOM 1579 C C . ARG A 1 211 ? -30.063 23.836 20.481 1.00 45.34 211 ARG A C 1
ATOM 1581 O O . ARG A 1 211 ? -31.091 24.057 19.842 1.00 45.34 211 ARG A O 1
ATOM 1588 N N . GLY A 1 212 ? -29.882 22.781 21.268 1.00 43.00 212 GLY A N 1
ATOM 1589 C CA . GLY A 1 212 ? -30.999 21.983 21.718 1.00 43.00 212 GLY A CA 1
ATOM 1590 C C . GLY A 1 212 ? -32.042 22.937 22.280 1.00 43.00 212 GLY A C 1
ATOM 1591 O O . GLY A 1 212 ? -31.701 23.884 22.995 1.00 43.00 212 GLY A O 1
ATOM 1592 N N . LEU A 1 213 ? -33.300 22.683 21.934 1.00 44.78 213 LEU A N 1
ATOM 1593 C CA . LEU A 1 213 ? -34.414 23.118 22.755 1.00 44.78 213 LEU A CA 1
ATOM 1594 C C . LEU A 1 213 ? -34.149 22.561 24.156 1.00 44.78 213 LEU A C 1
ATOM 1596 O O . LEU A 1 213 ? -34.387 21.384 24.418 1.00 44.78 213 LEU A O 1
ATOM 1600 N N . LEU A 1 214 ? -33.566 23.389 25.024 1.00 45.00 214 LEU A N 1
ATOM 1601 C CA . LEU A 1 214 ? -33.513 23.105 26.445 1.00 45.00 214 LEU A CA 1
ATOM 1602 C C . LEU A 1 214 ? -34.975 23.076 26.909 1.00 45.00 214 LEU A C 1
ATOM 1604 O O . LEU A 1 214 ? -35.683 24.059 26.675 1.00 45.00 214 LEU A O 1
ATOM 1608 N N . PRO A 1 215 ? -35.453 21.988 27.538 1.00 47.88 215 PRO A N 1
ATOM 1609 C CA . PRO A 1 215 ? -36.826 21.888 28.026 1.00 47.88 215 PRO A CA 1
ATOM 1610 C C . PRO A 1 215 ? -36.987 22.710 29.319 1.00 47.88 215 PRO A C 1
ATOM 1612 O O . PRO A 1 215 ? -37.210 22.170 30.398 1.00 47.88 215 PRO A O 1
ATOM 1615 N N . GLY A 1 216 ? -36.780 24.026 29.209 1.00 47.78 216 GLY A N 1
ATOM 1616 C CA . GLY A 1 216 ? -36.816 24.999 30.304 1.00 47.78 216 GLY A CA 1
ATOM 1617 C C . GLY A 1 216 ? -37.647 26.250 29.998 1.00 47.78 216 GLY A C 1
ATOM 1618 O O . GLY A 1 216 ? -38.211 26.830 30.920 1.00 47.78 216 GLY A O 1
ATOM 1619 N N . ASP A 1 217 ? -37.804 26.623 28.723 1.00 42.22 217 ASP A N 1
ATOM 1620 C CA . ASP A 1 217 ? -38.564 27.824 28.326 1.00 42.22 217 ASP A CA 1
ATOM 1621 C C . ASP A 1 217 ? -40.092 27.604 28.266 1.00 42.22 217 ASP A C 1
ATOM 1623 O O . ASP A 1 217 ? -40.853 28.547 28.047 1.00 42.22 217 ASP A O 1
ATOM 1627 N N . GLU A 1 218 ? -40.575 26.383 28.520 1.00 48.16 218 GLU A N 1
ATOM 1628 C CA . GLU A 1 218 ? -42.013 26.065 28.551 1.00 48.16 218 GLU A CA 1
ATOM 1629 C C . GLU A 1 218 ? -42.731 26.741 29.744 1.00 48.16 218 GLU A C 1
ATOM 1631 O O . GLU A 1 218 ? -43.891 27.134 29.640 1.00 48.16 218 GLU A O 1
ATOM 1636 N N . LEU A 1 219 ? -42.003 27.013 30.838 1.00 51.97 219 LEU A N 1
ATOM 1637 C CA . LEU A 1 219 ? -42.507 27.721 32.027 1.00 51.97 219 LEU A CA 1
ATOM 1638 C C . LEU A 1 219 ? -42.676 29.241 31.841 1.00 51.97 219 LEU A C 1
ATOM 1640 O O . LEU A 1 219 ? -43.369 29.874 32.635 1.00 51.97 219 LEU A O 1
ATOM 1644 N N . ALA A 1 220 ? -42.081 29.842 30.806 1.00 50.03 220 ALA A N 1
ATOM 1645 C CA . ALA A 1 220 ? -42.251 31.269 30.510 1.00 50.03 220 ALA A CA 1
ATOM 1646 C C . ALA A 1 220 ? -43.491 31.559 29.639 1.00 50.03 220 ALA A C 1
ATOM 1648 O O . ALA A 1 220 ? -43.961 32.698 29.593 1.00 50.03 220 ALA A O 1
ATOM 1649 N N . ALA A 1 221 ? -44.036 30.544 28.959 1.00 48.00 221 ALA A N 1
ATOM 1650 C CA . ALA A 1 221 ? -45.187 30.692 28.070 1.00 48.00 221 ALA A CA 1
ATOM 1651 C C . ALA A 1 221 ? -46.541 30.676 28.813 1.00 48.00 221 ALA A C 1
ATOM 1653 O O . ALA A 1 221 ? -47.473 31.359 28.385 1.00 48.00 221 ALA A O 1
ATOM 1654 N N . GLU A 1 222 ? -46.659 29.958 29.938 1.00 49.34 222 GLU A N 1
ATOM 1655 C CA . GLU A 1 222 ? -47.913 29.907 30.712 1.00 49.34 222 GLU A CA 1
ATOM 1656 C C . GLU A 1 222 ? -48.193 31.193 31.516 1.00 49.34 222 GLU A C 1
ATOM 1658 O O . GLU A 1 222 ? -49.335 31.661 31.532 1.00 49.34 222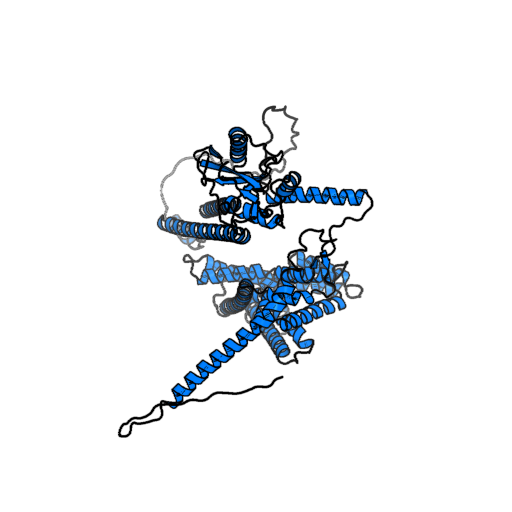 GLU A O 1
ATOM 1663 N N . ASP A 1 223 ? -47.181 31.837 32.117 1.00 46.78 223 ASP A N 1
ATOM 1664 C CA . ASP A 1 223 ? -47.397 33.058 32.926 1.00 46.78 223 ASP A CA 1
ATOM 1665 C C . ASP A 1 223 ? -47.803 34.280 32.067 1.00 46.78 223 ASP A C 1
ATOM 1667 O O . ASP A 1 223 ? -48.459 35.211 32.542 1.00 46.78 223 ASP A O 1
ATOM 1671 N N . MET A 1 224 ? -47.510 34.251 30.759 1.00 48.81 224 MET A N 1
ATOM 1672 C CA . MET A 1 224 ? -47.987 35.264 29.807 1.00 48.81 224 MET A CA 1
ATOM 1673 C C . MET A 1 224 ? -49.459 35.084 29.395 1.00 48.81 224 MET A C 1
ATOM 1675 O O . MET A 1 224 ? -50.098 36.063 29.002 1.00 48.81 224 MET A O 1
ATOM 1679 N N . LEU A 1 225 ? -50.030 33.880 29.516 1.00 51.09 225 LEU A N 1
ATOM 1680 C CA . LEU A 1 225 ? -51.428 33.604 29.150 1.00 51.09 225 LEU A CA 1
ATOM 1681 C C . LEU A 1 225 ? -52.431 33.896 30.280 1.00 51.09 225 LEU A C 1
ATOM 1683 O O . LEU A 1 225 ? -53.608 34.126 30.005 1.00 51.09 225 LEU A O 1
ATOM 1687 N N . LEU A 1 226 ? -51.982 33.975 31.538 1.00 52.03 226 LEU A N 1
ATOM 1688 C CA . LEU A 1 226 ? -52.854 34.204 32.702 1.00 52.03 226 LEU A CA 1
ATOM 1689 C C . LEU A 1 226 ? -53.094 35.684 33.066 1.00 52.03 226 LEU A C 1
ATOM 1691 O O . LEU A 1 226 ? -53.901 35.970 33.951 1.00 52.03 226 LEU A O 1
ATOM 1695 N N . ARG A 1 227 ? -52.459 36.645 32.376 1.00 50.34 227 ARG A N 1
ATOM 1696 C CA . ARG A 1 227 ? -52.624 38.098 32.638 1.00 50.34 227 ARG A CA 1
ATOM 1697 C C . ARG A 1 227 ? -53.385 38.882 31.554 1.00 50.34 227 ARG A C 1
ATOM 1699 O O . ARG A 1 227 ? -53.499 40.100 31.653 1.00 50.34 227 ARG A O 1
ATOM 1706 N N . GLY A 1 228 ? -53.945 38.205 30.549 1.00 41.31 228 GLY A N 1
ATOM 1707 C CA . GLY A 1 228 ? -54.598 38.809 29.371 1.00 41.31 228 GLY A CA 1
ATOM 1708 C C . GLY A 1 228 ? -56.115 39.049 29.462 1.00 41.31 228 GLY A C 1
ATOM 1709 O O . GLY A 1 228 ? -56.807 38.987 28.447 1.00 41.31 228 GLY A O 1
ATOM 1710 N N . GLY A 1 229 ? -56.673 39.273 30.653 1.00 43.38 229 GLY A N 1
ATOM 1711 C CA . GLY A 1 229 ? -58.120 39.432 30.832 1.00 43.38 229 GLY A CA 1
ATOM 1712 C C . GLY A 1 229 ? -58.659 40.829 30.489 1.00 43.38 229 GLY A C 1
ATOM 1713 O O . GLY A 1 229 ? -58.470 41.746 31.280 1.00 43.38 229 GLY A O 1
ATOM 1714 N N . ALA A 1 230 ? -59.433 40.916 29.391 1.00 46.44 230 ALA A N 1
ATOM 1715 C CA . ALA A 1 230 ? -60.521 41.874 29.074 1.00 46.44 230 ALA A CA 1
ATOM 1716 C C . ALA A 1 230 ? -60.325 42.816 27.860 1.00 46.44 230 ALA A C 1
ATOM 1718 O O . ALA A 1 230 ? -59.704 43.868 27.976 1.00 46.44 230 ALA A O 1
ATOM 1719 N N . ALA A 1 231 ? -61.023 42.525 26.747 1.00 40.09 231 ALA A N 1
ATOM 1720 C CA . ALA A 1 231 ? -62.123 43.355 26.202 1.00 40.09 231 ALA A CA 1
ATOM 1721 C C . ALA A 1 231 ? -62.549 42.938 24.770 1.00 40.09 231 ALA A C 1
ATOM 1723 O O . ALA A 1 231 ? -61.700 42.670 23.936 1.00 40.09 231 ALA A O 1
ATOM 1724 N N . ARG A 1 232 ? -63.869 42.997 24.491 1.00 38.62 232 ARG A N 1
ATOM 1725 C CA . ARG A 1 232 ? -64.542 43.222 23.176 1.00 38.62 232 ARG A CA 1
ATOM 1726 C C . ARG A 1 232 ? -63.929 42.525 21.932 1.00 38.62 232 ARG A C 1
ATOM 1728 O O . ARG A 1 232 ? -62.927 42.976 21.410 1.00 38.62 232 ARG A O 1
ATOM 1735 N N . GLY A 1 233 ? -64.542 41.528 21.297 1.00 38.75 233 GLY A N 1
ATOM 1736 C CA . GLY A 1 233 ? -65.961 41.413 20.958 1.00 38.75 233 GLY A CA 1
ATOM 1737 C C . GLY A 1 233 ? -66.189 41.481 19.432 1.00 38.75 233 GLY A C 1
ATOM 1738 O O . GLY A 1 233 ? -65.558 42.286 18.759 1.00 38.75 233 GLY A O 1
ATOM 1739 N N . LYS A 1 234 ? -67.186 40.711 18.965 1.00 39.12 234 LYS A N 1
ATOM 1740 C CA . LYS A 1 234 ? -67.821 40.655 17.625 1.00 39.12 234 LYS A CA 1
ATOM 1741 C C . LYS A 1 234 ? -67.296 39.693 16.539 1.00 39.12 234 LYS A C 1
ATOM 1743 O O . LYS A 1 234 ? -66.124 39.637 16.208 1.00 39.12 234 LYS A O 1
ATOM 1748 N N . ASP A 1 235 ? -68.317 39.058 15.954 1.00 36.97 235 ASP A N 1
ATOM 1749 C CA . ASP A 1 235 ? -68.513 38.571 14.583 1.00 36.97 235 ASP A CA 1
ATOM 1750 C C . ASP A 1 235 ? -67.669 37.417 13.999 1.00 36.97 235 ASP A C 1
ATOM 1752 O O . ASP A 1 235 ? -66.624 37.587 13.389 1.00 36.97 235 ASP A O 1
ATOM 1756 N N . LYS A 1 236 ? -68.299 36.234 14.069 1.00 39.09 236 LYS A N 1
ATOM 1757 C CA . LYS A 1 236 ? -68.769 35.431 12.919 1.00 39.09 236 LYS A CA 1
ATOM 1758 C C . LYS A 1 236 ? -67.805 35.162 11.748 1.00 39.09 236 LYS A C 1
ATOM 1760 O O . LYS A 1 236 ? -67.574 36.025 10.909 1.00 39.09 236 LYS A O 1
ATOM 1765 N N . SER A 1 237 ? -67.603 33.858 11.530 1.00 37.47 237 SER A N 1
ATOM 1766 C CA . SER A 1 237 ? -67.888 33.090 10.292 1.00 37.47 237 SER A CA 1
ATOM 1767 C C . SER A 1 237 ? -66.722 32.246 9.758 1.00 37.47 237 SER A C 1
ATOM 1769 O O . SER A 1 237 ? -65.557 32.569 9.946 1.00 37.47 237 SER A O 1
ATOM 1771 N N . SER A 1 238 ? -67.087 31.164 9.059 1.00 34.47 238 SER A N 1
ATOM 1772 C CA . SER A 1 238 ? -66.217 30.312 8.234 1.00 34.47 238 SER A CA 1
ATOM 1773 C C . SER A 1 238 ? -65.219 29.374 8.936 1.00 34.47 238 SER A C 1
ATOM 1775 O O . SER A 1 238 ? -64.042 29.325 8.583 1.00 34.47 238 SER A O 1
ATOM 1777 N N . THR A 1 239 ? -65.711 28.502 9.818 1.00 36.69 239 THR A N 1
ATOM 1778 C CA . THR A 1 239 ? -65.154 27.142 9.933 1.00 36.69 239 THR A CA 1
ATOM 1779 C C . THR A 1 239 ? -65.786 26.235 8.878 1.00 36.69 239 THR A C 1
ATOM 1781 O O . THR A 1 239 ? -66.977 25.960 8.975 1.00 36.69 239 THR A O 1
ATOM 1784 N N . HIS A 1 240 ? -64.999 25.731 7.923 1.00 34.66 240 HIS A N 1
ATOM 1785 C CA . HIS A 1 240 ? -65.102 24.348 7.438 1.00 34.66 240 HIS A CA 1
ATOM 1786 C C . HIS A 1 240 ? -63.869 23.951 6.604 1.00 34.66 240 HIS A C 1
ATOM 1788 O O . HIS A 1 240 ? -63.298 24.775 5.900 1.00 34.66 240 HIS A O 1
ATOM 1794 N N . ASP A 1 241 ? -63.510 22.672 6.715 1.00 35.88 241 ASP A N 1
ATOM 1795 C CA . ASP A 1 241 ? -62.690 21.867 5.801 1.00 35.88 241 ASP A CA 1
ATOM 1796 C C . ASP A 1 241 ? -61.266 22.334 5.450 1.00 35.88 241 ASP A C 1
ATOM 1798 O O . ASP A 1 241 ? -61.073 23.133 4.542 1.00 35.88 241 ASP A O 1
ATOM 1802 N N . HIS A 1 242 ? -60.260 21.670 6.042 1.00 35.78 242 HIS A N 1
ATOM 1803 C CA . HIS A 1 242 ? -59.224 20.919 5.296 1.00 35.78 242 HIS A CA 1
ATOM 1804 C C . HIS A 1 242 ? -58.320 20.116 6.255 1.00 35.78 242 HIS A C 1
ATOM 1806 O O . HIS A 1 242 ? -57.235 20.556 6.620 1.00 35.78 242 HIS A O 1
ATOM 1812 N N . LEU A 1 243 ? -58.762 18.920 6.673 1.00 37.38 243 LEU A N 1
ATOM 1813 C CA . LEU A 1 243 ? -57.890 17.910 7.301 1.00 37.38 243 LEU A CA 1
ATOM 1814 C C . LEU A 1 243 ? -58.519 16.501 7.245 1.00 37.38 243 LEU A C 1
ATOM 1816 O O . LEU A 1 243 ? -59.038 15.990 8.236 1.00 37.38 243 LEU A O 1
ATOM 1820 N N . ARG A 1 244 ? -58.483 15.860 6.067 1.00 33.34 244 ARG A N 1
ATOM 1821 C CA . ARG A 1 244 ? -58.599 14.396 5.900 1.00 33.34 244 ARG A CA 1
ATOM 1822 C C . ARG A 1 244 ? -58.171 13.962 4.494 1.00 33.34 244 ARG A C 1
ATOM 1824 O O . ARG A 1 244 ? -58.316 14.732 3.553 1.00 33.34 244 ARG A O 1
ATOM 1831 N N . ASN A 1 245 ? -57.731 12.704 4.407 1.00 34.56 245 ASN A N 1
ATOM 1832 C CA . ASN A 1 245 ? -57.197 11.961 3.250 1.00 34.56 245 ASN A CA 1
ATOM 1833 C C . ASN A 1 245 ? -55.671 12.120 3.107 1.00 34.56 245 ASN A C 1
ATOM 1835 O O . ASN A 1 245 ? -55.191 13.165 2.692 1.00 34.56 245 ASN A O 1
ATOM 1839 N N . VAL A 1 246 ? -54.827 11.201 3.596 1.00 36.94 246 VAL A N 1
ATOM 1840 C CA . VAL A 1 246 ? -54.820 9.717 3.503 1.00 36.94 246 VAL A CA 1
ATOM 1841 C C . VAL A 1 246 ? -54.607 9.230 2.070 1.00 36.94 246 VAL A C 1
ATOM 1843 O O . VAL A 1 246 ? -55.538 9.207 1.277 1.00 36.94 246 VAL A O 1
ATOM 1846 N N . LEU A 1 247 ? -53.358 8.826 1.813 1.00 41.91 247 LEU A N 1
ATOM 1847 C CA . LEU A 1 247 ? -52.927 7.650 1.045 1.00 41.91 247 LEU A CA 1
ATOM 1848 C C . LEU A 1 247 ? -53.923 7.096 0.005 1.00 41.91 247 LEU A C 1
ATOM 1850 O O . LEU A 1 247 ? -54.814 6.326 0.358 1.00 41.91 247 LEU A O 1
ATOM 1854 N N . ASP A 1 248 ? -53.652 7.348 -1.278 1.00 34.22 248 ASP A N 1
ATOM 1855 C CA . ASP A 1 248 ? -54.170 6.538 -2.390 1.00 34.22 248 ASP A CA 1
ATOM 1856 C C . ASP A 1 248 ? -53.002 6.014 -3.255 1.00 34.22 248 ASP A C 1
ATOM 1858 O O . ASP A 1 248 ? -52.325 6.803 -3.920 1.00 34.22 248 ASP A O 1
ATOM 1862 N N . PRO A 1 249 ? -52.708 4.699 -3.237 1.00 46.16 249 PRO A N 1
ATOM 1863 C CA . PRO A 1 249 ? -51.650 4.087 -4.031 1.00 46.16 249 PRO A CA 1
ATOM 1864 C C . PRO A 1 249 ? -52.198 3.490 -5.342 1.00 46.16 249 PRO A C 1
ATOM 1866 O O . PRO A 1 249 ? -52.090 2.283 -5.573 1.00 46.16 249 PRO A O 1
ATOM 1869 N N . ARG A 1 250 ? -52.791 4.315 -6.219 1.00 39.84 250 ARG A N 1
ATOM 1870 C CA . ARG A 1 250 ? -53.255 3.894 -7.560 1.00 39.84 250 ARG A CA 1
ATOM 1871 C C . ARG A 1 250 ? -52.945 4.905 -8.668 1.00 39.84 250 ARG A C 1
ATOM 1873 O O . ARG A 1 250 ? -53.841 5.453 -9.302 1.00 39.84 250 ARG A O 1
ATOM 1880 N N . ALA A 1 251 ? -51.659 5.076 -8.973 1.00 35.03 251 ALA A N 1
ATOM 1881 C CA . ALA A 1 251 ? -51.251 5.620 -10.267 1.00 35.03 251 ALA A CA 1
ATOM 1882 C C . ALA A 1 251 ? -51.361 4.522 -11.341 1.00 35.03 251 ALA A C 1
ATOM 1884 O O . ALA A 1 251 ? -50.687 3.494 -11.281 1.00 35.03 251 ALA A O 1
ATOM 1885 N N . SER A 1 252 ? -52.264 4.732 -12.294 1.00 33.28 252 SER A N 1
ATOM 1886 C CA . SER A 1 252 ? -52.536 3.848 -13.428 1.00 33.28 252 SER A CA 1
ATOM 1887 C C . SER A 1 252 ? -51.336 3.682 -14.360 1.00 33.28 252 SER A C 1
ATOM 1889 O O . SER A 1 252 ? -50.659 4.659 -14.678 1.00 33.28 252 SER A O 1
ATOM 1891 N N . TRP A 1 253 ? -51.178 2.477 -14.912 1.00 36.22 253 TRP A N 1
ATOM 1892 C CA . TRP A 1 253 ? -50.417 2.264 -16.141 1.00 36.22 253 TRP A CA 1
ATOM 1893 C C . TRP A 1 253 ? -50.998 3.144 -17.255 1.00 36.22 253 TRP A C 1
ATOM 1895 O O . TRP A 1 253 ? -52.156 2.974 -17.635 1.00 36.22 253 TRP A O 1
ATOM 1905 N N . VAL A 1 254 ? -50.198 4.079 -17.764 1.00 33.34 254 VAL A N 1
ATOM 1906 C CA . VAL A 1 254 ? -50.487 4.814 -18.997 1.00 33.34 254 VAL A CA 1
ATOM 1907 C C . VAL A 1 254 ? -49.602 4.216 -20.081 1.00 33.34 254 VAL A C 1
ATOM 1909 O O . VAL A 1 254 ? -48.380 4.291 -19.994 1.00 33.34 254 VAL A O 1
ATOM 1912 N N . GLU A 1 255 ? -50.218 3.604 -21.091 1.00 39.00 255 GLU A N 1
ATOM 1913 C CA . GLU A 1 255 ? -49.514 3.204 -22.308 1.00 39.00 255 GLU A CA 1
ATOM 1914 C C . GLU A 1 255 ? -49.077 4.461 -23.073 1.00 39.00 255 GLU A C 1
ATOM 1916 O O . GLU A 1 255 ? -49.905 5.161 -23.666 1.00 39.00 255 GLU A O 1
ATOM 1921 N N . GLU A 1 256 ? -47.776 4.753 -23.087 1.00 31.27 256 GLU A N 1
ATOM 1922 C CA . GLU A 1 256 ? -47.228 5.753 -24.002 1.00 31.27 256 GLU A CA 1
ATOM 1923 C C . GLU A 1 256 ? -47.321 5.240 -25.444 1.00 31.27 256 GLU A C 1
ATOM 1925 O O . GLU A 1 256 ? -46.664 4.278 -25.849 1.00 31.27 256 GLU A O 1
ATOM 1930 N N . LYS A 1 257 ? -48.149 5.913 -26.248 1.00 33.06 257 LYS A N 1
ATOM 1931 C CA . LYS A 1 257 ? -48.123 5.764 -27.706 1.00 33.06 257 LYS A CA 1
ATOM 1932 C C . LYS A 1 257 ? -46.817 6.349 -28.257 1.00 33.06 257 LYS A C 1
ATOM 1934 O O . LYS A 1 257 ? -46.353 7.364 -27.743 1.00 33.06 257 LYS A O 1
ATOM 1939 N N . PRO A 1 258 ? -46.260 5.788 -29.344 1.00 38.94 258 PRO A N 1
ATOM 1940 C CA . PRO A 1 258 ? -45.026 6.295 -29.931 1.00 38.94 258 PRO A CA 1
ATOM 1941 C C . PRO A 1 258 ? -45.264 7.661 -30.587 1.00 38.94 258 PRO A C 1
ATOM 1943 O O . PRO A 1 258 ? -45.829 7.751 -31.683 1.00 38.94 258 PRO A O 1
ATOM 1946 N N . GLU A 1 259 ? -44.831 8.736 -29.926 1.00 36.44 259 GLU A N 1
ATOM 1947 C CA . GLU A 1 259 ? -44.842 10.065 -30.529 1.00 36.44 259 GLU A CA 1
ATOM 1948 C C . GLU A 1 259 ? -43.748 10.232 -31.589 1.00 36.44 259 GLU A C 1
ATOM 1950 O O . GLU A 1 259 ? -42.639 9.698 -31.532 1.00 36.44 259 GLU A O 1
ATOM 1955 N N . ARG A 1 260 ? -44.128 10.973 -32.626 1.00 39.28 260 ARG A N 1
ATOM 1956 C CA . ARG A 1 260 ? -43.434 11.087 -33.905 1.00 39.28 260 ARG A CA 1
ATOM 1957 C C . ARG A 1 260 ? -42.103 11.829 -33.774 1.00 39.28 260 ARG A C 1
ATOM 1959 O O . ARG A 1 260 ? -42.089 13.040 -33.599 1.00 39.28 260 ARG A O 1
ATOM 1966 N N . SER A 1 261 ? -41.009 11.107 -34.006 1.00 41.91 261 SER A N 1
ATOM 1967 C CA . SER A 1 261 ? -39.861 11.544 -34.820 1.00 41.91 261 SER A CA 1
ATOM 1968 C C . SER A 1 261 ? -39.561 13.059 -34.869 1.00 41.91 261 SER A C 1
ATOM 1970 O O . SER A 1 261 ? -39.772 13.709 -35.898 1.00 41.91 261 SER A O 1
ATOM 1972 N N . CYS A 1 262 ? -38.957 13.603 -33.812 1.00 38.69 262 CYS A N 1
ATOM 1973 C CA . CYS A 1 262 ? -38.224 14.868 -33.897 1.00 38.69 262 CYS A CA 1
ATOM 1974 C C . CYS A 1 262 ? -36.871 14.656 -34.602 1.00 38.69 262 CYS A C 1
ATOM 1976 O O . CYS A 1 262 ? -35.836 14.461 -33.963 1.00 38.69 262 CYS A O 1
ATOM 1978 N N . LEU A 1 263 ? -36.879 14.718 -35.937 1.00 47.53 263 LEU A N 1
ATOM 1979 C CA . LEU A 1 263 ? -35.673 14.852 -36.762 1.00 47.53 263 LEU A CA 1
ATOM 1980 C C . LEU A 1 263 ? -35.000 16.207 -36.469 1.00 47.53 263 LEU A C 1
ATOM 1982 O O . LEU A 1 263 ? -35.338 17.214 -37.085 1.00 47.53 263 LEU A O 1
ATOM 1986 N N . GLY A 1 264 ? -34.069 16.248 -35.511 1.00 40.34 264 GLY A N 1
ATOM 1987 C CA . GLY A 1 264 ? -33.330 17.479 -35.195 1.00 40.34 264 GLY A CA 1
ATOM 1988 C C . GLY A 1 264 ? -32.455 17.455 -33.940 1.00 40.34 264 GLY A C 1
ATOM 1989 O O . GLY A 1 264 ? -31.482 18.203 -33.873 1.00 40.34 264 GLY A O 1
ATOM 1990 N N . CYS A 1 265 ? -32.730 16.588 -32.962 1.00 40.00 265 CYS A N 1
ATOM 1991 C CA . CYS A 1 265 ? -31.857 16.435 -31.795 1.00 40.00 265 CYS A CA 1
ATOM 1992 C C . CYS A 1 265 ? -30.835 15.319 -32.031 1.00 40.00 265 CYS A C 1
ATOM 1994 O O . CYS A 1 265 ? -31.138 14.142 -31.847 1.00 40.00 265 CYS A O 1
ATOM 1996 N N . GLY A 1 266 ? -29.615 15.700 -32.426 1.00 43.34 266 GLY A N 1
ATOM 1997 C CA . GLY A 1 266 ? -28.474 14.782 -32.437 1.00 43.34 266 GLY A CA 1
ATOM 1998 C C . GLY A 1 266 ? -28.206 14.199 -31.039 1.00 43.34 266 GLY A C 1
ATOM 1999 O O . GLY A 1 266 ? -28.563 14.830 -30.036 1.00 43.34 266 GLY A O 1
ATOM 2000 N N . PRO A 1 267 ? -27.593 13.005 -30.947 1.00 41.28 267 PRO A N 1
ATOM 2001 C CA . PRO A 1 267 ? -27.343 12.358 -29.667 1.00 41.28 267 PRO A CA 1
ATOM 2002 C C . PRO A 1 267 ? -26.502 13.270 -28.770 1.00 41.28 267 PRO A C 1
ATOM 2004 O O . PRO A 1 267 ? -25.466 13.794 -29.184 1.00 41.28 267 PRO A O 1
ATOM 2007 N N . ARG A 1 268 ? -26.935 13.445 -27.516 1.00 37.97 268 ARG A N 1
ATOM 2008 C CA . ARG A 1 268 ? -26.092 14.054 -26.483 1.00 37.97 268 ARG A CA 1
ATOM 2009 C C . ARG A 1 268 ? -24.935 13.101 -26.210 1.00 37.97 268 ARG A C 1
ATOM 2011 O O . ARG A 1 268 ? -25.059 12.199 -25.387 1.00 37.97 268 ARG A O 1
ATOM 2018 N N . HIS A 1 269 ? -23.822 13.310 -26.908 1.00 37.09 269 HIS A N 1
ATOM 2019 C CA . HIS A 1 269 ? -22.552 12.688 -26.567 1.00 37.09 269 HIS A CA 1
ATOM 2020 C C . HIS A 1 269 ? -22.196 13.091 -25.135 1.00 37.09 269 HIS A C 1
ATOM 2022 O O . HIS A 1 269 ? -21.808 14.230 -24.868 1.00 37.09 269 HIS A O 1
ATOM 2028 N N . TYR A 1 270 ? -22.352 12.147 -24.210 1.00 31.88 270 TYR A N 1
ATOM 2029 C CA . TYR A 1 270 ? -21.692 12.221 -22.921 1.00 31.88 270 TYR A CA 1
ATOM 2030 C C . TYR A 1 270 ? -20.196 12.116 -23.201 1.00 31.88 270 TYR A C 1
ATOM 2032 O O . TYR A 1 270 ? -19.702 11.053 -23.569 1.00 31.88 270 TYR A O 1
ATOM 2040 N N . TRP A 1 271 ? -19.488 13.238 -23.072 1.00 33.56 271 TRP A N 1
ATOM 2041 C CA . TRP A 1 271 ? -18.031 13.280 -23.141 1.00 33.56 271 TRP A CA 1
ATOM 2042 C C . TRP A 1 271 ? -17.458 12.633 -21.878 1.00 33.56 271 TRP A C 1
ATOM 2044 O O . TRP A 1 271 ? -17.038 13.316 -20.944 1.00 33.56 271 TRP A O 1
ATOM 2054 N N . VAL A 1 272 ? -17.476 11.300 -21.845 1.00 41.84 272 VAL A N 1
ATOM 2055 C CA . VAL A 1 272 ? -16.628 10.522 -20.946 1.00 41.84 272 VAL A CA 1
ATOM 2056 C C . VAL A 1 272 ? -15.201 10.766 -21.421 1.00 41.84 272 VAL A C 1
ATOM 2058 O O . VAL A 1 272 ? -14.781 10.262 -22.461 1.00 41.84 272 VAL A O 1
ATOM 2061 N N . PHE A 1 273 ? -14.485 11.632 -20.705 1.00 43.84 273 PHE A N 1
ATOM 2062 C CA . PHE A 1 273 ? -13.066 11.863 -20.936 1.00 43.84 273 PHE A CA 1
ATOM 2063 C C . PHE A 1 273 ? -12.294 10.643 -20.440 1.00 43.84 273 PHE A C 1
ATOM 2065 O O . PHE A 1 273 ? -11.803 10.649 -19.313 1.00 43.84 273 PHE A O 1
ATOM 2072 N N . HIS A 1 274 ? -12.194 9.621 -21.289 1.00 49.09 274 HIS A N 1
ATOM 2073 C CA . HIS A 1 274 ? -11.185 8.591 -21.106 1.00 49.09 274 HIS A CA 1
ATOM 2074 C C . HIS A 1 274 ? -9.802 9.241 -21.083 1.00 49.09 274 HIS A C 1
ATOM 2076 O O . HIS A 1 274 ? -9.525 10.170 -21.855 1.00 49.09 274 HIS A O 1
ATOM 2082 N N . SER A 1 275 ? -8.950 8.803 -20.162 1.00 74.12 275 SER A N 1
ATOM 2083 C CA . SER A 1 275 ? -7.576 9.295 -20.110 1.00 74.12 275 SER A CA 1
ATOM 2084 C C . SER A 1 275 ? -6.790 8.776 -21.325 1.00 74.12 275 SER A C 1
ATOM 2086 O O . SER A 1 275 ? -7.134 7.755 -21.919 1.00 74.12 275 SER A O 1
ATOM 2088 N N . LEU A 1 276 ? -5.709 9.465 -21.712 1.00 71.44 276 LEU A N 1
ATOM 2089 C CA . LEU A 1 276 ? -4.810 8.954 -22.763 1.00 71.44 276 LEU A CA 1
ATOM 2090 C C . LEU A 1 276 ? -4.191 7.599 -22.376 1.00 71.44 276 LEU A C 1
ATOM 2092 O O . LEU A 1 276 ? -3.866 6.799 -23.246 1.00 71.44 276 LEU A O 1
ATOM 2096 N N . GLU A 1 277 ? -4.061 7.341 -21.074 1.00 73.25 277 GLU A N 1
ATOM 2097 C CA . GLU A 1 277 ? -3.631 6.060 -20.519 1.00 73.25 277 GLU A CA 1
ATOM 2098 C C . GLU A 1 277 ? -4.685 4.971 -20.752 1.00 73.25 277 GLU A C 1
ATOM 2100 O O . GLU A 1 277 ? -4.343 3.921 -21.280 1.00 73.25 277 GLU A O 1
ATOM 2105 N N . GLU A 1 278 ? -5.969 5.235 -20.483 1.00 79.50 278 GLU A N 1
ATOM 2106 C CA . GLU A 1 278 ? -7.063 4.299 -20.790 1.00 79.50 278 GLU A CA 1
ATOM 2107 C C . GLU A 1 278 ? -7.150 3.996 -22.292 1.00 79.50 278 GLU A C 1
ATOM 2109 O O . GLU A 1 278 ? -7.307 2.839 -22.661 1.00 79.50 278 GLU A O 1
ATOM 2114 N N . GLN A 1 279 ? -6.965 4.992 -23.167 1.00 80.88 279 GLN A N 1
ATOM 2115 C CA . GLN A 1 279 ? -6.919 4.764 -24.620 1.00 80.88 279 GLN A CA 1
ATOM 2116 C C . GLN A 1 279 ? -5.720 3.903 -25.047 1.00 80.88 279 GLN A C 1
ATOM 2118 O O . GLN A 1 279 ? -5.843 3.072 -25.947 1.00 80.88 279 GLN A O 1
ATOM 2123 N N . HIS A 1 280 ? -4.558 4.086 -24.415 1.00 80.56 280 HIS A N 1
ATOM 2124 C CA . HIS A 1 280 ? -3.372 3.281 -24.699 1.00 80.56 280 HIS A CA 1
ATOM 2125 C C . HIS A 1 280 ? -3.515 1.846 -24.170 1.00 80.56 280 HIS A C 1
ATOM 2127 O O . HIS A 1 280 ? -3.149 0.900 -24.867 1.00 80.56 280 HIS A O 1
ATOM 2133 N N . VAL A 1 281 ? -4.106 1.680 -22.983 1.00 83.44 281 VAL A N 1
ATOM 2134 C CA . VAL A 1 281 ? -4.462 0.377 -22.409 1.00 83.44 281 VAL A CA 1
ATOM 2135 C C . VAL A 1 281 ? -5.483 -0.337 -23.293 1.00 83.44 281 VAL A C 1
ATOM 2137 O O . VAL A 1 281 ? -5.255 -1.495 -23.611 1.00 83.44 281 VAL A O 1
ATOM 2140 N N . GLU A 1 282 ? -6.532 0.340 -23.770 1.00 92.19 282 GLU A N 1
ATOM 2141 C CA . GLU A 1 282 ? -7.541 -0.237 -24.674 1.00 92.19 282 GLU A CA 1
ATOM 2142 C C . GLU A 1 282 ? -6.919 -0.706 -26.006 1.00 92.19 282 GLU A C 1
ATOM 2144 O O . GLU A 1 282 ? -7.309 -1.734 -26.560 1.00 92.19 282 GLU A O 1
ATOM 2149 N N . GLU A 1 283 ? -5.931 0.020 -26.537 1.00 91.12 283 GLU A N 1
ATOM 2150 C CA . GLU A 1 283 ? -5.229 -0.376 -27.764 1.00 91.12 283 GLU A CA 1
ATOM 2151 C C . GLU A 1 283 ? -4.283 -1.570 -27.539 1.00 91.12 283 GLU A C 1
ATOM 2153 O O . GLU A 1 283 ? -4.258 -2.496 -28.352 1.00 91.12 283 GLU A O 1
ATOM 2158 N N . ILE A 1 284 ? -3.561 -1.612 -26.413 1.00 87.19 284 ILE A N 1
ATOM 2159 C CA . ILE A 1 284 ? -2.754 -2.780 -26.019 1.00 87.19 284 ILE A CA 1
ATOM 2160 C C . ILE A 1 284 ? -3.656 -3.993 -25.739 1.00 87.19 284 ILE A C 1
ATOM 2162 O O . ILE A 1 284 ? -3.346 -5.101 -26.175 1.00 87.19 284 ILE A O 1
ATOM 2166 N N . GLU A 1 285 ? -4.790 -3.797 -25.064 1.00 94.19 285 GLU A N 1
ATOM 2167 C CA . GLU A 1 285 ? -5.786 -4.832 -24.784 1.00 94.19 285 GLU A CA 1
ATOM 2168 C C . GLU A 1 285 ? -6.330 -5.424 -26.085 1.00 94.19 285 GLU A C 1
ATOM 2170 O O . GLU A 1 285 ? -6.335 -6.643 -26.232 1.00 94.19 285 GLU A O 1
ATOM 2175 N N . LYS A 1 286 ? -6.689 -4.595 -27.076 1.00 94.62 286 LYS A N 1
ATOM 2176 C CA . LYS A 1 286 ? -7.072 -5.070 -28.417 1.00 94.62 286 LYS A CA 1
ATOM 2177 C C . LYS A 1 286 ? -5.965 -5.892 -29.069 1.00 94.62 286 LYS A C 1
ATOM 2179 O O . LYS A 1 286 ? -6.255 -6.939 -29.643 1.00 94.62 286 LYS A O 1
ATOM 2184 N N . GLN A 1 287 ? -4.710 -5.448 -28.996 1.00 92.62 287 GLN A N 1
ATOM 2185 C CA . GLN A 1 287 ? -3.584 -6.177 -29.586 1.00 92.62 287 GLN A CA 1
ATOM 2186 C C . GLN A 1 287 ? -3.379 -7.550 -28.929 1.00 92.62 287 GLN A C 1
ATOM 2188 O O . GLN A 1 287 ? -3.258 -8.541 -29.649 1.00 92.62 287 GLN A O 1
ATOM 2193 N N . ILE A 1 288 ? -3.419 -7.624 -27.593 1.00 90.81 288 ILE A N 1
ATOM 2194 C CA . ILE A 1 288 ? -3.332 -8.880 -26.827 1.00 90.81 288 ILE A CA 1
ATOM 2195 C C . ILE A 1 288 ? -4.552 -9.768 -27.105 1.00 90.81 288 ILE A C 1
ATOM 2197 O O . ILE A 1 288 ? -4.411 -10.960 -27.360 1.00 90.81 288 ILE A O 1
ATOM 2201 N N . TRP A 1 289 ? -5.758 -9.200 -27.128 1.00 95.19 289 TRP A N 1
ATOM 2202 C CA . TRP A 1 289 ? -6.979 -9.929 -27.459 1.00 95.19 289 TRP A CA 1
ATOM 2203 C C . TRP A 1 289 ? -6.889 -10.557 -28.852 1.00 95.19 289 TRP A C 1
ATOM 2205 O O . TRP A 1 289 ? -7.180 -11.741 -29.014 1.00 95.19 289 TRP A O 1
ATOM 2215 N N . PHE A 1 290 ? -6.445 -9.802 -29.862 1.00 96.50 290 PHE A N 1
ATOM 2216 C CA . PHE A 1 290 ? -6.281 -10.319 -31.220 1.00 96.50 290 PHE A CA 1
ATOM 2217 C C . PHE A 1 290 ? -5.120 -11.314 -31.366 1.00 96.50 290 PHE A C 1
ATOM 2219 O O . PHE A 1 290 ? -5.202 -12.161 -32.258 1.00 96.50 290 PHE A O 1
ATOM 2226 N N . SER A 1 291 ? -4.061 -11.249 -30.546 1.00 92.69 291 SER A N 1
ATOM 2227 C CA . SER A 1 291 ? -3.009 -12.277 -30.548 1.00 92.69 291 SER A CA 1
ATOM 2228 C C . SER A 1 291 ? -3.507 -13.567 -29.904 1.00 92.69 291 SER A C 1
ATOM 2230 O O . SER A 1 291 ? -3.531 -14.601 -30.570 1.00 92.69 291 SER A O 1
ATOM 2232 N N . GLU A 1 292 ? -3.992 -13.503 -28.664 1.00 94.25 292 GLU A N 1
ATOM 2233 C CA . GLU A 1 292 ? -4.385 -14.693 -27.907 1.00 94.25 292 GLU A CA 1
ATOM 2234 C C . GLU A 1 292 ? -5.651 -15.353 -28.472 1.00 94.25 292 GLU A C 1
ATOM 2236 O O . GLU A 1 292 ? -5.727 -16.579 -28.497 1.00 94.25 292 GLU A O 1
ATOM 2241 N N . SER A 1 293 ? -6.601 -14.587 -29.029 1.00 95.56 293 SER A N 1
ATOM 2242 C CA . SER A 1 293 ? -7.758 -15.174 -29.731 1.00 95.56 293 SER A CA 1
ATOM 2243 C C . SER A 1 293 ? -7.329 -15.976 -30.961 1.00 95.56 293 SER A C 1
ATOM 2245 O O . SER A 1 293 ? -7.855 -17.058 -31.192 1.00 95.56 293 SER A O 1
ATOM 2247 N N . ARG A 1 294 ? -6.332 -15.505 -31.729 1.00 95.88 294 ARG A N 1
ATOM 2248 C CA . ARG A 1 294 ? -5.800 -16.268 -32.876 1.00 95.88 294 ARG A CA 1
ATOM 2249 C C . ARG A 1 294 ? -5.049 -17.522 -32.440 1.00 95.88 294 ARG A C 1
ATOM 2251 O O . ARG A 1 294 ? -5.098 -18.515 -33.159 1.00 95.88 294 ARG A O 1
ATOM 2258 N N . THR A 1 295 ? -4.348 -17.471 -31.308 1.00 93.12 295 THR A N 1
ATOM 2259 C CA . THR A 1 295 ? -3.706 -18.640 -30.688 1.00 93.12 295 THR A CA 1
ATOM 2260 C C . THR A 1 295 ? -4.766 -19.685 -30.321 1.00 93.12 295 THR A C 1
ATOM 2262 O O . THR A 1 295 ? -4.646 -20.846 -30.712 1.00 93.12 295 THR A O 1
ATOM 2265 N N . LEU A 1 296 ? -5.861 -19.247 -29.689 1.00 95.94 296 LEU A N 1
ATOM 2266 C CA . LEU A 1 296 ? -6.991 -20.096 -29.310 1.00 95.94 296 LEU A CA 1
ATOM 2267 C C . LEU A 1 296 ? -7.720 -20.694 -30.530 1.00 95.94 296 LEU A C 1
ATOM 2269 O O . LEU A 1 296 ? -7.971 -21.898 -30.562 1.00 95.94 296 LEU A O 1
ATOM 2273 N N . ASP A 1 297 ? -7.987 -19.892 -31.568 1.00 96.81 297 ASP A N 1
ATOM 2274 C CA . ASP A 1 297 ? -8.596 -20.337 -32.836 1.00 96.81 297 ASP A CA 1
ATOM 2275 C C . ASP A 1 297 ? -7.740 -21.386 -33.576 1.00 96.81 297 ASP A C 1
ATOM 2277 O O . ASP A 1 297 ? -8.261 -22.192 -34.350 1.00 96.81 297 ASP A O 1
ATOM 2281 N N . GLN A 1 298 ? -6.421 -21.393 -33.348 1.00 97.06 298 GLN A N 1
ATOM 2282 C CA . GLN A 1 298 ? -5.487 -22.390 -33.890 1.00 97.06 298 GLN A CA 1
ATOM 2283 C C . GLN A 1 298 ? -5.408 -23.673 -33.043 1.00 97.06 298 GLN A C 1
ATOM 2285 O O . GLN A 1 298 ? -4.710 -24.611 -33.429 1.00 97.06 298 GLN A O 1
ATOM 2290 N N . GLY A 1 299 ? -6.128 -23.742 -31.918 1.00 96.50 299 GLY A N 1
ATOM 2291 C CA . GLY A 1 299 ? -6.071 -24.864 -30.980 1.00 96.50 299 GLY A CA 1
ATOM 2292 C C . GLY A 1 299 ? -4.814 -24.872 -30.106 1.00 96.50 299 GLY A C 1
ATOM 2293 O O . GLY A 1 299 ? -4.418 -25.933 -29.626 1.00 96.50 299 GLY A O 1
ATOM 2294 N N . CYS A 1 300 ? -4.170 -23.717 -29.923 1.00 95.56 300 CYS A N 1
ATOM 2295 C CA . CYS A 1 300 ? -3.054 -23.534 -29.000 1.00 95.56 300 CYS A CA 1
ATOM 2296 C C . CYS A 1 300 ? -3.530 -22.844 -27.711 1.00 95.56 300 CYS A C 1
ATOM 2298 O O . CYS A 1 300 ? -4.411 -21.984 -27.747 1.00 95.56 300 CYS A O 1
ATOM 2300 N N . ASP A 1 301 ? -2.919 -23.189 -26.577 1.00 93.88 301 ASP A N 1
ATOM 2301 C CA . ASP A 1 301 ? -3.235 -22.551 -25.297 1.00 93.88 301 ASP A CA 1
ATOM 2302 C C . ASP A 1 301 ? -2.721 -21.094 -25.258 1.00 93.88 301 ASP A C 1
ATOM 2304 O O . ASP A 1 301 ? -1.596 -20.830 -25.700 1.00 93.88 301 ASP A O 1
ATOM 2308 N N . PRO A 1 302 ? -3.506 -20.133 -24.732 1.00 92.25 302 PRO A N 1
ATOM 2309 C CA . PRO A 1 302 ? -3.096 -18.736 -24.637 1.00 92.25 302 PRO A CA 1
ATOM 2310 C C . PRO A 1 302 ? -2.032 -18.522 -23.551 1.00 92.25 302 PRO A C 1
ATOM 2312 O O . PRO A 1 302 ? -2.040 -19.135 -22.483 1.00 92.25 302 PRO A O 1
ATOM 2315 N N . SER A 1 303 ? -1.115 -17.597 -23.815 1.00 88.38 303 SER A N 1
ATOM 2316 C CA . SER A 1 303 ? 0.198 -17.500 -23.167 1.00 88.38 303 SER A CA 1
ATOM 2317 C C . SER A 1 303 ? 0.308 -16.391 -22.106 1.00 88.38 303 SER A C 1
ATOM 2319 O O . SER A 1 303 ? 1.381 -15.841 -21.866 1.00 88.38 303 SER A O 1
ATOM 2321 N N . PHE A 1 304 ? -0.790 -16.055 -21.419 1.00 88.50 304 PHE A N 1
ATOM 2322 C CA . PHE A 1 304 ? -0.868 -14.894 -20.510 1.00 88.50 304 PHE A CA 1
ATOM 2323 C C . PHE A 1 304 ? 0.242 -14.816 -19.446 1.00 88.50 304 PHE A C 1
ATOM 2325 O O . PHE A 1 304 ? 0.727 -13.726 -19.139 1.00 88.50 304 PHE A O 1
ATOM 2332 N N . PHE A 1 305 ? 0.672 -15.957 -18.901 1.00 91.00 305 PHE A N 1
ATOM 2333 C CA . PHE A 1 305 ? 1.673 -16.026 -17.829 1.00 91.00 305 PHE A CA 1
ATOM 2334 C C . PHE A 1 305 ? 3.066 -16.463 -18.300 1.00 91.00 305 PHE A C 1
ATOM 2336 O O . PHE A 1 305 ? 3.951 -16.669 -17.479 1.00 91.00 305 PHE A O 1
ATOM 2343 N N . ASP A 1 306 ? 3.325 -16.532 -19.610 1.00 88.81 306 ASP A N 1
ATOM 2344 C CA . ASP A 1 306 ? 4.582 -17.077 -20.153 1.00 88.81 306 ASP A CA 1
ATOM 2345 C C . ASP A 1 306 ? 5.855 -16.352 -19.681 1.00 88.81 306 ASP A C 1
ATOM 2347 O O . ASP A 1 306 ? 6.952 -16.916 -19.690 1.00 88.81 306 ASP A O 1
ATOM 2351 N N . ARG A 1 307 ? 5.718 -15.085 -19.278 1.00 88.00 307 ARG A N 1
ATOM 2352 C CA . ARG A 1 307 ? 6.817 -14.243 -18.787 1.00 88.00 307 ARG A CA 1
ATOM 2353 C C . ARG A 1 307 ? 6.993 -14.290 -17.270 1.00 88.00 307 ARG A C 1
ATOM 2355 O O . ARG A 1 307 ? 8.061 -13.905 -16.803 1.00 88.00 307 ARG A O 1
ATOM 2362 N N . VAL A 1 308 ? 5.982 -14.735 -16.525 1.00 91.81 308 VAL A N 1
ATOM 2363 C CA . VAL A 1 308 ? 5.930 -14.683 -15.059 1.00 91.81 308 VAL A CA 1
ATOM 2364 C C . VAL A 1 308 ? 6.029 -16.101 -14.515 1.00 91.81 308 VAL A C 1
ATOM 2366 O O . VAL A 1 308 ? 5.133 -16.915 -14.705 1.00 91.81 308 VAL A O 1
ATOM 2369 N N . VAL A 1 309 ? 7.127 -16.398 -13.827 1.00 94.19 309 VAL A N 1
ATOM 2370 C CA . VAL A 1 309 ? 7.400 -17.718 -13.253 1.00 94.19 309 VAL A CA 1
ATOM 2371 C C . VAL A 1 309 ? 7.485 -17.576 -11.739 1.00 94.19 309 VAL A C 1
ATOM 2373 O O . VAL A 1 309 ? 8.152 -16.675 -11.233 1.00 94.19 309 VAL A O 1
ATOM 2376 N N . ILE A 1 310 ? 6.809 -18.461 -11.006 1.00 95.06 310 ILE A N 1
ATOM 2377 C CA . ILE A 1 310 ? 6.906 -18.503 -9.543 1.00 95.06 310 ILE A CA 1
ATOM 2378 C C . ILE A 1 310 ? 8.341 -18.888 -9.163 1.00 95.06 310 ILE A C 1
ATOM 2380 O O . ILE A 1 310 ? 8.916 -19.812 -9.739 1.00 95.06 310 ILE A O 1
ATOM 2384 N N . ALA A 1 311 ? 8.933 -18.170 -8.213 1.00 95.75 311 ALA A N 1
ATOM 2385 C CA . ALA A 1 311 ? 10.302 -18.400 -7.779 1.00 95.75 311 ALA A CA 1
ATOM 2386 C C . ALA A 1 311 ? 10.465 -19.804 -7.156 1.00 95.75 311 ALA A C 1
ATOM 2388 O O . ALA A 1 311 ? 9.907 -20.088 -6.097 1.00 95.75 311 ALA A O 1
ATOM 2389 N N . GLU A 1 312 ? 11.253 -20.680 -7.795 1.00 95.50 312 GLU A N 1
ATOM 2390 C CA . GLU A 1 312 ? 11.477 -22.074 -7.353 1.00 95.50 312 GLU A CA 1
ATOM 2391 C C . GLU A 1 312 ? 12.101 -22.179 -5.948 1.00 95.50 312 GLU A C 1
ATOM 2393 O O . GLU A 1 312 ? 11.952 -23.187 -5.259 1.00 95.50 312 GLU A O 1
ATOM 2398 N N . ASP A 1 313 ? 12.792 -21.128 -5.506 1.00 96.00 313 ASP A N 1
ATOM 2399 C CA . ASP A 1 313 ? 13.385 -20.990 -4.178 1.00 96.00 313 ASP A CA 1
ATOM 2400 C C . ASP A 1 313 ? 12.486 -20.234 -3.180 1.00 96.00 313 ASP A C 1
ATOM 2402 O O . ASP A 1 313 ? 12.921 -19.956 -2.065 1.00 96.00 313 ASP A O 1
ATOM 2406 N N . GLY A 1 314 ? 11.262 -19.850 -3.560 1.00 95.31 314 GLY A N 1
ATOM 2407 C CA . GLY A 1 314 ? 10.390 -18.983 -2.759 1.00 95.31 314 GLY A CA 1
ATOM 2408 C C . GLY A 1 314 ? 10.905 -17.543 -2.606 1.00 95.31 314 GLY A C 1
ATOM 2409 O O . GLY A 1 314 ? 10.519 -16.850 -1.659 1.00 95.31 314 GLY A O 1
ATOM 2410 N N . GLY A 1 315 ? 11.807 -17.101 -3.489 1.00 96.25 315 GLY A N 1
ATOM 2411 C CA . GLY A 1 315 ? 12.319 -15.732 -3.533 1.00 96.25 315 GLY A CA 1
ATOM 2412 C C . GLY A 1 315 ? 13.520 -15.440 -2.637 1.00 96.25 315 GLY A C 1
ATOM 2413 O O . GLY A 1 315 ? 13.929 -14.284 -2.530 1.00 96.25 315 GLY A O 1
ATOM 2414 N N . PHE A 1 316 ? 14.112 -16.440 -1.973 1.00 97.69 316 PHE A N 1
ATOM 2415 C CA . PHE A 1 316 ? 15.229 -16.201 -1.049 1.00 97.69 316 PHE A CA 1
ATOM 2416 C C . PHE A 1 316 ? 16.464 -15.578 -1.724 1.00 97.69 316 PHE A C 1
ATOM 2418 O O . PHE A 1 316 ? 17.161 -14.790 -1.084 1.00 97.69 316 PHE A O 1
ATOM 2425 N N . ASN A 1 317 ? 16.711 -15.854 -3.007 1.00 96.19 317 ASN A N 1
ATOM 2426 C CA . ASN A 1 317 ? 17.774 -15.215 -3.786 1.00 96.19 317 ASN A CA 1
ATOM 2427 C C . ASN A 1 317 ? 17.554 -13.699 -3.956 1.00 96.19 317 ASN A C 1
ATOM 2429 O O . ASN A 1 317 ? 18.515 -12.929 -3.878 1.00 96.19 317 ASN A O 1
ATOM 2433 N N . GLU A 1 318 ? 16.303 -13.252 -4.109 1.00 96.56 318 GLU A N 1
ATOM 2434 C CA . GLU A 1 318 ? 15.970 -11.832 -4.289 1.00 96.56 318 GLU A CA 1
ATOM 2435 C C . GLU A 1 318 ? 15.936 -11.038 -2.976 1.00 96.56 318 GLU A C 1
ATOM 2437 O O . GLU A 1 318 ? 15.971 -9.807 -2.996 1.00 96.56 318 GLU A O 1
ATOM 2442 N N . VAL A 1 319 ? 16.004 -11.695 -1.811 1.00 97.56 319 VAL A N 1
ATOM 2443 C CA . VAL A 1 319 ? 16.147 -11.009 -0.511 1.00 97.56 319 VAL A CA 1
ATOM 2444 C C . VAL A 1 319 ? 17.396 -10.120 -0.484 1.00 97.56 319 VAL A C 1
ATOM 2446 O O . VAL A 1 319 ? 17.368 -9.022 0.072 1.00 97.56 319 VAL A O 1
ATOM 2449 N N . ALA A 1 320 ? 18.487 -10.530 -1.138 1.00 97.25 320 ALA A N 1
ATOM 2450 C CA . ALA A 1 320 ? 19.695 -9.713 -1.252 1.00 97.25 320 ALA A CA 1
ATOM 2451 C C . ALA A 1 320 ? 19.502 -8.463 -2.138 1.00 97.25 320 ALA A C 1
ATOM 2453 O O . ALA A 1 320 ? 20.189 -7.458 -1.936 1.00 97.25 320 ALA A O 1
ATOM 2454 N N . THR A 1 321 ? 18.591 -8.514 -3.113 1.00 96.00 321 THR A N 1
ATOM 2455 C CA . THR A 1 321 ? 18.176 -7.372 -3.945 1.00 96.00 321 THR A CA 1
ATOM 2456 C C . THR A 1 321 ? 17.245 -6.458 -3.148 1.00 96.00 321 THR A C 1
ATOM 2458 O O . THR A 1 321 ? 17.487 -5.253 -3.057 1.00 96.00 321 THR A O 1
ATOM 2461 N N . LEU A 1 322 ? 16.256 -7.038 -2.461 1.00 96.25 322 LEU A N 1
ATOM 2462 C CA . LEU A 1 322 ? 15.318 -6.339 -1.585 1.00 96.25 322 LEU A CA 1
ATOM 2463 C C . LEU A 1 322 ? 16.053 -5.550 -0.488 1.00 96.25 322 LEU A C 1
ATOM 2465 O O . LEU A 1 322 ? 15.808 -4.354 -0.337 1.00 96.25 322 LEU A O 1
ATOM 2469 N N . MET A 1 323 ? 17.028 -6.151 0.204 1.00 96.62 323 MET A N 1
ATOM 2470 C CA . MET A 1 323 ? 17.833 -5.470 1.234 1.00 96.62 323 MET A CA 1
ATOM 2471 C C . MET A 1 323 ? 18.721 -4.339 0.685 1.00 96.62 323 MET A C 1
ATOM 2473 O O . MET A 1 323 ? 19.043 -3.410 1.421 1.00 96.62 323 MET A O 1
ATOM 2477 N N . LYS A 1 324 ? 19.085 -4.353 -0.606 1.00 95.06 324 LYS A N 1
ATOM 2478 C CA . LYS A 1 324 ? 19.756 -3.211 -1.263 1.00 95.06 324 LYS A CA 1
ATOM 2479 C C . LYS A 1 324 ? 18.783 -2.098 -1.658 1.00 95.06 324 LYS A C 1
ATOM 2481 O O . LYS A 1 324 ? 19.212 -0.965 -1.832 1.00 95.06 324 LYS A O 1
ATOM 2486 N N . SER A 1 325 ? 17.487 -2.397 -1.773 1.00 92.75 325 SER A N 1
ATOM 2487 C CA . SER A 1 325 ? 16.427 -1.425 -2.089 1.00 92.75 325 SER A CA 1
ATOM 2488 C C . SER A 1 325 ? 15.965 -0.585 -0.883 1.00 92.75 325 SER A C 1
ATOM 2490 O O . SER A 1 325 ? 14.936 0.097 -0.951 1.00 92.75 325 SER A O 1
ATOM 2492 N N . ILE A 1 326 ? 16.699 -0.623 0.239 1.00 95.19 326 ILE A N 1
ATOM 2493 C CA . ILE A 1 326 ? 16.411 0.207 1.412 1.00 95.19 326 ILE A CA 1
ATOM 2494 C C . ILE A 1 326 ? 16.667 1.675 1.068 1.00 95.19 326 ILE A C 1
ATOM 2496 O O . ILE A 1 326 ? 17.794 2.158 1.029 1.00 95.19 326 ILE A O 1
ATOM 2500 N N . ASN A 1 327 ? 15.568 2.382 0.835 1.00 95.56 327 ASN A N 1
ATOM 2501 C CA . ASN A 1 327 ? 15.520 3.807 0.548 1.00 95.56 327 ASN A CA 1
ATOM 2502 C C . ASN A 1 327 ? 14.959 4.573 1.754 1.00 95.56 327 ASN A C 1
ATOM 2504 O O . ASN A 1 327 ? 14.308 3.996 2.627 1.00 95.56 327 ASN A O 1
ATOM 2508 N N . TRP A 1 328 ? 15.137 5.897 1.771 1.00 96.00 328 TRP A N 1
ATOM 2509 C CA . TRP A 1 328 ? 14.671 6.774 2.856 1.00 96.00 328 TRP A CA 1
ATOM 2510 C C . TRP A 1 328 ? 13.174 6.601 3.197 1.00 96.00 328 TRP A C 1
ATOM 2512 O O . TRP A 1 328 ? 12.796 6.686 4.366 1.00 96.00 328 TRP A O 1
ATOM 2522 N N . TYR A 1 329 ? 12.327 6.279 2.208 1.00 95.44 329 TYR A N 1
ATOM 2523 C CA . TYR A 1 329 ? 10.894 6.049 2.425 1.00 95.44 329 TYR A CA 1
ATOM 2524 C C . TYR A 1 329 ? 10.604 4.822 3.309 1.00 95.44 329 TYR A C 1
ATOM 2526 O O . TYR A 1 329 ? 9.597 4.819 4.015 1.00 95.44 329 TYR A O 1
ATOM 2534 N N . ARG A 1 330 ? 11.477 3.798 3.332 1.00 97.31 330 ARG A N 1
ATOM 2535 C CA . ARG A 1 330 ? 11.316 2.627 4.217 1.00 97.31 330 ARG A CA 1
ATOM 2536 C C . ARG A 1 330 ? 11.544 3.001 5.676 1.00 97.31 330 ARG A C 1
ATOM 2538 O O . ARG A 1 330 ? 10.741 2.626 6.524 1.00 97.31 330 ARG A O 1
ATOM 2545 N N . TYR A 1 331 ? 12.565 3.813 5.960 1.00 97.19 331 TYR A N 1
ATOM 2546 C CA . TYR A 1 331 ? 12.781 4.375 7.299 1.00 97.19 331 TYR A CA 1
ATOM 2547 C C . TYR A 1 331 ? 11.597 5.236 7.738 1.00 97.19 331 TYR A C 1
ATOM 2549 O O . TYR A 1 331 ? 11.140 5.106 8.870 1.00 97.19 331 TYR A O 1
ATOM 2557 N N . PHE A 1 332 ? 11.064 6.072 6.840 1.00 96.75 332 PHE A N 1
ATOM 2558 C CA . PHE A 1 332 ? 9.872 6.873 7.120 1.00 96.75 332 PHE A CA 1
ATOM 2559 C C . PHE A 1 332 ? 8.641 5.997 7.409 1.00 96.75 332 PHE A C 1
ATOM 2561 O O . PHE A 1 332 ? 7.936 6.246 8.382 1.00 96.75 332 PHE A O 1
ATOM 2568 N N . SER A 1 333 ? 8.416 4.938 6.625 1.00 95.94 333 SER A N 1
ATOM 2569 C CA . SER A 1 333 ? 7.326 3.978 6.838 1.00 95.94 333 SER A CA 1
ATOM 2570 C C . SER A 1 333 ? 7.470 3.220 8.164 1.00 95.94 333 SER A C 1
ATOM 2572 O O . SER A 1 333 ? 6.527 3.189 8.949 1.00 95.94 333 SER A O 1
ATOM 2574 N N . ALA A 1 334 ? 8.659 2.697 8.480 1.00 97.19 334 ALA A N 1
ATOM 2575 C CA . ALA A 1 334 ? 8.928 2.028 9.753 1.00 97.19 334 ALA A CA 1
ATOM 2576 C C . ALA A 1 334 ? 8.765 2.979 10.955 1.00 97.19 334 ALA A C 1
ATOM 2578 O O . ALA A 1 334 ? 8.146 2.613 11.956 1.00 97.19 334 ALA A O 1
ATOM 2579 N N . PHE A 1 335 ? 9.257 4.220 10.845 1.00 97.50 335 PHE A N 1
ATOM 2580 C CA . PHE A 1 335 ? 9.053 5.269 11.846 1.00 97.50 335 PHE A CA 1
ATOM 2581 C C . PHE A 1 335 ? 7.566 5.586 12.042 1.00 97.50 335 PHE A C 1
ATOM 2583 O O . PHE A 1 335 ? 7.106 5.651 13.181 1.00 97.50 335 PHE A O 1
ATOM 2590 N N . LEU A 1 336 ? 6.802 5.727 10.954 1.00 95.94 336 LEU A N 1
ATOM 2591 C CA . LEU A 1 336 ? 5.360 5.959 11.003 1.00 95.94 336 LEU A CA 1
ATOM 2592 C C . LEU A 1 336 ? 4.635 4.789 11.685 1.00 95.94 336 LEU A C 1
ATOM 2594 O O . LEU A 1 336 ? 3.809 5.031 12.560 1.00 95.94 336 LEU A O 1
ATOM 2598 N N . THR A 1 337 ? 4.987 3.539 11.369 1.00 95.88 337 THR A N 1
ATOM 2599 C CA . THR A 1 337 ? 4.432 2.336 12.014 1.00 95.88 337 THR A CA 1
ATOM 2600 C C . THR A 1 337 ? 4.694 2.323 13.525 1.00 95.88 337 THR A C 1
ATOM 2602 O O . THR A 1 337 ? 3.770 2.102 14.309 1.00 95.88 337 THR A O 1
ATOM 2605 N N . VAL A 1 338 ? 5.922 2.620 13.969 1.00 97.00 338 VAL A N 1
ATOM 2606 C CA . VAL A 1 338 ? 6.254 2.709 15.407 1.00 97.00 338 VAL A CA 1
ATOM 2607 C C . VAL A 1 338 ? 5.539 3.888 16.075 1.00 97.00 338 VAL A C 1
ATOM 2609 O O . VAL A 1 338 ? 4.983 3.733 17.163 1.00 97.00 338 VAL A O 1
ATOM 2612 N N . GLY A 1 339 ? 5.497 5.048 15.416 1.00 96.38 339 GLY A N 1
ATOM 2613 C CA . GLY A 1 339 ? 4.775 6.229 15.888 1.00 96.38 339 GLY A CA 1
ATOM 2614 C C . GLY A 1 339 ? 3.286 5.947 16.087 1.00 96.38 339 GLY A C 1
ATOM 2615 O O . GLY A 1 339 ? 2.742 6.284 17.134 1.00 96.38 339 GLY A O 1
ATOM 2616 N N . MET A 1 340 ? 2.660 5.250 15.139 1.00 95.94 340 MET A N 1
ATOM 2617 C CA . MET A 1 340 ? 1.267 4.801 15.189 1.00 95.94 340 MET A CA 1
ATOM 2618 C C . MET A 1 340 ? 0.989 3.839 16.351 1.00 95.94 340 MET A C 1
ATOM 2620 O O . MET A 1 340 ? -0.013 4.000 17.044 1.00 95.94 340 MET A O 1
ATOM 2624 N N . ILE A 1 341 ? 1.888 2.884 16.615 1.00 96.62 341 ILE A N 1
ATOM 2625 C CA . ILE A 1 341 ? 1.797 1.969 17.767 1.00 96.62 341 ILE A CA 1
ATOM 2626 C C . ILE A 1 341 ? 1.825 2.745 19.087 1.00 96.62 341 ILE A C 1
ATOM 2628 O O . ILE A 1 341 ? 0.926 2.593 19.914 1.00 96.62 341 ILE A O 1
ATOM 2632 N N . VAL A 1 342 ? 2.836 3.600 19.280 1.00 97.12 342 VAL A N 1
ATOM 2633 C CA . VAL A 1 342 ? 2.992 4.400 20.508 1.00 97.12 342 VAL A CA 1
ATOM 2634 C C . VAL A 1 342 ? 1.802 5.339 20.693 1.00 97.12 342 VAL A C 1
ATOM 2636 O O . VAL A 1 342 ? 1.246 5.440 21.786 1.00 97.12 342 VAL A O 1
ATOM 2639 N N . TYR A 1 343 ? 1.379 5.994 19.615 1.00 96.25 343 TYR A N 1
ATOM 2640 C CA . TYR A 1 343 ? 0.248 6.904 19.611 1.00 96.25 343 TYR A CA 1
ATOM 2641 C C . TYR A 1 343 ? -1.071 6.197 19.962 1.00 96.25 343 TYR A C 1
ATOM 2643 O O . TYR A 1 343 ? -1.786 6.689 20.834 1.00 96.25 343 TYR A O 1
ATOM 2651 N N . ASN A 1 344 ? -1.370 5.030 19.375 1.00 96.19 344 ASN A N 1
ATOM 2652 C CA . ASN A 1 344 ? -2.590 4.278 19.688 1.00 96.19 344 ASN A CA 1
ATOM 2653 C C . ASN A 1 344 ? -2.599 3.789 21.149 1.00 96.19 344 ASN A C 1
ATOM 2655 O O . ASN A 1 344 ? -3.602 3.954 21.840 1.00 96.19 344 ASN A O 1
ATOM 2659 N N . ILE A 1 345 ? -1.471 3.278 21.663 1.00 97.00 345 ILE A N 1
ATOM 2660 C CA . ILE A 1 345 ? -1.336 2.888 23.080 1.00 97.00 345 ILE A CA 1
ATOM 2661 C C . ILE A 1 345 ? -1.618 4.084 24.002 1.00 97.00 345 ILE A C 1
ATOM 2663 O O . ILE A 1 345 ? -2.432 3.981 24.920 1.00 97.00 345 ILE A O 1
ATOM 2667 N N . CYS A 1 346 ? -0.991 5.236 23.746 1.00 96.75 346 CYS A N 1
ATOM 2668 C CA . CYS A 1 346 ? -1.211 6.454 24.528 1.00 96.75 346 CYS A CA 1
ATOM 2669 C C . CYS A 1 346 ? -2.651 6.981 24.416 1.00 96.75 346 CYS A C 1
ATOM 2671 O O . CYS A 1 346 ? -3.199 7.466 25.408 1.00 96.75 346 CYS A O 1
ATOM 2673 N N . TYR A 1 347 ? -3.270 6.883 23.236 1.00 95.31 347 TYR A N 1
ATOM 2674 C CA . TYR A 1 347 ? -4.661 7.270 23.005 1.00 95.31 347 TYR A CA 1
ATOM 2675 C C . TYR A 1 347 ? -5.620 6.394 23.817 1.00 95.31 347 TYR A C 1
ATOM 2677 O O . TYR A 1 347 ? -6.430 6.940 24.561 1.00 95.31 347 TYR A O 1
ATOM 2685 N N . ILE A 1 348 ? -5.483 5.063 23.748 1.00 95.19 348 ILE A N 1
ATOM 2686 C CA . ILE A 1 348 ? -6.294 4.106 24.521 1.00 95.19 348 ILE A CA 1
ATOM 2687 C C . ILE A 1 348 ? -6.144 4.382 26.012 1.00 95.19 348 ILE A C 1
ATOM 2689 O O . ILE A 1 348 ? -7.129 4.680 26.676 1.00 95.19 348 ILE A O 1
ATOM 2693 N N . LEU A 1 349 ? -4.911 4.376 26.534 1.00 95.94 349 LEU A N 1
ATOM 2694 C CA . LEU A 1 349 ? -4.663 4.582 27.963 1.00 95.94 349 LEU A CA 1
ATOM 2695 C C . LEU A 1 349 ? -5.250 5.904 28.472 1.00 95.94 349 LEU A C 1
ATOM 2697 O O . LEU A 1 349 ? -5.760 5.949 29.585 1.00 95.94 349 LEU A O 1
ATOM 2701 N N . LYS A 1 350 ? -5.215 6.975 27.670 1.00 94.50 350 LYS A N 1
ATOM 2702 C CA . LYS A 1 350 ? -5.777 8.277 28.047 1.00 94.50 350 LYS A CA 1
ATOM 2703 C C . LYS A 1 350 ? -7.303 8.335 27.919 1.00 94.50 350 LYS A C 1
ATOM 2705 O O . LYS A 1 350 ? -7.954 8.863 28.816 1.00 94.50 350 LYS A O 1
ATOM 2710 N N . SER A 1 351 ? -7.855 7.840 26.813 1.00 92.38 351 SER A N 1
ATOM 2711 C CA . SER A 1 351 ? -9.298 7.782 26.540 1.00 92.38 351 SER A CA 1
ATOM 2712 C C . SER A 1 351 ? -10.006 6.945 27.602 1.00 92.38 351 SER A C 1
ATOM 2714 O O . SER A 1 351 ? -10.924 7.408 28.276 1.00 92.38 351 SER A O 1
ATOM 2716 N N . ASP A 1 352 ? -9.511 5.733 27.809 1.00 94.06 352 ASP A N 1
ATOM 2717 C CA . ASP A 1 352 ? -10.185 4.712 28.594 1.00 94.06 352 ASP A CA 1
ATOM 2718 C C . ASP A 1 352 ? -9.984 4.967 30.098 1.00 94.06 352 ASP A C 1
ATOM 2720 O O . ASP A 1 352 ? -10.925 4.821 30.876 1.00 94.06 352 ASP A O 1
ATOM 2724 N N . ALA A 1 353 ? -8.820 5.483 30.526 1.00 93.88 353 ALA A N 1
ATOM 2725 C CA . ALA A 1 353 ? -8.654 5.960 31.903 1.00 93.88 353 ALA A CA 1
ATOM 2726 C C . ALA A 1 353 ? -9.520 7.191 32.212 1.00 93.88 353 ALA A C 1
ATOM 2728 O O . ALA A 1 353 ? -10.005 7.312 33.337 1.00 93.88 353 ALA A O 1
ATOM 2729 N N . HIS A 1 354 ? -9.755 8.089 31.245 1.00 91.88 354 HIS A N 1
ATOM 2730 C CA . HIS A 1 354 ? -10.693 9.196 31.439 1.00 91.88 354 HIS A CA 1
ATOM 2731 C C . HIS A 1 354 ? -12.112 8.673 31.694 1.00 91.88 354 HIS A C 1
ATOM 2733 O O . HIS A 1 354 ? -12.730 9.093 32.666 1.00 91.88 354 HIS A O 1
ATOM 2739 N N . MET A 1 355 ? -12.572 7.688 30.915 1.00 89.75 355 MET A N 1
ATOM 2740 C CA . MET A 1 355 ? -13.875 7.039 31.120 1.00 89.75 355 MET A CA 1
ATOM 2741 C C . MET A 1 355 ? -14.015 6.314 32.464 1.00 89.75 355 MET A C 1
ATOM 2743 O O . MET A 1 355 ? -15.096 6.298 33.047 1.00 89.75 355 MET A O 1
ATOM 2747 N N . ILE A 1 356 ? -12.936 5.698 32.954 1.00 91.44 356 ILE A N 1
ATOM 2748 C CA . ILE A 1 356 ? -12.919 4.999 34.249 1.00 91.44 356 ILE A CA 1
ATOM 2749 C C . ILE A 1 356 ? -12.911 5.990 35.429 1.00 91.44 356 ILE A C 1
ATOM 2751 O O . ILE A 1 356 ? -13.376 5.645 36.512 1.00 91.44 356 ILE A O 1
ATOM 2755 N N . THR A 1 357 ? -12.382 7.204 35.239 1.00 93.38 357 THR A N 1
ATOM 2756 C CA . THR A 1 357 ? -12.211 8.209 36.310 1.00 93.38 357 THR A CA 1
ATOM 2757 C C . THR A 1 357 ? -13.261 9.319 36.315 1.00 93.38 357 THR A C 1
ATOM 2759 O O . THR A 1 357 ? -13.357 10.051 37.297 1.00 93.38 357 THR A O 1
ATOM 2762 N N . SER A 1 358 ? -14.054 9.468 35.252 1.00 89.31 358 SER A N 1
ATOM 2763 C CA . SER A 1 358 ? -15.140 10.446 35.191 1.00 89.31 358 SER A CA 1
ATOM 2764 C C . SER A 1 358 ? -16.390 9.941 35.921 1.00 89.31 358 SER A C 1
ATOM 2766 O O . SER A 1 358 ? -17.137 9.128 35.374 1.00 89.31 358 SER A O 1
ATOM 2768 N N . ASP A 1 359 ? -16.667 10.488 37.109 1.00 82.12 359 ASP A N 1
ATOM 2769 C CA . ASP A 1 359 ? -17.957 10.304 37.803 1.00 82.12 359 ASP A CA 1
ATOM 2770 C C . ASP A 1 359 ? -19.145 10.856 36.982 1.00 82.12 359 ASP A C 1
ATOM 2772 O O . ASP A 1 359 ? -20.275 10.385 37.127 1.00 82.12 359 ASP A O 1
ATOM 2776 N N . ASP A 1 360 ? -18.879 11.787 36.053 1.00 70.44 360 ASP A N 1
ATOM 2777 C CA . ASP A 1 360 ? -19.792 12.259 34.999 1.00 70.44 360 ASP A CA 1
ATOM 2778 C C . ASP A 1 360 ? -20.039 11.183 33.916 1.00 70.44 360 ASP A C 1
ATOM 2780 O O . ASP A 1 360 ? -19.891 11.397 32.709 1.00 70.44 360 ASP A O 1
ATOM 2784 N N . ALA A 1 361 ? -20.482 10.000 34.344 1.00 57.31 361 ALA A N 1
ATOM 2785 C CA . ALA A 1 361 ? -21.093 8.995 33.485 1.00 57.31 361 ALA A CA 1
ATOM 2786 C C . ALA A 1 361 ? -22.468 9.501 33.004 1.00 57.31 361 ALA A C 1
ATOM 2788 O O . ALA A 1 361 ? -23.518 9.078 33.497 1.00 57.31 361 ALA A O 1
ATOM 2789 N N . GLY A 1 362 ? -22.432 10.447 32.056 1.00 51.75 362 GLY A N 1
ATOM 2790 C CA . GLY A 1 362 ? -23.576 11.180 31.518 1.00 51.75 362 GLY A CA 1
ATOM 2791 C C . GLY A 1 362 ? -24.780 10.281 31.229 1.00 51.75 362 GLY A C 1
ATOM 2792 O O . GLY A 1 362 ? -24.646 9.197 30.658 1.00 51.75 362 GLY A O 1
ATOM 2793 N N . GLY A 1 363 ? -25.950 10.737 31.683 1.00 57.66 363 GLY A N 1
ATOM 2794 C CA . GLY A 1 363 ? -27.090 9.878 32.003 1.00 57.66 363 GLY A CA 1
ATOM 2795 C C . GLY A 1 363 ? -27.542 8.914 30.903 1.00 57.66 363 GLY A C 1
ATOM 2796 O O . GLY A 1 363 ? -27.615 9.281 29.733 1.00 57.66 363 GLY A O 1
ATOM 2797 N N . HIS A 1 364 ? -27.897 7.694 31.330 1.00 59.56 364 HIS A N 1
ATOM 2798 C CA . HIS A 1 364 ? -28.622 6.659 30.574 1.00 59.56 364 HIS A CA 1
ATOM 2799 C C . HIS A 1 364 ? -28.315 6.621 29.070 1.00 59.56 364 HIS A C 1
ATOM 2801 O O . HIS A 1 364 ? -29.205 6.650 28.218 1.00 59.56 364 HIS A O 1
ATOM 2807 N N . MET A 1 365 ? -27.025 6.550 28.747 1.00 67.75 365 MET A N 1
ATOM 2808 C CA . MET A 1 365 ? -26.568 6.355 27.383 1.00 67.75 365 MET A CA 1
ATOM 2809 C C . MET A 1 365 ? -27.110 5.034 26.838 1.00 67.75 365 MET A C 1
ATOM 2811 O O . MET A 1 365 ? -26.754 3.971 27.336 1.00 67.75 365 MET A O 1
ATOM 2815 N N . TYR A 1 366 ? -27.919 5.098 25.775 1.00 77.06 366 TYR A N 1
ATOM 2816 C CA . TYR A 1 366 ? -28.347 3.911 25.036 1.00 77.06 366 TYR A CA 1
ATOM 2817 C C . TYR A 1 366 ? -27.106 3.132 24.566 1.00 77.06 366 TYR A C 1
ATOM 2819 O O . TYR A 1 366 ? -26.383 3.586 23.668 1.00 77.06 366 TYR A O 1
ATOM 2827 N N . LEU A 1 367 ? -26.872 1.995 25.221 1.00 83.25 367 LEU A N 1
ATOM 2828 C CA . LEU A 1 367 ? -25.877 0.967 24.935 1.00 83.25 367 LEU A CA 1
ATOM 2829 C C . LEU A 1 367 ? -26.622 -0.352 24.725 1.00 83.25 367 LEU A C 1
ATOM 2831 O O . LEU A 1 367 ? -27.567 -0.662 25.455 1.00 83.25 367 LEU A O 1
ATOM 2835 N N . ILE A 1 368 ? -26.199 -1.139 23.743 1.00 86.62 368 ILE A N 1
ATOM 2836 C CA . ILE A 1 368 ? -26.834 -2.418 23.415 1.00 86.62 368 ILE A CA 1
ATOM 2837 C C . ILE A 1 368 ? -26.513 -3.452 24.505 1.00 86.62 368 ILE A C 1
ATOM 2839 O O . ILE A 1 368 ? -27.363 -4.261 24.865 1.00 86.62 368 ILE A O 1
ATOM 2843 N N . SER A 1 369 ? -25.330 -3.398 25.116 1.00 84.56 369 SER A N 1
ATOM 2844 C CA . SER A 1 369 ? -24.956 -4.245 26.257 1.00 84.56 369 SER A CA 1
ATOM 2845 C C . SER A 1 369 ? -25.851 -4.049 27.482 1.00 84.56 369 SER A C 1
ATOM 2847 O O . SER A 1 369 ? -26.139 -5.031 28.168 1.00 84.56 369 SER A O 1
ATOM 2849 N N . GLU A 1 370 ? -26.352 -2.838 27.751 1.00 85.94 370 GLU A N 1
ATOM 2850 C CA . GLU A 1 370 ? -27.265 -2.608 28.879 1.00 85.94 370 GLU A CA 1
ATOM 2851 C C . GLU A 1 370 ? -28.625 -3.300 28.670 1.00 85.94 370 GLU A C 1
ATOM 2853 O O . GLU A 1 370 ? -29.235 -3.746 29.642 1.00 85.94 370 GLU A O 1
ATOM 2858 N N . THR A 1 371 ? -29.074 -3.475 27.424 1.00 86.50 371 THR A N 1
ATOM 2859 C CA . THR A 1 371 ? -30.321 -4.198 27.120 1.00 86.50 371 THR A CA 1
ATOM 2860 C C . THR A 1 371 ? -30.112 -5.697 26.883 1.00 86.50 371 THR A C 1
ATOM 2862 O O . THR A 1 371 ? -30.969 -6.490 27.266 1.00 86.50 371 THR A O 1
ATOM 2865 N N . VAL A 1 372 ? -28.981 -6.106 26.294 1.00 85.38 372 VAL A N 1
ATOM 2866 C CA . VAL A 1 372 ? -28.731 -7.490 25.841 1.00 85.38 372 VAL A CA 1
ATOM 2867 C C . VAL A 1 372 ? -27.830 -8.291 26.788 1.00 85.38 372 VAL A C 1
ATOM 2869 O O . VAL A 1 372 ? -28.109 -9.459 27.048 1.00 85.38 372 VAL A O 1
ATOM 2872 N N . ILE A 1 373 ? -26.748 -7.699 27.305 1.00 82.94 373 ILE A N 1
ATOM 2873 C CA . ILE A 1 373 ? -25.723 -8.410 28.098 1.00 82.94 373 ILE A CA 1
ATOM 2874 C C . ILE A 1 373 ? -26.022 -8.333 29.599 1.00 82.94 373 ILE A C 1
ATOM 2876 O O . ILE A 1 373 ? -25.823 -9.310 30.321 1.00 82.94 373 ILE A O 1
ATOM 2880 N N . LYS A 1 374 ? -26.531 -7.195 30.079 1.00 84.50 374 LYS A N 1
ATOM 2881 C CA . LYS A 1 374 ? -26.791 -6.965 31.505 1.00 84.50 374 LYS A CA 1
ATOM 2882 C C . LYS A 1 374 ? -27.811 -7.946 32.110 1.00 84.50 374 LYS A C 1
ATOM 2884 O O . LYS A 1 374 ? -27.485 -8.503 33.153 1.00 84.50 374 LYS A O 1
ATOM 2889 N N . PRO A 1 375 ? -28.973 -8.263 31.492 1.00 88.62 375 PRO A N 1
ATOM 2890 C CA . PRO A 1 375 ? -29.913 -9.220 32.087 1.00 88.62 375 PRO A CA 1
ATOM 2891 C C . PRO A 1 375 ? -29.350 -10.642 32.308 1.00 88.62 375 PRO A C 1
ATOM 2893 O O . PRO A 1 375 ? -29.497 -11.151 33.423 1.00 88.62 375 PRO A O 1
ATOM 2896 N N . PRO A 1 376 ? -28.685 -11.305 31.332 1.00 83.88 376 PRO A N 1
ATOM 2897 C CA . PRO A 1 376 ? -28.071 -12.609 31.581 1.00 83.88 376 PRO A CA 1
ATOM 2898 C C . PRO A 1 376 ? -26.847 -12.527 32.505 1.00 83.88 376 PRO A C 1
ATOM 2900 O O . PRO A 1 376 ? -26.632 -13.456 33.282 1.00 83.88 376 PRO A O 1
ATOM 2903 N N . LEU A 1 377 ? -26.074 -11.433 32.486 1.00 84.12 377 LEU A N 1
ATOM 2904 C CA . LEU A 1 377 ? -24.959 -11.244 33.420 1.00 84.12 377 LEU A CA 1
ATOM 2905 C C . LEU A 1 377 ? -25.453 -11.111 34.869 1.00 84.12 377 LEU A C 1
ATOM 2907 O O . LEU A 1 377 ? -24.973 -11.834 35.739 1.00 84.12 377 LEU A O 1
ATOM 2911 N N . ASP A 1 378 ? -26.458 -10.268 35.119 1.00 85.88 378 ASP A N 1
ATOM 2912 C CA . ASP A 1 378 ? -27.108 -10.124 36.426 1.00 85.88 378 ASP A CA 1
ATOM 2913 C C . ASP A 1 378 ? -27.689 -11.463 36.911 1.00 85.88 378 ASP A C 1
ATOM 2915 O O . ASP A 1 378 ? -27.609 -11.779 38.097 1.00 85.88 378 ASP A O 1
ATOM 2919 N N . PHE A 1 379 ? -28.257 -12.273 36.010 1.00 87.25 379 PHE A N 1
ATOM 2920 C CA . PHE A 1 379 ? -28.744 -13.615 36.340 1.00 87.25 379 PHE A CA 1
ATOM 2921 C C . PHE A 1 379 ? -27.608 -14.560 36.769 1.00 87.25 379 PHE A C 1
ATOM 2923 O O . PHE A 1 379 ? -27.736 -15.245 37.785 1.00 87.25 379 PHE A O 1
ATOM 2930 N N . VAL A 1 380 ? -26.480 -14.569 36.050 1.00 83.19 380 VAL A N 1
ATOM 2931 C CA . VAL A 1 380 ? -25.301 -15.381 36.404 1.00 83.19 380 VAL A CA 1
ATOM 2932 C C . VAL A 1 380 ? -24.674 -14.917 37.723 1.00 83.19 380 VAL A C 1
ATOM 2934 O O . VAL A 1 380 ? -24.350 -15.751 38.565 1.00 83.19 380 VAL A O 1
ATOM 2937 N N . LEU A 1 381 ? -24.557 -13.608 37.957 1.00 84.94 381 LEU A N 1
ATOM 2938 C CA . LEU A 1 381 ? -24.027 -13.057 39.210 1.00 84.94 381 LEU A CA 1
ATOM 2939 C C . LEU A 1 381 ? -24.916 -13.399 40.418 1.00 84.94 381 LEU A C 1
ATOM 2941 O O . LEU A 1 381 ? -24.396 -13.758 41.476 1.00 84.94 381 LEU A O 1
ATOM 2945 N N . ARG A 1 382 ? -26.247 -13.374 40.247 1.00 87.81 382 ARG A N 1
ATOM 2946 C CA . ARG A 1 382 ? -27.207 -13.850 41.262 1.00 87.81 382 ARG A CA 1
ATOM 2947 C C . ARG A 1 382 ? -27.085 -15.354 41.507 1.00 87.81 382 ARG A C 1
ATOM 2949 O O . ARG A 1 382 ? -27.059 -15.766 42.659 1.00 87.81 382 ARG A O 1
ATOM 2956 N N . MET A 1 383 ? -26.950 -16.172 40.458 1.00 87.94 383 MET A N 1
ATOM 2957 C CA . MET A 1 383 ? -26.691 -17.617 40.590 1.00 87.94 383 MET A CA 1
ATOM 2958 C C . MET A 1 383 ? -25.406 -17.903 41.385 1.00 87.94 383 MET A C 1
ATOM 2960 O O . MET A 1 383 ? -25.384 -18.800 42.226 1.00 87.94 383 MET A O 1
ATOM 2964 N N . LEU A 1 384 ? -24.356 -17.104 41.178 1.00 89.19 384 LEU A N 1
ATOM 2965 C CA . LEU A 1 384 ? -23.087 -17.196 41.908 1.00 89.19 384 LEU A CA 1
ATOM 2966 C C . LEU A 1 384 ? -23.124 -16.581 43.323 1.00 89.19 384 LEU A C 1
ATOM 2968 O O . LEU A 1 384 ? -22.098 -16.588 43.997 1.00 89.19 384 LEU A O 1
ATOM 2972 N N . HIS A 1 385 ? -24.277 -16.075 43.785 1.00 90.44 385 HIS A N 1
ATOM 2973 C CA . HIS A 1 385 ? -24.469 -15.465 45.110 1.00 90.44 385 HIS A CA 1
ATOM 2974 C C . HIS A 1 385 ? -23.486 -14.317 45.422 1.00 90.44 385 HIS A C 1
ATOM 2976 O O . HIS A 1 385 ? -23.118 -14.087 46.574 1.00 90.44 385 HIS A O 1
ATOM 2982 N N . ILE A 1 386 ? -23.067 -13.563 44.398 1.00 85.12 386 ILE A N 1
ATOM 2983 C CA . ILE A 1 386 ? -22.180 -12.402 44.563 1.00 85.12 386 ILE A CA 1
ATOM 2984 C C . ILE A 1 386 ? -23.030 -11.175 44.935 1.00 85.12 386 ILE A C 1
ATOM 2986 O O . ILE A 1 386 ? -23.235 -10.254 44.143 1.00 85.12 386 ILE A O 1
ATOM 2990 N N . GLU A 1 387 ? -23.576 -11.184 46.151 1.00 79.25 387 GLU A N 1
ATOM 2991 C CA . GLU A 1 387 ? -24.317 -10.047 46.699 1.00 79.25 387 GLU A CA 1
ATOM 2992 C C . GLU A 1 387 ? -23.369 -8.872 46.986 1.00 79.25 387 GLU A C 1
ATOM 2994 O O . GLU A 1 387 ? -22.333 -9.028 47.631 1.00 79.25 387 GLU A O 1
ATOM 2999 N N . GLY A 1 388 ? -23.727 -7.673 46.513 1.00 72.50 388 GLY A N 1
ATOM 3000 C CA . GLY A 1 388 ? -22.967 -6.443 46.770 1.00 72.50 388 GLY A CA 1
ATOM 3001 C C . GLY A 1 388 ? -22.221 -5.848 45.573 1.00 72.50 388 GLY A C 1
ATOM 3002 O O . GLY A 1 388 ? -21.602 -4.795 45.727 1.00 72.50 388 GLY A O 1
ATOM 3003 N N . THR A 1 389 ? -22.307 -6.426 44.367 1.00 61.84 389 THR A N 1
ATOM 3004 C CA . THR A 1 389 ? -21.831 -5.733 43.157 1.00 61.84 389 THR A CA 1
ATOM 3005 C C . THR A 1 389 ? -22.728 -4.530 42.860 1.00 61.84 389 THR A C 1
ATOM 3007 O O . THR A 1 389 ? -23.795 -4.661 42.254 1.00 61.84 389 THR A O 1
ATOM 3010 N N . GLY A 1 390 ? -22.297 -3.347 43.306 1.00 64.44 390 GLY A N 1
ATOM 3011 C CA . GLY A 1 390 ? -22.905 -2.072 42.931 1.00 64.44 390 GLY A CA 1
ATOM 3012 C C . GLY A 1 390 ? -23.012 -1.943 41.408 1.00 64.44 390 GLY A C 1
ATOM 3013 O O . GLY A 1 390 ? -22.207 -2.523 40.684 1.00 64.44 390 GLY A O 1
ATOM 3014 N N . ARG A 1 391 ? -24.037 -1.212 40.944 1.00 68.19 391 ARG A N 1
ATOM 3015 C CA . ARG A 1 391 ? -24.467 -1.093 39.534 1.00 68.19 391 ARG A CA 1
ATOM 3016 C C . ARG A 1 391 ? -23.300 -1.222 38.540 1.00 68.19 391 ARG A C 1
ATOM 3018 O O . ARG A 1 391 ? -22.575 -0.252 38.331 1.00 68.19 391 ARG A O 1
ATOM 3025 N N . PHE A 1 392 ? -23.166 -2.386 37.894 1.00 74.69 392 PHE A N 1
ATOM 3026 C CA . PHE A 1 392 ? -22.208 -2.579 36.803 1.00 74.69 392 PHE A CA 1
ATOM 3027 C C . PHE A 1 392 ? -22.514 -1.577 35.688 1.00 74.69 392 PHE A C 1
ATOM 3029 O O . PHE A 1 392 ? -23.500 -1.709 34.960 1.00 74.69 392 PHE A O 1
ATOM 3036 N N . ASN A 1 393 ? -21.679 -0.546 35.584 1.00 83.25 393 ASN A N 1
ATOM 3037 C CA . ASN A 1 393 ? -21.798 0.472 34.558 1.00 83.25 393 ASN A CA 1
ATOM 3038 C C . ASN A 1 393 ? -21.060 -0.027 33.311 1.00 83.25 393 ASN A C 1
ATOM 3040 O O . ASN A 1 393 ? -19.833 -0.123 33.315 1.00 83.25 393 ASN A O 1
ATOM 3044 N N . ALA A 1 394 ? -21.795 -0.365 32.248 1.00 79.44 394 ALA A N 1
ATOM 3045 C CA . ALA A 1 394 ? -21.211 -0.889 31.010 1.00 79.44 394 ALA A CA 1
ATOM 3046 C C . ALA A 1 394 ? -20.150 0.061 30.413 1.00 79.44 394 ALA A C 1
ATOM 3048 O O . ALA A 1 394 ? -19.137 -0.406 29.893 1.00 79.44 394 ALA A O 1
ATOM 3049 N N . ASN A 1 395 ? -20.327 1.376 30.613 1.00 83.75 395 ASN A N 1
ATOM 3050 C CA . ASN A 1 395 ? -19.367 2.427 30.254 1.00 83.75 395 ASN A CA 1
ATOM 3051 C C . ASN A 1 395 ? -17.986 2.272 30.917 1.00 83.75 395 ASN A C 1
ATOM 3053 O O . ASN A 1 395 ? -17.020 2.820 30.410 1.00 83.75 395 ASN A O 1
ATOM 3057 N N . VAL A 1 396 ? -17.880 1.553 32.040 1.00 87.94 396 VAL A N 1
ATOM 3058 C CA . VAL A 1 396 ? -16.616 1.304 32.761 1.00 87.94 396 VAL A CA 1
ATOM 3059 C C . VAL A 1 396 ? -16.049 -0.077 32.413 1.00 87.94 396 VAL A C 1
ATOM 3061 O O . VAL A 1 396 ? -14.836 -0.248 32.307 1.00 87.94 396 VAL A O 1
ATOM 3064 N N . VAL A 1 397 ? -16.917 -1.068 32.176 1.00 86.00 397 VAL A N 1
ATOM 3065 C CA . VAL A 1 397 ? -16.503 -2.445 31.852 1.00 86.00 397 VAL A CA 1
ATOM 3066 C C . VAL A 1 397 ? -15.774 -2.519 30.507 1.00 86.00 397 VAL A C 1
ATOM 3068 O O . VAL A 1 397 ? -14.741 -3.180 30.426 1.00 86.00 397 VAL A O 1
ATOM 3071 N N . VAL A 1 398 ? -16.266 -1.838 29.463 1.00 89.88 398 VAL A N 1
ATOM 3072 C CA . VAL A 1 398 ? -15.633 -1.880 28.129 1.00 89.88 398 VAL A CA 1
ATOM 3073 C C . VAL A 1 398 ? -14.212 -1.276 28.145 1.00 89.88 398 VAL A C 1
ATOM 3075 O O . VAL A 1 398 ? -13.295 -1.998 27.754 1.00 89.88 398 VAL A O 1
ATOM 3078 N N . PRO A 1 399 ? -13.968 -0.059 28.681 1.00 92.06 399 PRO A N 1
ATOM 3079 C CA . PRO A 1 399 ? -12.617 0.483 28.889 1.00 92.06 399 PRO A CA 1
ATOM 3080 C C . PRO A 1 399 ? -11.678 -0.423 29.701 1.00 92.06 399 PRO A C 1
ATOM 3082 O O . PRO A 1 399 ? -10.519 -0.609 29.331 1.00 92.06 399 PRO A O 1
ATOM 3085 N N . ILE A 1 400 ? -12.163 -1.034 30.792 1.00 91.06 400 ILE A N 1
ATOM 3086 C CA . ILE A 1 400 ? -11.347 -1.957 31.601 1.00 91.06 400 ILE A CA 1
ATOM 3087 C C . ILE A 1 400 ? -10.942 -3.189 30.784 1.00 91.06 400 ILE A C 1
ATOM 3089 O O . ILE A 1 400 ? -9.783 -3.603 30.845 1.00 91.06 400 ILE A O 1
ATOM 3093 N N . MET A 1 401 ? -11.862 -3.768 30.004 1.00 89.62 401 MET A N 1
ATOM 3094 C CA . MET A 1 401 ? -11.540 -4.894 29.122 1.00 89.62 401 MET A CA 1
ATOM 3095 C C . MET A 1 401 ? -10.563 -4.488 28.011 1.00 89.62 401 MET A C 1
ATOM 3097 O O . MET A 1 401 ? -9.643 -5.249 27.727 1.00 89.62 401 MET A O 1
ATOM 3101 N N . GLU A 1 402 ? -10.704 -3.297 27.423 1.00 94.50 402 GLU A N 1
ATOM 3102 C CA . GLU A 1 402 ? -9.802 -2.800 26.375 1.00 94.50 402 GLU A CA 1
ATOM 3103 C C . GLU A 1 402 ? -8.364 -2.638 26.893 1.00 94.50 402 GLU A C 1
ATOM 3105 O O . GLU A 1 402 ? -7.430 -3.193 26.305 1.00 94.50 402 GLU A O 1
ATOM 3110 N N . ILE A 1 403 ? -8.189 -1.984 28.049 1.00 95.44 403 ILE A N 1
ATOM 3111 C CA . ILE A 1 403 ? -6.888 -1.845 28.722 1.00 95.44 403 ILE A CA 1
ATOM 3112 C C . ILE A 1 403 ? -6.324 -3.219 29.119 1.00 95.44 403 ILE A C 1
ATOM 3114 O O . ILE A 1 403 ? -5.145 -3.488 28.884 1.00 95.44 403 ILE A O 1
ATOM 3118 N N . ALA A 1 404 ? -7.137 -4.110 29.695 1.00 92.06 404 ALA A N 1
ATOM 3119 C CA . ALA A 1 404 ? -6.684 -5.440 30.107 1.00 92.06 404 ALA A CA 1
ATOM 3120 C C . ALA A 1 404 ? -6.227 -6.291 28.909 1.00 92.06 404 ALA A C 1
ATOM 3122 O O . ALA A 1 404 ? -5.169 -6.921 28.965 1.00 92.06 404 ALA A O 1
ATOM 3123 N N . CYS A 1 405 ? -6.974 -6.275 27.803 1.00 93.81 405 CYS A N 1
ATOM 3124 C CA . CYS A 1 405 ? -6.591 -6.960 26.572 1.00 93.81 405 CYS A CA 1
ATOM 3125 C C . CYS A 1 405 ? -5.326 -6.351 25.947 1.00 93.81 405 CYS A C 1
ATOM 3127 O O . CYS A 1 405 ? -4.451 -7.108 25.525 1.00 93.81 405 CYS A O 1
ATOM 3129 N N . LEU A 1 406 ? -5.178 -5.020 25.947 1.00 95.06 406 LEU A N 1
ATOM 3130 C CA . LEU A 1 406 ? -3.958 -4.355 25.479 1.00 95.06 406 LEU A CA 1
ATOM 3131 C C . LEU A 1 406 ? -2.738 -4.785 26.308 1.00 95.06 406 LEU A C 1
ATOM 3133 O O . LEU A 1 406 ? -1.714 -5.169 25.744 1.00 95.06 406 LEU A O 1
ATOM 3137 N N . LEU A 1 407 ? -2.852 -4.789 27.640 1.00 94.31 407 LEU A N 1
ATOM 3138 C CA . LEU A 1 407 ? -1.786 -5.237 28.540 1.00 94.31 407 LEU A CA 1
ATOM 3139 C C . LEU A 1 407 ? -1.412 -6.707 28.304 1.00 94.31 407 LEU A C 1
ATOM 3141 O O . LEU A 1 407 ? -0.225 -7.023 28.232 1.00 94.31 407 LEU A O 1
ATOM 3145 N N . LEU A 1 408 ? -2.392 -7.599 28.120 1.00 93.75 408 LEU A N 1
ATOM 3146 C CA . LEU A 1 408 ? -2.138 -9.008 27.797 1.00 93.75 408 LEU A CA 1
ATOM 3147 C C . LEU A 1 408 ? -1.390 -9.173 26.464 1.00 93.75 408 LEU A C 1
ATOM 3149 O O . LEU A 1 408 ? -0.452 -9.968 26.390 1.00 93.75 408 LEU A O 1
ATOM 3153 N N . VAL A 1 409 ? -1.750 -8.401 25.431 1.00 94.81 409 VAL A N 1
ATOM 3154 C CA . VAL A 1 409 ? -1.039 -8.399 24.140 1.00 94.81 409 VAL A CA 1
ATOM 3155 C C . VAL A 1 409 ? 0.390 -7.876 24.300 1.00 94.81 409 VAL A C 1
ATOM 3157 O O . VAL A 1 409 ? 1.323 -8.520 23.822 1.00 94.81 409 VAL A O 1
ATOM 3160 N N . LEU A 1 410 ? 0.598 -6.765 25.013 1.00 94.62 410 LEU A N 1
ATOM 3161 C CA . LEU A 1 410 ? 1.935 -6.204 25.243 1.00 94.62 410 LEU A CA 1
ATOM 3162 C C . LEU A 1 410 ? 2.835 -7.158 26.045 1.00 94.62 410 LEU A C 1
ATOM 3164 O O . LEU A 1 410 ? 4.005 -7.334 25.695 1.00 94.62 410 LEU A O 1
ATOM 3168 N N . VAL A 1 411 ? 2.297 -7.831 27.068 1.00 93.44 411 VAL A N 1
ATOM 3169 C CA . VAL A 1 411 ? 3.018 -8.869 27.825 1.00 93.44 411 VAL A CA 1
ATOM 3170 C C . VAL A 1 411 ? 3.363 -10.055 26.922 1.00 93.44 411 VAL A C 1
ATOM 3172 O O . VAL A 1 411 ? 4.511 -10.496 26.931 1.00 93.44 411 VAL A O 1
ATOM 3175 N N . TRP A 1 412 ? 2.429 -10.535 26.093 1.00 95.75 412 TRP A N 1
ATOM 3176 C CA . TRP A 1 412 ? 2.690 -11.618 25.135 1.00 95.75 412 TRP A CA 1
ATOM 3177 C C . TRP A 1 412 ? 3.828 -11.239 24.176 1.00 95.75 412 TRP A C 1
ATOM 3179 O O . TRP A 1 412 ? 4.808 -11.980 24.059 1.00 95.75 412 TRP A O 1
ATOM 3189 N N . VAL A 1 413 ? 3.748 -10.076 23.523 1.00 95.50 413 VAL A N 1
ATOM 3190 C CA . VAL A 1 413 ? 4.791 -9.592 22.602 1.00 95.50 413 VAL A CA 1
ATOM 3191 C C . VAL A 1 413 ? 6.142 -9.485 23.299 1.00 95.50 413 VAL A C 1
ATOM 3193 O O . VAL A 1 413 ? 7.141 -9.954 22.755 1.00 95.50 413 VAL A O 1
ATOM 3196 N N . THR A 1 414 ? 6.169 -8.957 24.524 1.00 93.56 414 THR A N 1
ATOM 3197 C CA . THR A 1 414 ? 7.390 -8.871 25.336 1.00 93.56 414 THR A CA 1
ATOM 3198 C C . THR A 1 414 ? 7.976 -10.258 25.615 1.00 93.56 414 THR A C 1
ATOM 3200 O O . THR A 1 414 ? 9.168 -10.464 25.402 1.00 93.56 414 THR A O 1
ATOM 3203 N N . VAL A 1 415 ? 7.158 -11.242 26.006 1.00 93.38 415 VAL A N 1
ATOM 3204 C CA . VAL A 1 415 ? 7.610 -12.628 26.229 1.00 93.38 415 VAL A CA 1
ATOM 3205 C C . VAL A 1 415 ? 8.171 -13.246 24.945 1.00 93.38 415 VAL A C 1
ATOM 3207 O O . VAL A 1 415 ? 9.246 -13.841 24.982 1.00 93.38 415 VAL A O 1
ATOM 3210 N N . LEU A 1 416 ? 7.513 -13.071 23.793 1.00 94.19 416 LEU A N 1
ATOM 3211 C CA . LEU A 1 416 ? 8.022 -13.583 22.512 1.00 94.19 416 LEU A CA 1
ATOM 3212 C C . LEU A 1 416 ? 9.327 -12.907 22.078 1.00 94.19 416 LEU A C 1
ATOM 3214 O O . LEU A 1 416 ? 10.208 -13.589 21.553 1.00 94.19 416 LEU A O 1
ATOM 3218 N N . ALA A 1 417 ? 9.461 -11.597 22.295 1.00 93.81 417 ALA A N 1
ATOM 3219 C CA . ALA A 1 417 ? 10.674 -10.845 21.992 1.00 93.81 417 ALA A CA 1
ATOM 3220 C C . ALA A 1 417 ? 11.843 -11.277 22.895 1.00 93.81 417 ALA A C 1
ATOM 3222 O O . ALA A 1 417 ? 12.941 -11.525 22.399 1.00 93.81 417 ALA A O 1
ATOM 3223 N N . VAL A 1 418 ? 11.595 -11.461 24.197 1.00 92.62 418 VAL A N 1
ATOM 3224 C CA . VAL A 1 418 ? 12.581 -11.992 25.152 1.00 92.62 418 VAL A CA 1
ATOM 3225 C C . VAL A 1 418 ? 12.975 -13.428 24.793 1.00 92.62 418 VAL A C 1
ATOM 3227 O O . VAL A 1 418 ? 14.164 -13.731 24.742 1.00 92.62 418 VAL A O 1
ATOM 3230 N N . GLU A 1 419 ? 12.023 -14.304 24.451 1.00 94.12 419 GLU A N 1
ATOM 3231 C CA . GLU A 1 419 ? 12.349 -15.642 23.938 1.00 94.12 419 GLU A CA 1
ATOM 3232 C C . GLU A 1 419 ? 13.191 -15.583 22.654 1.00 94.12 419 GLU A C 1
ATOM 3234 O O . GLU A 1 419 ? 14.131 -16.359 22.505 1.00 94.12 419 GLU A O 1
ATOM 3239 N N . ALA A 1 420 ? 12.880 -14.680 21.718 1.00 94.56 420 ALA A N 1
ATOM 3240 C CA . ALA A 1 420 ? 13.650 -14.532 20.484 1.00 94.56 420 ALA A CA 1
ATOM 3241 C C . ALA A 1 420 ? 15.082 -14.027 20.742 1.00 94.56 420 ALA A C 1
ATOM 3243 O O . ALA A 1 420 ? 16.011 -14.475 20.069 1.00 94.56 420 ALA A O 1
ATOM 3244 N N . ALA A 1 421 ? 15.269 -13.144 21.726 1.00 92.38 421 ALA A N 1
ATOM 3245 C CA . ALA A 1 421 ? 16.573 -12.613 22.112 1.00 92.38 421 ALA A CA 1
ATOM 3246 C C . ALA A 1 421 ? 17.443 -13.639 22.863 1.00 92.38 421 ALA A C 1
ATOM 3248 O O . ALA A 1 421 ? 18.639 -13.736 22.593 1.00 92.38 421 ALA A O 1
ATOM 3249 N N . LEU A 1 422 ? 16.852 -14.417 23.780 1.00 94.69 422 LEU A N 1
ATOM 3250 C CA . LEU A 1 422 ? 17.571 -15.389 24.619 1.00 94.69 422 LEU A CA 1
ATOM 3251 C C . LEU A 1 422 ? 17.900 -16.709 23.904 1.00 94.69 422 LEU A C 1
ATOM 3253 O O . LEU A 1 422 ? 18.807 -17.427 24.323 1.00 94.69 422 LEU A O 1
ATOM 3257 N N . VAL A 1 423 ? 17.161 -17.067 22.852 1.00 94.81 423 VAL A N 1
ATOM 3258 C CA . VAL A 1 423 ? 17.359 -18.326 22.123 1.00 94.81 423 VAL A CA 1
ATOM 3259 C C . VAL A 1 423 ? 18.507 -18.217 21.104 1.00 94.81 423 VAL A C 1
ATOM 3261 O O . VAL A 1 423 ? 18.684 -17.200 20.427 1.00 94.81 423 VAL A O 1
ATOM 3264 N N . GLU A 1 424 ? 19.270 -19.307 20.960 1.00 95.31 424 GLU A N 1
ATOM 3265 C CA . GLU A 1 424 ? 20.425 -19.406 20.057 1.00 95.31 424 GLU A CA 1
ATOM 3266 C C . GLU A 1 424 ? 20.092 -18.958 18.610 1.00 95.31 424 GLU A C 1
ATOM 3268 O O . GLU A 1 424 ? 19.067 -19.386 18.063 1.00 95.31 424 GLU A O 1
ATOM 3273 N N . PRO A 1 425 ? 20.968 -18.174 17.939 1.00 91.94 425 PRO A N 1
ATOM 3274 C CA . PRO A 1 425 ? 20.769 -17.685 16.568 1.00 91.94 425 PRO A CA 1
ATOM 3275 C C . PRO A 1 425 ? 20.384 -18.737 15.518 1.00 91.94 425 PRO A C 1
ATOM 3277 O O . PRO A 1 425 ? 19.750 -18.400 14.523 1.00 91.94 425 PRO A O 1
ATOM 3280 N N . ARG A 1 426 ? 20.747 -20.011 15.708 1.00 91.69 426 ARG A N 1
ATOM 3281 C CA . ARG A 1 426 ? 20.439 -21.101 14.763 1.00 91.69 426 ARG A CA 1
ATOM 3282 C C . ARG A 1 426 ? 19.063 -21.744 14.970 1.00 91.69 426 ARG A C 1
ATOM 3284 O O . ARG A 1 426 ? 18.612 -22.503 14.117 1.00 91.69 426 ARG A O 1
ATOM 3291 N N . SER A 1 427 ? 18.380 -21.461 16.077 1.00 95.75 427 SER A N 1
ATOM 3292 C CA . SER A 1 427 ? 17.135 -22.142 16.440 1.00 95.75 427 SER A CA 1
ATOM 3293 C C . SER A 1 427 ? 15.923 -21.649 15.648 1.00 95.75 427 SER A C 1
ATOM 3295 O O . SER A 1 427 ? 15.646 -20.450 15.581 1.00 95.75 427 SER A O 1
ATOM 3297 N N . ARG A 1 428 ? 15.096 -22.588 15.161 1.00 96.56 428 ARG A N 1
ATOM 3298 C CA . ARG A 1 428 ? 13.786 -22.290 14.547 1.00 96.56 428 ARG A CA 1
ATOM 3299 C C . ARG A 1 428 ? 12.886 -21.452 15.466 1.00 96.56 428 ARG A C 1
ATOM 3301 O O . ARG A 1 428 ? 12.110 -20.639 14.972 1.00 96.56 428 ARG A O 1
ATOM 3308 N N . ARG A 1 429 ? 12.968 -21.640 16.794 1.00 96.50 429 ARG A N 1
ATOM 3309 C CA . ARG A 1 429 ? 12.103 -20.936 17.763 1.00 96.50 429 ARG A CA 1
ATOM 3310 C C . ARG A 1 429 ? 12.362 -19.429 17.766 1.00 96.50 429 ARG A C 1
ATOM 3312 O O . ARG A 1 429 ? 11.397 -18.674 17.769 1.00 96.50 429 ARG A O 1
ATOM 3319 N N . ARG A 1 430 ? 13.629 -19.004 17.682 1.00 97.25 430 ARG A N 1
ATOM 3320 C CA . ARG A 1 430 ? 14.010 -17.586 17.606 1.00 97.25 430 ARG A CA 1
ATOM 3321 C C . ARG A 1 430 ? 13.362 -16.906 16.407 1.00 97.25 430 ARG A C 1
ATOM 3323 O O . ARG A 1 430 ? 12.599 -15.966 16.588 1.00 97.25 430 ARG A O 1
ATOM 3330 N N . TRP A 1 431 ? 13.597 -17.429 15.206 1.00 97.69 431 TRP A N 1
ATOM 3331 C CA . TRP A 1 431 ? 13.088 -16.823 13.974 1.00 97.69 431 TRP A CA 1
ATOM 3332 C C . TRP A 1 431 ? 11.566 -16.887 13.854 1.00 97.69 431 TRP A C 1
ATOM 3334 O O . TRP A 1 431 ? 10.965 -15.930 13.385 1.00 97.69 431 TRP A O 1
ATOM 3344 N N . LYS A 1 432 ? 10.926 -17.953 14.358 1.00 97.44 432 LYS A N 1
ATOM 3345 C CA . LYS A 1 432 ? 9.458 -18.052 14.445 1.00 97.44 432 LYS A CA 1
ATOM 3346 C C . LYS A 1 432 ? 8.846 -17.030 15.410 1.00 97.44 432 LYS A C 1
ATOM 3348 O O . LYS A 1 432 ? 7.753 -16.529 15.158 1.00 97.44 432 LYS A O 1
ATOM 3353 N N . ASN A 1 433 ? 9.504 -16.747 16.533 1.00 97.25 433 ASN A N 1
ATOM 3354 C CA . ASN A 1 433 ? 9.032 -15.733 17.473 1.00 97.25 433 ASN A CA 1
ATOM 3355 C C . ASN A 1 433 ? 9.296 -14.321 16.935 1.00 97.25 433 ASN A C 1
ATOM 3357 O O . ASN A 1 433 ? 8.405 -13.481 16.999 1.00 97.25 433 ASN A O 1
ATOM 3361 N N . LEU A 1 434 ? 10.471 -14.083 16.347 1.00 97.19 434 LEU A N 1
ATOM 3362 C CA . LEU A 1 434 ? 10.852 -12.795 15.769 1.00 97.19 434 LEU A CA 1
ATOM 3363 C C . LEU A 1 434 ? 9.960 -12.409 14.579 1.00 97.19 434 LEU A C 1
ATOM 3365 O O . LEU A 1 434 ? 9.454 -11.291 14.543 1.00 97.19 434 LEU A O 1
ATOM 3369 N N . SER A 1 435 ? 9.679 -13.344 13.664 1.00 96.88 435 SER A N 1
ATOM 3370 C CA . SER A 1 435 ? 8.767 -13.106 12.539 1.00 96.88 435 SER A CA 1
ATOM 3371 C C . SER A 1 435 ? 7.352 -12.764 13.015 1.00 96.88 435 SER A C 1
ATOM 3373 O O . SER A 1 435 ? 6.748 -11.829 12.504 1.00 96.88 435 SER A O 1
ATOM 3375 N N . ARG A 1 436 ? 6.839 -13.423 14.065 1.00 96.62 436 ARG A N 1
ATOM 3376 C CA . ARG A 1 436 ? 5.567 -13.036 14.704 1.00 96.62 436 ARG A CA 1
ATOM 3377 C C . ARG A 1 436 ? 5.622 -11.621 15.288 1.00 96.62 436 ARG A C 1
ATOM 3379 O O . ARG A 1 436 ? 4.726 -10.825 15.013 1.00 96.62 436 ARG A O 1
ATOM 3386 N N . VAL A 1 437 ? 6.655 -11.320 16.082 1.00 97.00 437 VAL A N 1
ATOM 3387 C CA . VAL A 1 437 ? 6.859 -10.020 16.754 1.00 97.00 437 VAL A CA 1
ATOM 3388 C C . VAL A 1 437 ? 6.954 -8.863 15.761 1.00 97.00 437 VAL A C 1
ATOM 3390 O O . VAL A 1 437 ? 6.475 -7.782 16.086 1.00 97.00 437 VAL A O 1
ATOM 3393 N N . LEU A 1 438 ? 7.512 -9.078 14.567 1.00 95.94 438 LEU A N 1
ATOM 3394 C CA . LEU A 1 438 ? 7.737 -8.011 13.589 1.00 95.94 438 LEU A CA 1
ATOM 3395 C C . LEU A 1 438 ? 6.710 -7.966 12.437 1.00 95.94 438 LEU A C 1
ATOM 3397 O O . LEU A 1 438 ? 6.347 -6.874 12.020 1.00 95.94 438 LEU A O 1
ATOM 3401 N N . PHE A 1 439 ? 6.185 -9.096 11.944 1.00 94.44 439 PHE A N 1
ATOM 3402 C CA . PHE A 1 439 ? 5.198 -9.087 10.846 1.00 94.44 439 PHE A CA 1
ATOM 3403 C C . PHE A 1 439 ? 3.736 -9.024 11.313 1.00 94.44 439 PHE A C 1
ATOM 3405 O O . PHE A 1 439 ? 2.889 -8.511 10.577 1.00 94.44 439 PHE A O 1
ATOM 3412 N N . ASN A 1 440 ? 3.395 -9.566 12.489 1.00 93.62 440 ASN A N 1
ATOM 3413 C CA . ASN A 1 440 ? 1.987 -9.747 12.881 1.00 93.62 440 ASN A CA 1
ATOM 3414 C C . ASN A 1 440 ? 1.535 -8.736 13.934 1.00 93.62 440 ASN A C 1
ATOM 3416 O O . ASN A 1 440 ? 0.473 -8.135 13.795 1.00 93.62 440 ASN A O 1
ATOM 3420 N N . PHE A 1 441 ? 2.334 -8.530 14.980 1.00 96.06 441 PHE A N 1
ATOM 3421 C CA . PHE A 1 441 ? 1.946 -7.641 16.074 1.00 96.06 441 PHE A CA 1
ATOM 3422 C C . PHE A 1 441 ? 1.971 -6.139 15.739 1.00 96.06 441 PHE A C 1
ATOM 3424 O O . PHE A 1 441 ? 1.064 -5.456 16.206 1.00 96.06 441 PHE A O 1
ATOM 3431 N N . PRO A 1 442 ? 2.899 -5.587 14.930 1.00 95.88 442 PRO A N 1
ATOM 3432 C CA . PRO A 1 442 ? 2.931 -4.150 14.657 1.00 95.88 442 PRO A CA 1
ATOM 3433 C C . PRO A 1 442 ? 1.643 -3.591 14.026 1.00 95.88 442 PRO A C 1
ATOM 3435 O O . PRO A 1 442 ? 1.081 -2.665 14.616 1.00 95.88 442 PRO A O 1
ATOM 3438 N N . PRO A 1 443 ? 1.084 -4.155 12.929 1.00 93.69 443 PRO A N 1
ATOM 3439 C CA . PRO A 1 443 ? -0.191 -3.670 12.395 1.00 93.69 443 PRO A CA 1
ATOM 3440 C C . PRO A 1 443 ? -1.367 -3.948 13.348 1.00 93.69 443 PRO A C 1
ATOM 3442 O O . PRO A 1 443 ? -2.261 -3.113 13.472 1.00 93.69 443 PRO A O 1
ATOM 3445 N N . ALA A 1 444 ? -1.346 -5.071 14.076 1.00 93.50 444 ALA A N 1
ATOM 3446 C CA . ALA A 1 444 ? -2.394 -5.416 15.037 1.00 93.50 444 ALA A CA 1
ATOM 3447 C C . ALA A 1 444 ? -2.442 -4.466 16.249 1.00 93.50 444 ALA A C 1
ATOM 3449 O O . ALA A 1 444 ? -3.527 -4.154 16.728 1.00 93.50 444 ALA A O 1
ATOM 3450 N N . ILE A 1 445 ? -1.292 -3.982 16.738 1.00 96.19 445 ILE A N 1
ATOM 3451 C CA . ILE A 1 445 ? -1.217 -3.020 17.851 1.00 96.19 445 ILE A CA 1
ATOM 3452 C C . ILE A 1 445 ? -1.500 -1.592 17.360 1.00 96.19 445 ILE A C 1
ATOM 3454 O O . ILE A 1 445 ? -2.200 -0.843 18.042 1.00 96.19 445 ILE A O 1
ATOM 3458 N N . ALA A 1 446 ? -1.027 -1.222 16.164 1.00 95.56 446 ALA A N 1
ATOM 3459 C CA . ALA A 1 446 ? -1.306 0.084 15.560 1.00 95.56 446 ALA A CA 1
ATOM 3460 C C . ALA A 1 446 ? -2.815 0.345 15.383 1.00 95.56 446 ALA A C 1
ATOM 3462 O O . ALA A 1 446 ? -3.266 1.464 15.614 1.00 95.56 446 ALA A O 1
ATOM 3463 N N . GLY A 1 447 ? -3.587 -0.686 15.017 1.00 93.81 447 GLY A N 1
ATOM 3464 C CA . GLY A 1 447 ? -5.050 -0.636 14.890 1.00 93.81 447 GLY A CA 1
ATOM 3465 C C . GLY A 1 447 ? -5.834 -1.193 16.086 1.00 93.81 447 GLY A C 1
ATOM 3466 O O . GLY A 1 447 ? -7.050 -1.348 15.981 1.00 93.81 447 GLY A O 1
ATOM 3467 N N . PHE A 1 448 ? -5.178 -1.537 17.201 1.00 96.19 448 PHE A N 1
ATOM 3468 C CA . PHE A 1 448 ? -5.838 -2.198 18.333 1.00 96.19 448 PHE A CA 1
ATOM 3469 C C . PHE A 1 448 ? -6.967 -1.337 18.910 1.00 96.19 448 PHE A C 1
ATOM 3471 O O . PHE A 1 448 ? -6.748 -0.180 19.260 1.00 96.19 448 PHE A O 1
ATOM 3478 N N . SER A 1 449 ? -8.157 -1.922 19.054 1.00 96.19 449 SER A N 1
ATOM 3479 C CA . SER A 1 449 ? -9.255 -1.380 19.860 1.00 96.19 449 SER A CA 1
ATOM 3480 C C . SER A 1 449 ? -10.355 -2.428 20.066 1.00 96.19 449 SER A C 1
ATOM 3482 O O . SER A 1 449 ? -10.493 -3.329 19.238 1.00 96.19 449 SER A O 1
ATOM 3484 N N . SER A 1 450 ? -11.226 -2.277 21.072 1.00 95.75 450 SER A N 1
ATOM 3485 C CA . SER A 1 450 ? -12.478 -3.053 21.173 1.00 95.75 450 SER A CA 1
ATOM 3486 C C . SER A 1 450 ? -13.373 -2.896 19.937 1.00 95.75 450 SER A C 1
ATOM 3488 O O . SER A 1 450 ? -14.087 -3.829 19.572 1.00 95.75 450 SER A O 1
ATOM 3490 N N . MET A 1 451 ? -13.290 -1.759 19.230 1.00 95.62 451 MET A N 1
ATOM 3491 C CA . MET A 1 451 ? -13.985 -1.559 17.949 1.00 95.62 451 MET A CA 1
ATOM 3492 C C . MET A 1 451 ? -13.536 -2.558 16.869 1.00 95.62 451 MET A C 1
ATOM 3494 O O . MET A 1 451 ? -14.329 -2.898 15.994 1.00 95.62 451 MET A O 1
ATOM 3498 N N . SER A 1 452 ? -12.311 -3.099 16.949 1.00 95.69 452 SER A N 1
ATOM 3499 C CA . SER A 1 452 ? -11.833 -4.129 16.012 1.00 95.69 452 SER A CA 1
ATOM 3500 C C . SER A 1 452 ? -12.631 -5.437 16.087 1.00 95.69 452 SER A C 1
ATOM 3502 O O . SER A 1 452 ? -12.595 -6.218 15.143 1.00 95.69 452 SER A O 1
ATOM 3504 N N . LEU A 1 453 ? -13.442 -5.667 17.132 1.00 95.62 453 LEU A N 1
ATOM 3505 C CA . LEU A 1 453 ? -14.378 -6.798 17.159 1.00 95.62 453 LEU A CA 1
ATOM 3506 C C . LEU A 1 453 ? -15.421 -6.734 16.028 1.00 95.62 453 LEU A C 1
ATOM 3508 O O . LEU A 1 453 ? -15.918 -7.779 15.603 1.00 95.62 453 LEU A O 1
ATOM 3512 N N . LEU A 1 454 ? -15.681 -5.542 15.472 1.00 96.44 454 LEU A N 1
ATOM 3513 C CA . LEU A 1 454 ? -16.501 -5.365 14.270 1.00 96.44 454 LEU A CA 1
ATOM 3514 C C . LEU A 1 454 ? -15.886 -6.022 13.018 1.00 96.44 454 LEU A C 1
ATOM 3516 O O . LEU A 1 454 ? -16.624 -6.378 12.100 1.00 96.44 454 LEU A O 1
ATOM 3520 N N . HIS A 1 455 ? -14.572 -6.278 12.997 1.00 95.44 455 HIS A N 1
ATOM 3521 C CA . HIS A 1 455 ? -13.909 -7.062 11.950 1.00 95.44 455 HIS A CA 1
ATOM 3522 C C . HIS A 1 455 ? -14.556 -8.441 11.775 1.00 95.44 455 HIS A C 1
ATOM 3524 O O . HIS A 1 455 ? -14.875 -8.857 10.663 1.00 95.44 455 HIS A O 1
ATOM 3530 N N . TYR A 1 456 ? -14.816 -9.137 12.886 1.00 95.69 456 TYR A N 1
ATOM 3531 C CA . TYR A 1 456 ? -15.351 -10.500 12.879 1.00 95.69 456 TYR A CA 1
ATOM 3532 C C . TYR A 1 456 ? -16.800 -10.589 12.387 1.00 95.69 456 TYR A C 1
ATOM 3534 O O . TYR A 1 456 ? -17.279 -11.694 12.131 1.00 95.69 456 TYR A O 1
ATOM 3542 N N . VAL A 1 457 ? -17.495 -9.460 12.252 1.00 96.62 457 VAL A N 1
ATOM 3543 C CA . VAL A 1 457 ? -18.882 -9.376 11.766 1.00 96.62 457 VAL A CA 1
ATOM 3544 C C . VAL A 1 457 ? -19.003 -8.595 10.456 1.00 96.62 457 VAL A C 1
ATOM 3546 O O . VAL A 1 457 ? -20.105 -8.446 9.933 1.00 96.62 457 VAL A O 1
ATOM 3549 N N . ASN A 1 458 ? -17.877 -8.156 9.882 1.00 95.06 458 ASN A N 1
ATOM 3550 C CA . ASN A 1 458 ? -17.819 -7.656 8.514 1.00 95.06 458 ASN A CA 1
ATOM 3551 C C . ASN A 1 458 ? -18.302 -8.766 7.553 1.00 95.06 458 ASN A C 1
ATOM 3553 O O . ASN A 1 458 ? -17.762 -9.873 7.625 1.00 95.06 458 ASN A O 1
ATOM 3557 N N . PRO A 1 459 ? -19.268 -8.507 6.647 1.00 94.81 459 PRO A N 1
ATOM 3558 C CA . PRO A 1 459 ? -19.833 -9.529 5.765 1.00 94.81 459 PRO A CA 1
ATOM 3559 C C . PRO A 1 459 ? -18.790 -10.350 5.000 1.00 94.81 459 PRO A C 1
ATOM 3561 O O . PRO A 1 459 ? -18.893 -11.573 4.975 1.00 94.81 459 PRO A O 1
ATOM 3564 N N . SER A 1 460 ? -17.753 -9.714 4.447 1.00 91.44 460 SER A N 1
ATOM 3565 C CA . SER A 1 460 ? -16.713 -10.401 3.668 1.00 91.44 460 SER A CA 1
ATOM 3566 C C . SER A 1 460 ? -15.933 -11.410 4.515 1.00 91.44 460 SER A C 1
ATOM 3568 O O . SER A 1 460 ? -15.709 -12.541 4.096 1.00 91.44 460 SER A O 1
ATOM 3570 N N . VAL A 1 461 ? -15.574 -11.013 5.739 1.00 92.06 461 VAL A N 1
ATOM 3571 C CA . VAL A 1 461 ? -14.840 -11.843 6.707 1.00 92.06 461 VAL A CA 1
ATOM 3572 C C . VAL A 1 461 ? -15.751 -12.919 7.302 1.00 92.06 461 VAL A C 1
ATOM 3574 O O . VAL A 1 461 ? -15.313 -14.035 7.567 1.00 92.06 461 VAL A O 1
ATOM 3577 N N . LEU A 1 462 ? -17.029 -12.608 7.524 1.00 93.69 462 LEU A N 1
ATOM 3578 C CA . LEU A 1 462 ? -18.009 -13.545 8.063 1.00 93.69 462 LEU A CA 1
ATOM 3579 C C . LEU A 1 462 ? -18.318 -14.671 7.066 1.00 93.69 462 LEU A C 1
ATOM 3581 O O . LEU A 1 462 ? -18.363 -15.828 7.476 1.00 93.69 462 LEU A O 1
ATOM 3585 N N . ILE A 1 463 ? -18.482 -14.347 5.779 1.00 93.06 463 ILE A N 1
ATOM 3586 C CA . ILE A 1 463 ? -18.694 -15.327 4.702 1.00 93.06 463 ILE A CA 1
ATOM 3587 C C . ILE A 1 463 ? -17.482 -16.255 4.577 1.00 93.06 463 ILE A C 1
ATOM 3589 O O . ILE A 1 463 ? -17.661 -17.469 4.562 1.00 93.06 463 ILE A O 1
ATOM 3593 N N . GLU A 1 464 ? -16.264 -15.706 4.566 1.00 89.25 464 GLU A N 1
ATOM 3594 C CA . GLU A 1 464 ? -15.017 -16.482 4.480 1.00 89.25 464 GLU A CA 1
ATOM 3595 C C . GLU A 1 464 ? -14.923 -17.518 5.620 1.00 89.25 464 GLU A C 1
ATOM 3597 O O . GLU A 1 464 ? -14.741 -18.710 5.372 1.00 89.25 464 GLU A O 1
ATOM 3602 N N . HIS A 1 465 ? -15.201 -17.100 6.861 1.00 90.94 465 HIS A N 1
ATOM 3603 C CA . HIS A 1 465 ? -15.262 -18.013 8.005 1.00 90.94 465 HIS A CA 1
ATOM 3604 C C . HIS A 1 465 ? -16.430 -19.013 7.944 1.00 90.94 465 HIS A C 1
ATOM 3606 O O . HIS A 1 465 ? -16.285 -20.126 8.438 1.00 90.94 465 HIS A O 1
ATOM 3612 N N . ILE A 1 466 ? -17.594 -18.649 7.391 1.00 91.81 466 ILE A N 1
ATOM 3613 C CA . ILE A 1 466 ? -18.731 -19.574 7.217 1.00 91.81 466 ILE A CA 1
ATOM 3614 C C . ILE A 1 466 ? -18.364 -20.688 6.230 1.00 91.81 466 ILE A C 1
ATOM 3616 O O . ILE A 1 466 ? -18.636 -21.856 6.510 1.00 91.81 466 ILE A O 1
ATOM 3620 N N . VAL A 1 467 ? -17.716 -20.336 5.116 1.00 89.38 467 VAL A N 1
ATOM 3621 C CA . VAL A 1 467 ? -17.236 -21.286 4.104 1.00 89.38 467 VAL A CA 1
ATOM 3622 C C . VAL A 1 467 ? -16.201 -22.225 4.724 1.00 89.38 467 VAL A C 1
ATOM 3624 O O . VAL A 1 467 ? -16.426 -23.436 4.750 1.00 89.38 467 VAL A O 1
ATOM 3627 N N . GLU A 1 468 ? -15.147 -21.688 5.344 1.00 85.94 468 GLU A N 1
ATOM 3628 C CA . GLU A 1 468 ? -14.112 -22.476 6.030 1.00 85.94 468 GLU A CA 1
ATOM 3629 C C . GLU A 1 468 ? -14.711 -23.425 7.088 1.00 85.94 468 GLU A C 1
ATOM 3631 O O . GLU A 1 468 ? -14.383 -24.614 7.152 1.00 85.94 468 GLU A O 1
ATOM 3636 N N . TYR A 1 469 ? -15.638 -22.918 7.903 1.00 85.94 469 TYR A N 1
ATOM 3637 C CA . TYR A 1 469 ? -16.291 -23.691 8.956 1.00 85.94 469 TYR A CA 1
ATOM 3638 C C . TYR A 1 469 ? -17.215 -24.789 8.411 1.00 85.94 469 TYR A C 1
ATOM 3640 O O . TYR A 1 469 ? -17.404 -25.817 9.067 1.00 85.94 469 TYR A O 1
ATOM 3648 N N . SER A 1 470 ? -17.772 -24.594 7.212 1.00 87.19 470 SER A N 1
ATOM 3649 C CA . SER A 1 470 ? -18.576 -25.607 6.527 1.00 87.19 470 SER A CA 1
ATOM 3650 C C . SER A 1 470 ? -17.715 -26.730 5.932 1.00 87.19 470 SER A C 1
ATOM 3652 O O . SER A 1 470 ? -18.064 -27.898 6.095 1.00 87.19 470 SER A O 1
ATOM 3654 N N . HIS A 1 471 ? -16.555 -26.406 5.344 1.00 83.31 471 HIS A N 1
ATOM 3655 C CA . HIS A 1 471 ? -15.637 -27.392 4.761 1.00 83.31 471 HIS A CA 1
ATOM 3656 C C . HIS A 1 471 ? -14.920 -28.254 5.807 1.00 83.31 471 HIS A C 1
ATOM 3658 O O . HIS A 1 471 ? -14.789 -29.461 5.616 1.00 83.31 471 HIS A O 1
ATOM 3664 N N . ARG A 1 472 ? -14.509 -27.685 6.950 1.00 77.12 472 ARG A N 1
ATOM 3665 C CA . ARG A 1 472 ? -13.748 -28.404 7.997 1.00 77.12 472 ARG A CA 1
ATOM 3666 C C . ARG A 1 472 ? -14.507 -29.561 8.686 1.00 77.12 472 ARG A C 1
ATOM 3668 O O . ARG A 1 472 ? -13.983 -30.118 9.654 1.00 77.12 472 ARG A O 1
ATOM 3675 N N . ARG A 1 473 ? -15.746 -29.913 8.296 1.00 66.88 473 ARG A N 1
ATOM 3676 C CA . ARG A 1 473 ? -16.659 -30.667 9.175 1.00 66.88 473 ARG A CA 1
ATOM 3677 C C . ARG A 1 473 ? -17.216 -31.994 8.651 1.00 66.88 473 ARG A C 1
ATOM 3679 O O . ARG A 1 473 ? -18.330 -32.073 8.148 1.00 66.88 473 ARG A O 1
ATOM 3686 N N . ALA A 1 474 ? -16.500 -33.064 8.998 1.00 53.69 474 ALA A N 1
ATOM 3687 C CA . ALA A 1 474 ? -16.940 -34.458 8.877 1.00 53.69 474 ALA A CA 1
ATOM 3688 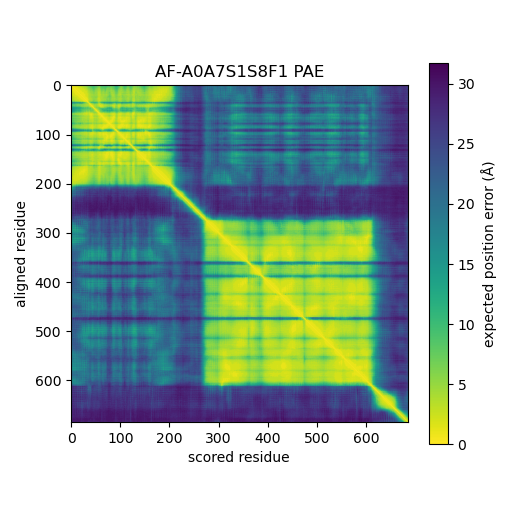C C . ALA A 1 474 ? -17.176 -35.177 10.235 1.00 53.69 474 ALA A C 1
ATOM 3690 O O . ALA A 1 474 ? -17.181 -36.405 10.280 1.00 53.69 474 ALA A O 1
ATOM 3691 N N . SER A 1 475 ? -17.342 -34.461 11.364 1.00 60.94 475 SER A N 1
ATOM 3692 C CA . SER A 1 475 ? -17.512 -35.093 12.693 1.00 60.94 475 SER A CA 1
ATOM 3693 C C . SER A 1 475 ? -18.546 -34.437 13.635 1.00 60.94 475 SER A C 1
ATOM 3695 O O . SER A 1 475 ? -18.996 -33.301 13.450 1.00 60.94 475 SER A O 1
ATOM 3697 N N . LEU A 1 476 ? -18.949 -35.219 14.645 1.00 54.97 476 LEU A N 1
ATOM 3698 C CA . LEU A 1 476 ? -20.341 -35.463 15.069 1.00 54.97 476 LEU A CA 1
ATOM 3699 C C . LEU A 1 476 ? -21.064 -34.422 15.953 1.00 54.97 476 LEU A C 1
ATOM 3701 O O . LEU A 1 476 ? -22.186 -34.693 16.369 1.00 54.97 476 LEU A O 1
ATOM 3705 N N . GLU A 1 477 ? -20.517 -33.228 16.204 1.00 79.00 477 GLU A N 1
ATOM 3706 C CA . GLU A 1 477 ? -21.195 -32.197 17.032 1.00 79.00 477 GLU A CA 1
ATOM 3707 C C . GLU A 1 477 ? -21.589 -30.902 16.279 1.00 79.00 477 GLU A C 1
ATOM 3709 O O . GLU A 1 477 ? -21.268 -29.798 16.745 1.00 79.00 477 GLU A O 1
ATOM 3714 N N . PRO A 1 478 ? -22.260 -30.971 15.106 1.00 80.81 478 PRO A N 1
ATOM 3715 C CA . PRO A 1 478 ? -22.529 -29.804 14.262 1.00 80.81 478 PRO A CA 1
ATOM 3716 C C . PRO A 1 478 ? -23.184 -28.650 15.031 1.00 80.81 478 PRO A C 1
ATOM 3718 O O . PRO A 1 478 ? -22.681 -27.527 14.994 1.00 80.81 478 PRO A O 1
ATOM 3721 N N . VAL A 1 479 ? -24.251 -28.938 15.781 1.00 87.69 479 VAL A N 1
ATOM 3722 C CA . VAL A 1 479 ? -25.085 -27.919 16.435 1.00 87.69 479 VAL A CA 1
ATOM 3723 C C . VAL A 1 479 ? -24.300 -27.101 17.462 1.00 87.69 479 VAL A C 1
ATOM 3725 O O . VAL A 1 479 ? -24.221 -25.887 17.311 1.00 87.69 479 VAL A O 1
ATOM 3728 N N . LEU A 1 480 ? -23.670 -27.734 18.462 1.00 87.31 480 LEU A N 1
ATOM 3729 C CA . LEU A 1 480 ? -23.036 -27.021 19.582 1.00 87.31 480 LEU A CA 1
ATOM 3730 C C . LEU A 1 480 ? -21.999 -25.996 19.111 1.00 87.31 480 LEU A C 1
ATOM 3732 O O . LEU A 1 480 ? -21.949 -24.872 19.611 1.00 87.31 480 LEU A O 1
ATOM 3736 N N . ALA A 1 481 ? -21.173 -26.367 18.135 1.00 87.62 481 ALA A N 1
ATOM 3737 C CA . ALA A 1 481 ? -20.099 -25.492 17.698 1.00 87.62 481 ALA A CA 1
ATOM 3738 C C . ALA A 1 481 ? -20.547 -24.473 16.621 1.00 87.62 481 ALA A C 1
ATOM 3740 O O . ALA A 1 481 ? -19.989 -23.376 16.597 1.00 87.62 481 ALA A O 1
ATOM 3741 N N . TRP A 1 482 ? -21.615 -24.738 15.847 1.00 91.50 482 TRP A N 1
ATOM 3742 C CA . TRP A 1 482 ? -22.325 -23.683 15.099 1.00 91.50 482 TRP A CA 1
ATOM 3743 C C . TRP A 1 482 ? -22.975 -22.667 16.050 1.00 91.50 482 TRP A C 1
ATOM 3745 O O . TRP A 1 482 ? -22.829 -21.463 15.853 1.00 91.50 482 TRP A O 1
ATOM 3755 N N . THR A 1 483 ? -23.618 -23.122 17.131 1.00 90.50 483 THR A N 1
ATOM 3756 C CA . THR A 1 483 ? -24.145 -22.243 18.186 1.00 90.50 483 THR A CA 1
ATOM 3757 C C . THR A 1 483 ? -23.025 -21.416 18.814 1.00 90.50 483 THR A C 1
ATOM 3759 O O . THR A 1 483 ? -23.162 -20.200 18.915 1.00 90.50 483 THR A O 1
ATOM 3762 N N . LYS A 1 484 ? -21.880 -22.026 19.156 1.00 90.69 484 LYS A N 1
ATOM 3763 C CA . LYS A 1 484 ? -20.695 -21.304 19.653 1.00 90.69 484 LYS A CA 1
ATOM 3764 C C . LYS A 1 484 ? -20.203 -20.247 18.659 1.00 90.69 484 LYS A C 1
ATOM 3766 O O . LYS A 1 484 ? -19.887 -19.139 19.081 1.00 90.69 484 LYS A O 1
ATOM 3771 N N . PHE A 1 485 ? -20.148 -20.569 17.364 1.00 93.62 485 PHE A N 1
ATOM 3772 C CA . PHE A 1 485 ? -19.771 -19.622 16.313 1.00 93.62 485 PHE A CA 1
ATOM 3773 C C . PHE A 1 485 ? -20.732 -18.427 16.272 1.00 93.62 485 PHE A C 1
ATOM 3775 O O . PHE A 1 485 ? -20.290 -17.290 16.416 1.00 93.62 485 PHE A O 1
ATOM 3782 N N . VAL A 1 486 ? -22.042 -18.671 16.158 1.00 94.50 486 VAL A N 1
ATOM 3783 C CA . VAL A 1 486 ? -23.061 -17.609 16.085 1.00 94.50 486 VAL A CA 1
ATOM 3784 C C . VAL A 1 486 ? -23.065 -16.749 17.352 1.00 94.50 486 VAL A C 1
ATOM 3786 O O . VAL A 1 486 ? -23.025 -15.525 17.250 1.00 94.50 486 VAL A O 1
ATOM 3789 N N . VAL A 1 487 ? -23.041 -17.360 18.541 1.00 93.75 487 VAL A N 1
ATOM 3790 C CA . VAL A 1 487 ? -23.005 -16.638 19.826 1.00 93.75 487 VAL A CA 1
ATOM 3791 C C . VAL A 1 487 ? -21.751 -15.770 19.942 1.00 93.75 487 VAL A C 1
ATOM 3793 O O . VAL A 1 487 ? -21.855 -14.616 20.350 1.00 93.75 487 VAL A O 1
ATOM 3796 N N . LEU A 1 488 ? -20.580 -16.274 19.535 1.00 94.88 488 LEU A N 1
ATOM 3797 C CA . LEU A 1 488 ? -19.343 -15.490 19.553 1.00 94.88 488 LEU A CA 1
ATOM 3798 C C . LEU A 1 488 ? -19.414 -14.295 18.592 1.00 94.88 488 LEU A C 1
ATOM 3800 O O . LEU A 1 488 ? -19.039 -13.191 18.974 1.00 94.88 488 LEU A O 1
ATOM 3804 N N . ARG A 1 489 ? -19.937 -14.480 17.372 1.00 96.06 489 ARG A N 1
ATOM 3805 C CA . ARG A 1 489 ? -20.083 -13.391 16.388 1.00 96.06 489 ARG A CA 1
ATOM 3806 C C . ARG A 1 489 ? -21.095 -12.339 16.860 1.00 96.06 489 ARG A C 1
ATOM 3808 O O . ARG A 1 489 ? -20.817 -11.150 16.745 1.00 96.06 489 ARG A O 1
ATOM 3815 N N . LEU A 1 490 ? -22.213 -12.746 17.467 1.00 94.25 490 LEU A N 1
ATOM 3816 C CA . LEU A 1 490 ? -23.174 -11.822 18.086 1.00 94.25 490 LEU A CA 1
ATOM 3817 C C . LEU A 1 490 ? -22.562 -11.053 19.269 1.00 94.25 490 LEU A C 1
ATOM 3819 O O . LEU A 1 490 ? -22.793 -9.854 19.398 1.00 94.25 490 LEU A O 1
ATOM 3823 N N . LEU A 1 491 ? -21.737 -11.704 20.095 1.00 92.31 491 LEU A N 1
ATOM 3824 C CA . LEU A 1 491 ? -21.012 -11.038 21.179 1.00 92.31 491 LEU A CA 1
ATOM 3825 C C . LEU A 1 491 ? -20.012 -10.001 20.635 1.00 92.31 491 LEU A C 1
ATOM 3827 O O . LEU A 1 491 ? -19.979 -8.873 21.124 1.00 92.31 491 LEU A O 1
ATOM 3831 N N . CYS A 1 492 ? -19.255 -10.344 19.586 1.00 95.44 492 CYS A N 1
ATOM 3832 C CA . CYS A 1 492 ? -18.372 -9.406 18.886 1.00 95.44 492 CYS A CA 1
ATOM 3833 C C . CYS A 1 492 ? -19.136 -8.212 18.292 1.00 95.44 492 CYS A C 1
ATOM 3835 O O . CYS A 1 492 ? -18.650 -7.087 18.394 1.00 95.44 492 CYS A O 1
ATOM 3837 N N . LEU A 1 493 ? -20.333 -8.430 17.727 1.00 95.50 493 LEU A N 1
ATOM 3838 C CA . LEU A 1 493 ? -21.195 -7.352 17.232 1.00 95.50 493 LEU A CA 1
ATOM 3839 C C . LEU A 1 493 ? -21.593 -6.396 18.362 1.00 95.50 493 LEU A C 1
ATOM 3841 O O . LEU A 1 493 ? -21.376 -5.196 18.240 1.00 95.50 493 LEU A O 1
ATOM 3845 N N . VAL A 1 494 ? -22.151 -6.914 19.462 1.00 93.44 494 VAL A N 1
ATOM 3846 C CA . VAL A 1 494 ? -22.654 -6.074 20.564 1.00 93.44 494 VAL A CA 1
ATOM 3847 C C . VAL A 1 494 ? -21.521 -5.284 21.223 1.00 93.44 494 VAL A C 1
ATOM 3849 O O . VAL A 1 494 ? -21.643 -4.070 21.370 1.00 93.44 494 VAL A O 1
ATOM 3852 N N . ILE A 1 495 ? -20.401 -5.934 21.565 1.00 92.75 495 ILE A N 1
ATOM 3853 C CA . ILE A 1 495 ? -19.259 -5.250 22.198 1.00 92.75 495 ILE A CA 1
ATOM 3854 C C . ILE A 1 495 ? -18.613 -4.252 21.224 1.00 92.75 495 ILE A C 1
ATOM 3856 O O . ILE A 1 495 ? -18.289 -3.133 21.619 1.00 92.75 495 ILE A O 1
ATOM 3860 N N . GLY A 1 496 ? -18.455 -4.625 19.950 1.00 95.06 496 GLY A N 1
ATOM 3861 C CA . GLY A 1 496 ? -17.864 -3.760 18.929 1.00 95.06 496 GLY A CA 1
ATOM 3862 C C . GLY A 1 496 ? -18.703 -2.512 18.637 1.00 95.06 496 GLY A C 1
ATOM 3863 O O . GLY A 1 496 ? -18.148 -1.417 18.541 1.00 95.06 496 GLY A O 1
ATOM 3864 N N . VAL A 1 497 ? -20.034 -2.651 18.543 1.00 95.38 497 VAL A N 1
ATOM 3865 C CA . VAL A 1 497 ? -20.951 -1.515 18.339 1.00 95.38 497 VAL A CA 1
ATOM 3866 C C . VAL A 1 497 ? -20.962 -0.603 19.562 1.00 95.38 497 VAL A C 1
ATOM 3868 O O . VAL A 1 497 ? -20.893 0.612 19.399 1.00 95.38 497 VAL A O 1
ATOM 3871 N N . ASP A 1 498 ? -20.991 -1.151 20.776 1.00 93.25 498 ASP A N 1
ATOM 3872 C CA . ASP A 1 498 ? -20.974 -0.330 21.988 1.00 93.25 498 ASP A CA 1
ATOM 3873 C C . ASP A 1 498 ? -19.657 0.434 22.148 1.00 93.25 498 ASP A C 1
ATOM 3875 O O . ASP A 1 498 ? -19.688 1.639 22.395 1.00 93.25 498 ASP A O 1
ATOM 3879 N N . ALA A 1 499 ? -18.509 -0.214 21.918 1.00 93.75 499 ALA A N 1
ATOM 3880 C CA . ALA A 1 499 ? -17.209 0.457 21.901 1.00 93.75 499 ALA A CA 1
ATOM 3881 C C . ALA A 1 499 ? -17.156 1.587 20.856 1.00 93.75 499 ALA A C 1
ATOM 3883 O O . ALA A 1 499 ? -16.624 2.665 21.131 1.00 93.75 499 ALA A O 1
ATOM 3884 N N . PHE A 1 500 ? -17.753 1.369 19.679 1.00 95.56 500 PHE A N 1
ATOM 3885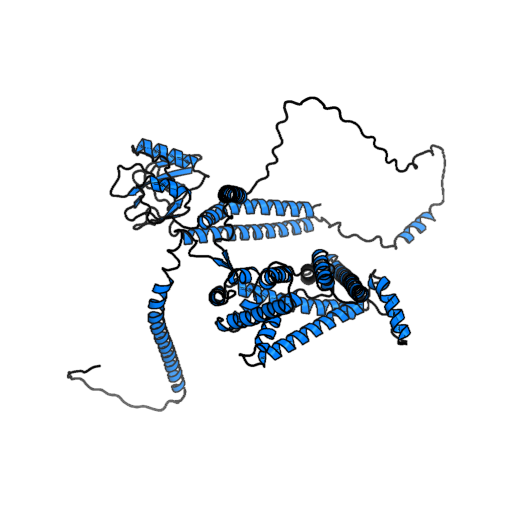 C CA . PHE A 1 500 ? -17.878 2.390 18.640 1.00 95.56 500 PHE A CA 1
ATOM 3886 C C . PHE A 1 500 ? -18.759 3.564 19.081 1.00 95.56 500 PHE A C 1
ATOM 3888 O O . PHE A 1 500 ? -18.318 4.709 19.011 1.00 95.56 500 PHE A O 1
ATOM 3895 N N . LEU A 1 501 ? -19.972 3.307 19.580 1.00 93.25 501 LEU A N 1
ATOM 3896 C CA . LEU A 1 501 ? -20.899 4.351 20.034 1.00 93.25 501 LEU A CA 1
ATOM 3897 C C . LEU A 1 501 ? -20.310 5.176 21.185 1.00 93.25 501 LEU A C 1
ATOM 3899 O O . LEU A 1 501 ? -20.472 6.396 21.222 1.00 93.25 501 LEU A O 1
ATOM 3903 N N . MET A 1 502 ? -19.603 4.515 22.099 1.00 91.31 502 MET A N 1
ATOM 3904 C CA . MET A 1 502 ? -18.907 5.113 23.233 1.00 91.31 502 MET A CA 1
ATOM 3905 C C . MET A 1 502 ? -17.824 6.103 22.769 1.00 91.31 502 MET A C 1
ATOM 3907 O O . MET A 1 502 ? -17.890 7.294 23.086 1.00 91.31 502 MET A O 1
ATOM 3911 N N . LYS A 1 503 ? -16.884 5.649 21.930 1.00 92.81 503 LYS A N 1
ATOM 3912 C CA . LYS A 1 503 ? -15.788 6.486 21.411 1.00 92.81 503 LYS A CA 1
ATOM 3913 C C . LYS A 1 503 ? -16.259 7.553 20.424 1.00 92.81 503 LYS A C 1
ATOM 3915 O O . LYS A 1 503 ? -15.721 8.661 20.419 1.00 92.81 503 LYS A O 1
ATOM 3920 N N . PHE A 1 504 ? -17.300 7.271 19.642 1.00 94.12 504 PHE A N 1
ATOM 3921 C CA . PHE A 1 504 ? -17.950 8.259 18.784 1.00 94.12 504 PHE A CA 1
ATOM 3922 C C . PHE A 1 504 ? -18.540 9.412 19.608 1.00 94.12 504 PHE A C 1
ATOM 3924 O O . PHE A 1 504 ? -18.303 10.572 19.279 1.00 94.12 504 PHE A O 1
ATOM 3931 N N . ARG A 1 505 ? -19.245 9.121 20.714 1.00 90.44 505 ARG A N 1
ATOM 3932 C CA . ARG A 1 505 ? -19.804 10.151 21.614 1.00 90.44 505 ARG A CA 1
ATOM 3933 C C . ARG A 1 505 ? -18.715 10.995 22.279 1.00 90.44 505 ARG A C 1
ATOM 3935 O O . ARG A 1 505 ? -18.839 12.217 22.280 1.00 90.44 505 ARG A O 1
ATOM 3942 N N . MET A 1 506 ? -17.635 10.381 22.773 1.00 89.94 506 MET A N 1
ATOM 3943 C CA . MET A 1 506 ? -16.471 11.124 23.287 1.00 89.94 506 MET A CA 1
ATOM 3944 C C . MET A 1 506 ? -15.865 12.040 22.218 1.00 89.94 506 MET A C 1
ATOM 3946 O O . MET A 1 506 ? -15.595 13.211 22.469 1.00 89.94 506 MET A O 1
ATOM 3950 N N . THR A 1 507 ? -15.695 11.533 20.997 1.00 93.00 507 THR A N 1
ATOM 3951 C CA . THR A 1 507 ? -15.133 12.314 19.887 1.00 93.00 507 THR A CA 1
ATOM 3952 C C . THR A 1 507 ? -16.065 13.459 19.479 1.00 93.00 507 THR A C 1
ATOM 3954 O O . THR A 1 507 ? -15.602 14.571 19.232 1.00 93.00 507 THR A O 1
ATOM 3957 N N . ALA A 1 508 ? -17.383 13.242 19.499 1.00 92.94 508 ALA A N 1
ATOM 3958 C CA . ALA A 1 508 ? -18.382 14.274 19.236 1.00 92.94 508 ALA A CA 1
ATOM 3959 C C . ALA A 1 508 ? -18.326 15.438 20.244 1.00 92.94 508 ALA A C 1
ATOM 3961 O O . ALA A 1 508 ? -18.568 16.579 19.856 1.00 92.94 508 ALA A O 1
ATOM 3962 N N . GLN A 1 509 ? -17.947 15.196 21.506 1.00 91.12 509 GLN A N 1
ATOM 3963 C CA . GLN A 1 509 ? -17.724 16.278 22.476 1.00 91.12 509 GLN A CA 1
ATOM 3964 C C . GLN A 1 509 ? -16.556 17.191 22.071 1.00 91.12 509 GLN A C 1
ATOM 3966 O O . GLN A 1 509 ? -16.659 18.400 22.252 1.00 91.12 509 GLN A O 1
ATOM 3971 N N . TYR A 1 510 ? -15.482 16.648 21.484 1.00 90.88 510 TYR A N 1
ATOM 3972 C CA . TYR A 1 510 ? -14.367 17.448 20.957 1.00 90.88 510 TYR A CA 1
ATOM 3973 C C . TYR A 1 510 ? -14.702 18.148 19.631 1.00 90.88 510 TYR A C 1
ATOM 3975 O O . TYR A 1 510 ? -14.193 19.235 19.378 1.00 90.88 510 TYR A O 1
ATOM 3983 N N . ILE A 1 511 ? -15.564 17.556 18.794 1.00 92.50 511 ILE A N 1
ATOM 3984 C CA . ILE A 1 511 ? -16.031 18.165 17.531 1.00 92.50 511 ILE A CA 1
ATOM 3985 C C . ILE A 1 511 ? -16.961 19.362 17.791 1.00 92.50 511 ILE A C 1
ATOM 3987 O O . ILE A 1 511 ? -16.942 20.327 17.034 1.00 92.50 511 ILE A O 1
ATOM 3991 N N . ASN A 1 512 ? -17.770 19.310 18.854 1.00 91.69 512 ASN A N 1
ATOM 3992 C CA . ASN A 1 512 ? -18.769 20.336 19.173 1.00 91.69 512 ASN A CA 1
ATOM 3993 C C . ASN A 1 512 ? -18.221 21.530 19.987 1.00 91.69 512 ASN A C 1
ATOM 3995 O O . ASN A 1 512 ? -19.005 22.370 20.427 1.00 91.69 512 ASN A O 1
ATOM 3999 N N . GLN A 1 513 ? -16.907 21.613 20.217 1.00 92.69 513 GLN A N 1
ATOM 4000 C CA . GLN A 1 513 ? -16.275 22.777 20.850 1.00 92.69 513 GLN A CA 1
ATOM 4001 C C . GLN A 1 513 ? -16.108 23.915 19.832 1.00 92.69 513 GLN A C 1
ATOM 4003 O O . GLN A 1 513 ? -15.774 23.670 18.676 1.00 92.69 513 GLN A O 1
ATOM 4008 N N . GLU A 1 514 ? -16.343 25.164 20.254 1.00 94.88 514 GLU A N 1
ATOM 4009 C CA . GLU A 1 514 ? -16.224 26.332 19.361 1.00 94.88 514 GLU A CA 1
ATOM 4010 C C . GLU A 1 514 ? -14.764 26.596 18.935 1.00 94.88 514 GLU A C 1
ATOM 4012 O O . GLU A 1 514 ? -14.526 27.057 17.818 1.00 94.88 514 GLU A O 1
ATOM 4017 N N . ASP A 1 515 ? -13.795 26.238 19.787 1.00 94.81 515 ASP A N 1
ATOM 4018 C CA . ASP A 1 515 ? -12.359 26.385 19.541 1.00 94.81 515 ASP A CA 1
ATOM 4019 C C . ASP A 1 515 ? -11.701 25.044 19.165 1.00 94.81 515 ASP A C 1
ATOM 4021 O O . ASP A 1 515 ? -11.687 24.085 19.943 1.00 94.81 515 ASP A O 1
ATOM 4025 N N . ILE A 1 516 ? -11.098 24.981 17.971 1.00 92.88 516 ILE A N 1
ATOM 4026 C CA . ILE A 1 516 ? -10.372 23.794 17.492 1.00 92.88 516 ILE A CA 1
ATOM 4027 C C . ILE A 1 516 ? -8.949 23.795 18.057 1.00 92.88 516 ILE A C 1
ATOM 4029 O O . ILE A 1 516 ? -7.993 24.272 17.445 1.00 92.88 516 ILE A O 1
ATOM 4033 N N . ASP A 1 517 ? -8.820 23.212 19.238 1.00 94.94 517 ASP A N 1
ATOM 4034 C CA . ASP A 1 517 ? -7.545 22.966 19.895 1.00 94.94 517 ASP A CA 1
ATOM 4035 C C . ASP A 1 517 ? -6.756 21.845 19.182 1.00 94.94 517 ASP A C 1
ATOM 4037 O O . ASP A 1 517 ? -7.334 20.855 18.724 1.00 94.94 517 ASP A O 1
ATOM 4041 N N . MET A 1 518 ? -5.416 21.903 19.178 1.00 93.44 518 MET A N 1
ATOM 4042 C CA . MET A 1 518 ? -4.576 20.801 18.653 1.00 93.44 518 MET A CA 1
ATOM 4043 C C . MET A 1 518 ? -4.874 19.466 19.363 1.00 93.44 518 MET A C 1
ATOM 4045 O O . MET A 1 518 ? -4.760 18.391 18.780 1.00 93.44 518 MET A O 1
ATOM 4049 N N . ARG A 1 519 ? -5.326 19.526 20.624 1.00 91.94 519 ARG A N 1
ATOM 4050 C CA . ARG A 1 519 ? -5.812 18.362 21.377 1.00 91.94 519 ARG A CA 1
ATOM 4051 C C . ARG A 1 519 ? -7.054 17.739 20.737 1.00 91.94 519 ARG A C 1
ATOM 4053 O O . ARG A 1 519 ? -7.109 16.518 20.654 1.00 91.94 519 ARG A O 1
ATOM 4060 N N . CYS A 1 520 ? -8.002 18.540 20.254 1.00 92.94 520 CYS A N 1
ATOM 4061 C CA . CYS A 1 520 ? -9.213 18.065 19.581 1.00 92.94 520 CYS A CA 1
ATOM 4062 C C . CYS A 1 520 ? -8.874 17.419 18.232 1.00 92.94 520 CYS A C 1
ATOM 4064 O O . CYS A 1 520 ? -9.364 16.329 17.943 1.00 92.94 520 CYS A O 1
ATOM 4066 N N . VAL A 1 521 ? -7.951 18.017 17.464 1.00 94.00 521 VAL A N 1
ATOM 4067 C CA . VAL A 1 521 ? -7.413 17.418 16.226 1.00 94.00 521 VAL A CA 1
ATOM 4068 C C . VAL A 1 521 ? -6.748 16.070 16.516 1.00 94.00 521 VAL A C 1
ATOM 4070 O O . VAL A 1 521 ? -7.051 15.084 15.849 1.00 94.00 521 VAL A O 1
ATOM 4073 N N . CYS A 1 522 ? -5.902 15.991 17.548 1.00 92.94 522 CYS A N 1
ATOM 4074 C CA . CYS A 1 522 ? -5.284 14.734 17.960 1.00 92.94 522 CYS A CA 1
ATOM 4075 C C . CYS A 1 522 ? -6.309 13.688 18.423 1.00 92.94 522 CYS A C 1
ATOM 4077 O O . CYS A 1 522 ? -6.133 12.525 18.088 1.00 92.94 522 CYS A O 1
ATOM 4079 N N . GLN A 1 523 ? -7.366 14.047 19.160 1.00 93.88 523 GLN A N 1
ATOM 4080 C CA . GLN A 1 523 ? -8.391 13.071 19.568 1.00 93.88 523 GLN A CA 1
ATOM 4081 C C . GLN A 1 523 ? -9.198 12.561 18.361 1.00 93.88 523 GLN A C 1
ATOM 4083 O O . GLN A 1 523 ? -9.415 11.359 18.222 1.00 93.88 523 GLN A O 1
ATOM 4088 N N . LEU A 1 524 ? -9.579 13.460 17.447 1.00 95.19 524 LEU A N 1
ATOM 4089 C CA . LEU A 1 524 ? -10.294 13.112 16.217 1.00 95.19 524 LEU A CA 1
ATOM 4090 C C . LEU A 1 524 ? -9.459 12.212 15.297 1.00 95.19 524 LEU A C 1
ATOM 4092 O O . LEU A 1 524 ? -9.975 11.225 14.774 1.00 95.19 524 LEU A O 1
ATOM 4096 N N . ALA A 1 525 ? -8.169 12.518 15.127 1.00 93.75 525 ALA A N 1
ATOM 4097 C CA . ALA A 1 525 ? -7.252 11.674 14.369 1.00 93.75 525 ALA A CA 1
ATOM 4098 C C . ALA A 1 525 ? -7.185 10.259 14.964 1.00 93.75 525 ALA A C 1
ATOM 4100 O O . ALA A 1 525 ? -7.276 9.289 14.221 1.00 93.75 525 ALA A O 1
ATOM 4101 N N . GLY A 1 526 ? -7.118 10.128 16.291 1.00 93.75 526 GLY A N 1
ATOM 4102 C CA . GLY A 1 526 ? -7.054 8.831 16.971 1.00 93.75 526 GLY A CA 1
ATOM 4103 C C . GLY A 1 526 ? -8.302 7.995 16.761 1.00 93.75 526 GLY A C 1
ATOM 4104 O O . GLY A 1 526 ? -8.202 6.821 16.407 1.00 93.75 526 GLY A O 1
ATOM 4105 N N . PHE A 1 527 ? -9.475 8.617 16.861 1.00 95.56 527 PHE A N 1
ATOM 4106 C CA . PHE A 1 527 ? -10.730 7.962 16.519 1.00 95.56 527 PHE A CA 1
ATOM 4107 C C . PHE A 1 527 ? -10.755 7.494 15.054 1.00 95.56 527 PHE A C 1
ATOM 4109 O O . PHE A 1 527 ? -11.042 6.327 14.801 1.00 95.56 527 PHE A O 1
ATOM 4116 N N . ILE A 1 528 ? -10.383 8.349 14.091 1.00 95.44 528 ILE A N 1
ATOM 4117 C CA . ILE A 1 528 ? -10.329 7.988 12.660 1.00 95.44 528 ILE A CA 1
ATOM 4118 C C . ILE A 1 528 ? -9.348 6.834 12.406 1.00 95.44 528 ILE A C 1
ATOM 4120 O O . ILE A 1 528 ? -9.674 5.900 11.675 1.00 95.44 528 ILE A O 1
ATOM 4124 N N . LEU A 1 529 ? -8.170 6.860 13.027 1.00 92.56 529 LEU A N 1
ATOM 4125 C CA . LEU A 1 529 ? -7.164 5.807 12.890 1.00 92.56 529 LEU A CA 1
ATOM 4126 C C . LEU A 1 529 ? -7.654 4.474 13.473 1.00 92.56 529 LEU A C 1
ATOM 4128 O O . LEU A 1 529 ? -7.453 3.433 12.849 1.00 92.56 529 LEU A O 1
ATOM 4132 N N . GLN A 1 530 ? -8.378 4.494 14.598 1.00 94.38 530 GLN A N 1
ATOM 4133 C CA . GLN A 1 530 ? -9.030 3.294 15.131 1.00 94.38 530 GLN A CA 1
ATOM 4134 C C . GLN A 1 530 ? -10.194 2.808 14.250 1.00 94.38 530 GLN A C 1
ATOM 4136 O O . GLN A 1 530 ? -10.378 1.599 14.138 1.00 94.38 530 GLN A O 1
ATOM 4141 N N . LEU A 1 531 ? -10.945 3.698 13.582 1.00 94.44 531 LEU A N 1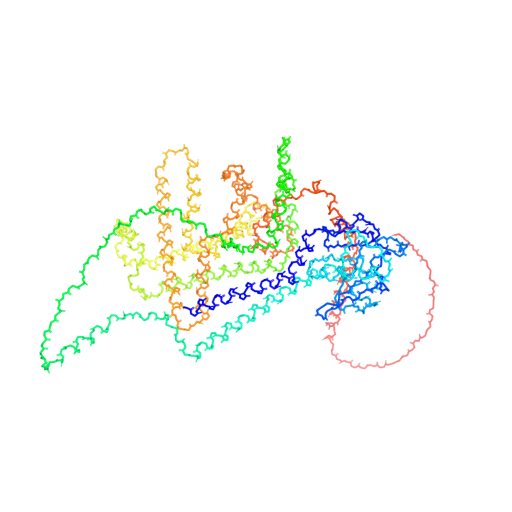
ATOM 4142 C CA . LEU A 1 531 ? -11.970 3.302 12.603 1.00 94.44 531 LEU A CA 1
ATOM 4143 C C . LEU A 1 531 ? -11.364 2.610 11.377 1.00 94.44 531 LEU A C 1
ATOM 4145 O O . LEU A 1 531 ? -11.866 1.572 10.953 1.00 94.44 531 LEU A O 1
ATOM 4149 N N . ILE A 1 532 ? -10.268 3.145 10.831 1.00 94.31 532 ILE A N 1
ATOM 4150 C CA . ILE A 1 532 ? -9.511 2.500 9.745 1.00 94.31 532 ILE A CA 1
ATOM 4151 C C . ILE A 1 532 ? -8.964 1.143 10.228 1.00 94.31 532 ILE A C 1
ATOM 4153 O O . ILE A 1 532 ? -9.033 0.150 9.505 1.00 94.31 532 ILE A O 1
ATOM 4157 N N . GLY A 1 533 ? -8.516 1.070 11.486 1.00 92.19 533 GLY A N 1
ATOM 4158 C CA . GLY A 1 533 ? -8.070 -0.156 12.152 1.00 92.19 533 GLY A CA 1
ATOM 4159 C C . GLY A 1 533 ? -9.131 -1.256 12.320 1.00 92.19 533 GLY A C 1
ATOM 4160 O O . GLY A 1 533 ? -8.755 -2.401 12.565 1.00 92.19 533 GLY A O 1
ATOM 4161 N N . ILE A 1 534 ? -10.431 -0.974 12.140 1.00 95.12 534 ILE A N 1
ATOM 4162 C CA . ILE A 1 534 ? -11.492 -2.003 12.194 1.00 95.12 534 ILE A CA 1
ATOM 4163 C C . ILE A 1 534 ? -11.321 -3.041 11.074 1.00 95.12 534 ILE A C 1
ATOM 4165 O O . ILE A 1 534 ? -11.635 -4.217 11.256 1.00 95.12 534 ILE A O 1
ATOM 4169 N N . VAL A 1 535 ? -10.828 -2.631 9.904 1.00 92.50 535 VAL A N 1
ATOM 4170 C CA . VAL A 1 535 ? -10.583 -3.531 8.772 1.00 92.50 535 VAL A CA 1
ATOM 4171 C C . VAL A 1 535 ? -9.137 -3.336 8.318 1.00 92.50 535 VAL A C 1
ATOM 4173 O O . VAL A 1 535 ? -8.886 -2.515 7.437 1.00 92.50 535 VAL A O 1
ATOM 4176 N N . PRO A 1 536 ? -8.165 -4.064 8.905 1.00 90.19 536 PRO A N 1
ATOM 4177 C CA . PRO A 1 536 ? -6.756 -3.925 8.553 1.00 90.19 536 PRO A CA 1
ATOM 4178 C C . PRO A 1 536 ? -6.496 -4.517 7.160 1.00 90.19 536 PRO A C 1
ATOM 4180 O O . PRO A 1 536 ? -6.108 -5.676 7.017 1.00 90.19 536 PRO A O 1
ATOM 4183 N N . VAL A 1 537 ? -6.728 -3.708 6.120 1.00 90.19 537 VAL A N 1
ATOM 4184 C CA . VAL A 1 537 ? -6.661 -4.115 4.705 1.00 90.19 537 VAL A CA 1
ATOM 4185 C C . VAL A 1 537 ? -5.327 -4.783 4.368 1.00 90.19 537 VAL A C 1
ATOM 4187 O O . VAL A 1 537 ? -5.323 -5.808 3.698 1.00 90.19 537 VAL A O 1
ATOM 4190 N N . SER A 1 538 ? -4.210 -4.273 4.894 1.00 89.31 538 SER A N 1
ATOM 4191 C CA . SER A 1 538 ? -2.875 -4.849 4.682 1.00 89.31 538 SER A CA 1
ATOM 4192 C C . SER A 1 538 ? -2.728 -6.275 5.225 1.00 89.31 538 SER A C 1
ATOM 4194 O O . SER A 1 538 ? -2.071 -7.097 4.592 1.00 89.31 538 SER A O 1
ATOM 4196 N N . ILE A 1 539 ? -3.366 -6.603 6.356 1.00 89.56 539 ILE A N 1
ATOM 4197 C CA . ILE A 1 539 ? -3.376 -7.972 6.891 1.00 89.56 539 ILE A CA 1
ATOM 4198 C C . ILE A 1 539 ? -4.205 -8.873 5.971 1.00 89.56 539 ILE A C 1
ATOM 4200 O O . ILE A 1 539 ? -3.717 -9.924 5.570 1.00 89.56 539 ILE A O 1
ATOM 4204 N N . ILE A 1 540 ? -5.401 -8.433 5.566 1.00 91.00 540 ILE A N 1
ATOM 4205 C CA . ILE A 1 540 ? -6.309 -9.211 4.704 1.00 91.00 540 ILE A CA 1
ATOM 4206 C C . ILE A 1 540 ? -5.682 -9.481 3.327 1.00 91.00 540 ILE A C 1
ATOM 4208 O O . ILE A 1 540 ? -5.739 -10.605 2.834 1.00 91.00 540 ILE A O 1
ATOM 4212 N N . VAL A 1 541 ? -5.072 -8.470 2.700 1.00 92.31 541 VAL A N 1
ATOM 4213 C CA . VAL A 1 541 ? -4.385 -8.614 1.404 1.00 92.31 541 VAL A CA 1
ATOM 4214 C C . VAL A 1 541 ? -3.209 -9.579 1.535 1.00 92.31 541 VAL A C 1
ATOM 4216 O O . VAL A 1 541 ? -3.096 -10.506 0.735 1.00 92.31 541 VAL A O 1
ATOM 4219 N N . ARG A 1 542 ? -2.383 -9.435 2.580 1.00 92.62 542 ARG A N 1
ATOM 4220 C CA . ARG A 1 542 ? -1.255 -10.340 2.827 1.00 92.62 542 ARG A CA 1
ATOM 4221 C C . ARG A 1 542 ? -1.710 -11.777 3.085 1.00 92.62 542 ARG A C 1
ATOM 4223 O O . ARG A 1 542 ? -1.144 -12.689 2.500 1.00 92.62 542 ARG A O 1
ATOM 4230 N N . GLU A 1 543 ? -2.726 -11.995 3.916 1.00 91.88 543 GLU A N 1
ATOM 4231 C CA . GLU A 1 543 ? -3.271 -13.333 4.193 1.00 91.88 543 GLU A CA 1
ATOM 4232 C C . GLU A 1 543 ? -3.866 -13.983 2.938 1.00 91.88 543 GLU A C 1
ATOM 4234 O O . GLU A 1 543 ? -3.668 -15.176 2.722 1.00 91.88 543 GLU A O 1
ATOM 4239 N N . ARG A 1 544 ? -4.520 -13.208 2.064 1.00 92.81 544 ARG A N 1
ATOM 4240 C CA . ARG A 1 544 ? -5.028 -13.704 0.775 1.00 92.81 544 ARG A CA 1
ATOM 4241 C C . ARG A 1 544 ? -3.916 -14.054 -0.207 1.00 92.81 544 ARG A C 1
ATOM 4243 O O . ARG A 1 544 ? -4.004 -15.096 -0.845 1.00 92.81 544 ARG A O 1
ATOM 4250 N N . LEU A 1 545 ? -2.869 -13.231 -0.297 1.00 93.88 545 LEU A N 1
ATOM 4251 C CA . LEU A 1 545 ? -1.685 -13.545 -1.100 1.00 93.88 545 LEU A CA 1
ATOM 4252 C C . LEU A 1 545 ? -1.006 -14.818 -0.588 1.00 93.88 545 LEU A C 1
ATOM 4254 O O . LEU A 1 545 ? -0.781 -15.740 -1.362 1.00 93.88 545 LEU A O 1
ATOM 4258 N N . LEU A 1 546 ? -0.750 -14.913 0.718 1.00 93.88 546 LEU A N 1
ATOM 4259 C CA . LEU A 1 546 ? -0.172 -16.108 1.334 1.00 93.88 546 LEU A CA 1
ATOM 4260 C C . LEU A 1 546 ? -1.017 -17.352 1.049 1.00 93.88 546 LEU A C 1
ATOM 4262 O O . LEU A 1 546 ? -0.463 -18.367 0.639 1.00 93.88 546 LEU A O 1
ATOM 4266 N N . ARG A 1 547 ? -2.346 -17.271 1.179 1.00 93.56 547 ARG A N 1
ATOM 4267 C CA . ARG A 1 547 ? -3.234 -18.399 0.877 1.00 93.56 547 ARG A CA 1
ATOM 4268 C C . ARG A 1 547 ? -3.219 -18.788 -0.603 1.00 93.56 547 ARG A C 1
ATOM 4270 O O . ARG A 1 547 ? -3.240 -19.974 -0.895 1.00 93.56 547 ARG A O 1
ATOM 4277 N N . ALA A 1 548 ? -3.097 -17.829 -1.521 1.00 93.94 548 ALA A N 1
ATOM 4278 C CA . ALA A 1 548 ? -2.959 -18.109 -2.952 1.00 93.94 548 ALA A CA 1
ATOM 4279 C C . ALA A 1 548 ? -1.636 -18.819 -3.319 1.00 93.94 548 ALA A C 1
ATOM 4281 O O . ALA A 1 548 ? -1.599 -19.545 -4.307 1.00 93.94 548 ALA A O 1
ATOM 4282 N N . PHE A 1 549 ? -0.560 -18.641 -2.540 1.00 94.38 549 PHE A N 1
ATOM 4283 C CA . PHE A 1 549 ? 0.715 -19.345 -2.762 1.00 94.38 549 PHE A CA 1
ATOM 4284 C C . PHE A 1 549 ? 0.857 -20.648 -1.958 1.00 94.38 549 PHE A C 1
ATOM 4286 O O . PHE A 1 549 ? 1.467 -21.596 -2.449 1.00 94.38 549 PHE A O 1
ATOM 4293 N N . PHE A 1 550 ? 0.339 -20.708 -0.726 1.00 95.44 550 PHE A N 1
ATOM 4294 C CA . PHE A 1 550 ? 0.515 -21.855 0.177 1.00 95.44 550 PHE A CA 1
ATOM 4295 C C . PHE A 1 550 ? -0.672 -22.823 0.217 1.00 95.44 550 PHE A C 1
ATOM 4297 O O . PHE A 1 550 ? -0.450 -23.974 0.574 1.00 95.44 550 PHE A O 1
ATOM 4304 N N . GLY A 1 551 ? -1.876 -22.374 -0.150 1.00 93.06 551 GLY A N 1
ATOM 4305 C CA . GLY A 1 551 ? -3.123 -23.153 -0.164 1.00 93.06 551 GLY A CA 1
ATOM 4306 C C . GLY A 1 551 ? -3.530 -23.711 -1.533 1.00 93.06 551 GLY A C 1
ATOM 4307 O O . GLY A 1 551 ? -4.673 -24.107 -1.736 1.00 93.06 551 GLY A O 1
ATOM 4308 N N . GLY A 1 552 ? -2.622 -23.676 -2.512 1.00 91.81 552 GLY A N 1
ATOM 4309 C CA . GLY A 1 552 ? -2.814 -24.303 -3.821 1.00 91.81 552 GLY A CA 1
ATOM 4310 C C . GLY A 1 552 ? -4.075 -23.868 -4.587 1.00 91.81 552 GLY A C 1
ATOM 4311 O O . GLY A 1 552 ? -4.457 -22.700 -4.595 1.00 91.81 552 GLY A O 1
ATOM 4312 N N . GLU A 1 553 ? -4.685 -24.829 -5.287 1.00 90.38 553 GLU A N 1
ATOM 4313 C CA . GLU A 1 553 ? -5.826 -24.612 -6.190 1.00 90.38 553 GLU A CA 1
ATOM 4314 C C . GLU A 1 553 ? -7.151 -24.366 -5.449 1.00 90.38 553 GLU A C 1
ATOM 4316 O O . GLU A 1 553 ? -7.981 -23.589 -5.921 1.00 90.38 553 GLU A O 1
ATOM 4321 N N . ASP A 1 554 ? -7.359 -24.995 -4.286 1.00 89.38 554 ASP A N 1
ATOM 4322 C CA . ASP A 1 554 ? -8.614 -24.864 -3.533 1.00 89.38 554 ASP A CA 1
ATOM 4323 C C . ASP A 1 554 ? -8.682 -23.595 -2.664 1.00 89.38 554 ASP A C 1
ATOM 4325 O O . ASP A 1 554 ? -9.751 -23.249 -2.150 1.00 89.38 554 ASP A O 1
ATOM 4329 N N . ALA A 1 555 ? -7.559 -22.873 -2.545 1.00 87.25 555 ALA A N 1
ATOM 4330 C CA . ALA A 1 555 ? -7.396 -21.676 -1.728 1.00 87.25 555 ALA A CA 1
ATOM 4331 C C . ALA A 1 555 ? -7.873 -21.863 -0.274 1.00 87.25 555 ALA A C 1
ATOM 4333 O O . ALA A 1 555 ? -8.300 -20.905 0.381 1.00 87.25 555 ALA A O 1
ATOM 4334 N N . SER A 1 556 ? -7.793 -23.089 0.239 1.00 86.38 556 SER A N 1
ATOM 4335 C CA . SER A 1 556 ? -7.895 -23.432 1.652 1.00 86.38 556 SER A CA 1
ATOM 4336 C C . SER A 1 556 ? -6.485 -23.596 2.227 1.00 86.38 556 SER A C 1
ATOM 4338 O O . SER A 1 556 ? -5.517 -23.655 1.486 1.00 86.38 556 SER A O 1
ATOM 4340 N N . GLU A 1 557 ? -6.321 -23.541 3.549 1.00 88.19 557 GLU A N 1
ATOM 4341 C CA . GLU A 1 557 ? -4.988 -23.655 4.152 1.00 88.19 557 GLU A CA 1
ATOM 4342 C C . GLU A 1 557 ? -4.999 -24.737 5.222 1.00 88.19 557 GLU A C 1
ATOM 4344 O O . GLU A 1 557 ? -5.501 -24.551 6.342 1.00 88.19 557 GLU A O 1
ATOM 4349 N N . ASP A 1 558 ? -4.455 -25.889 4.851 1.00 90.50 558 ASP A N 1
ATOM 4350 C CA . ASP A 1 558 ? -4.426 -27.059 5.706 1.00 90.50 558 ASP A CA 1
ATOM 4351 C C . ASP A 1 558 ? -3.372 -26.911 6.820 1.00 90.50 558 ASP A C 1
ATOM 4353 O O . ASP A 1 558 ? -2.508 -26.029 6.804 1.00 90.50 558 ASP A O 1
ATOM 4357 N N . ILE A 1 559 ? -3.409 -27.769 7.846 1.00 91.31 559 ILE A N 1
ATOM 4358 C CA . ILE A 1 559 ? -2.495 -27.633 9.005 1.00 91.31 559 ILE A CA 1
ATOM 4359 C C . ILE A 1 559 ? -1.016 -27.735 8.579 1.00 91.31 559 ILE A C 1
ATOM 4361 O O . ILE A 1 559 ? -0.150 -27.077 9.168 1.00 91.31 559 ILE A O 1
ATOM 4365 N N . GLU A 1 560 ? -0.719 -28.537 7.553 1.00 94.62 560 GLU A N 1
ATOM 4366 C CA . GLU A 1 560 ? 0.627 -28.647 6.985 1.00 94.62 560 GLU A CA 1
ATOM 4367 C C . GLU A 1 560 ? 1.024 -27.387 6.201 1.00 94.62 560 GLU A C 1
ATOM 4369 O O . GLU A 1 560 ? 2.145 -26.901 6.344 1.00 94.62 560 GLU A O 1
ATOM 4374 N N . GLU A 1 561 ? 0.109 -26.816 5.424 1.00 95.06 561 GLU A N 1
ATOM 4375 C CA . GLU A 1 561 ? 0.332 -25.595 4.643 1.00 95.06 561 GLU A CA 1
ATOM 4376 C C . GLU A 1 561 ? 0.528 -24.391 5.556 1.00 95.06 561 GLU A C 1
ATOM 4378 O O . GLU A 1 561 ? 1.509 -23.663 5.396 1.00 95.06 561 GLU A O 1
ATOM 4383 N N . LYS A 1 562 ? -0.253 -24.285 6.640 1.00 94.38 562 LYS A N 1
ATOM 4384 C CA . LYS A 1 562 ? 0.005 -23.280 7.677 1.00 94.38 562 LYS A CA 1
ATOM 4385 C C . LYS A 1 562 ? 1.375 -23.463 8.315 1.00 94.38 562 LYS A C 1
ATOM 4387 O O . LYS A 1 562 ? 2.059 -22.492 8.639 1.00 94.38 562 LYS A O 1
ATOM 4392 N N . ALA A 1 563 ? 1.822 -24.706 8.502 1.00 96.06 563 ALA A N 1
ATOM 4393 C CA . ALA A 1 563 ? 3.167 -24.973 8.998 1.00 96.06 563 ALA A CA 1
ATOM 4394 C C . ALA A 1 563 ? 4.257 -24.590 7.975 1.00 96.06 563 ALA A C 1
ATOM 4396 O O . ALA A 1 563 ? 5.327 -24.137 8.405 1.00 96.06 563 ALA A O 1
ATOM 4397 N N . LYS A 1 564 ? 3.993 -24.708 6.664 1.00 96.69 564 LYS A N 1
ATOM 4398 C CA . LYS A 1 564 ? 4.862 -24.224 5.575 1.00 96.69 564 LYS A CA 1
ATOM 4399 C C . LYS A 1 564 ? 4.924 -22.694 5.568 1.00 96.69 564 LYS A C 1
ATOM 4401 O O . LYS A 1 564 ? 6.025 -22.171 5.709 1.00 96.69 564 LYS A O 1
ATOM 4406 N N . GLU A 1 565 ? 3.792 -21.989 5.556 1.00 96.19 565 GLU A N 1
ATOM 4407 C CA . GLU A 1 565 ? 3.707 -20.516 5.606 1.00 96.19 565 GLU A CA 1
ATOM 4408 C C . GLU A 1 565 ? 4.441 -19.938 6.833 1.00 96.19 565 GLU A C 1
ATOM 4410 O O . GLU A 1 565 ? 5.334 -19.092 6.725 1.00 96.19 565 GLU A O 1
ATOM 4415 N N . MET A 1 566 ? 4.176 -20.488 8.022 1.00 96.00 566 MET A N 1
ATOM 4416 C CA . MET A 1 566 ? 4.861 -20.080 9.253 1.00 96.00 566 MET A CA 1
ATOM 4417 C C . MET A 1 566 ? 6.370 -20.368 9.242 1.00 96.00 566 MET A C 1
ATOM 4419 O O . MET A 1 566 ? 7.136 -19.683 9.929 1.00 96.00 566 MET A O 1
ATOM 4423 N N . THR A 1 567 ? 6.806 -21.410 8.529 1.00 97.00 567 THR A N 1
ATOM 4424 C CA . THR A 1 567 ? 8.228 -21.746 8.378 1.00 97.00 567 THR A CA 1
ATOM 4425 C C . THR A 1 567 ? 8.886 -20.837 7.343 1.00 97.00 567 THR A C 1
ATOM 4427 O O . THR A 1 567 ? 9.991 -20.362 7.597 1.00 97.00 567 THR A O 1
ATOM 4430 N N . TYR A 1 568 ? 8.189 -20.511 6.253 1.00 97.50 568 TYR A N 1
ATOM 4431 C CA . TYR A 1 568 ? 8.608 -19.532 5.257 1.00 97.50 568 TYR A CA 1
ATOM 4432 C C . TYR A 1 568 ? 8.866 -18.166 5.900 1.00 97.50 568 TYR A C 1
ATOM 4434 O O . TYR A 1 568 ? 9.984 -17.668 5.825 1.00 97.50 568 TYR A O 1
ATOM 4442 N N . HIS A 1 569 ? 7.907 -17.617 6.656 1.00 96.88 569 HIS A N 1
ATOM 4443 C CA . HIS A 1 569 ? 8.088 -16.348 7.374 1.00 96.88 569 HIS A CA 1
ATOM 4444 C C . HIS A 1 569 ? 9.288 -16.353 8.337 1.00 96.88 569 HIS A C 1
ATOM 4446 O O . HIS A 1 569 ? 9.975 -15.342 8.487 1.00 96.88 569 HIS A O 1
ATOM 4452 N N . ALA A 1 570 ? 9.563 -17.480 9.003 1.00 97.62 570 ALA A N 1
ATOM 4453 C CA . ALA A 1 570 ? 10.731 -17.616 9.872 1.00 97.62 570 ALA A CA 1
ATOM 4454 C C . ALA A 1 570 ? 12.050 -17.660 9.072 1.00 97.62 570 ALA A C 1
ATOM 4456 O O . ALA A 1 570 ? 13.033 -17.041 9.478 1.00 97.62 570 ALA A O 1
ATOM 4457 N N . LEU A 1 571 ? 12.083 -18.360 7.934 1.00 98.12 571 LEU A N 1
ATOM 4458 C CA . LEU A 1 571 ? 13.249 -18.406 7.047 1.00 98.12 571 LEU A CA 1
ATOM 4459 C C . LEU A 1 571 ? 13.506 -17.051 6.374 1.00 98.12 571 LEU A C 1
ATOM 4461 O O . LEU A 1 571 ? 14.648 -16.603 6.363 1.00 98.12 571 LEU A O 1
ATOM 4465 N N . LEU A 1 572 ? 12.459 -16.360 5.919 1.00 97.81 572 LEU A N 1
ATOM 4466 C CA . LEU A 1 572 ? 12.543 -15.025 5.325 1.00 97.81 572 LEU A CA 1
ATOM 4467 C C . LEU A 1 572 ? 13.104 -14.007 6.322 1.00 97.81 572 LEU A C 1
ATOM 4469 O O . LEU A 1 572 ? 14.055 -13.296 6.016 1.00 97.81 572 LEU A O 1
ATOM 4473 N N . CYS A 1 573 ? 12.589 -14.017 7.554 1.00 97.69 573 CYS A N 1
ATOM 4474 C CA . CYS A 1 573 ? 13.099 -13.201 8.655 1.00 97.69 573 CYS A CA 1
ATOM 4475 C C . CYS A 1 573 ? 14.596 -13.468 8.931 1.00 97.69 573 CYS A C 1
ATOM 4477 O O . CYS A 1 573 ? 15.366 -12.532 9.144 1.00 97.69 573 CYS A O 1
ATOM 4479 N N . ARG A 1 574 ? 15.039 -14.732 8.861 1.00 98.00 574 ARG A N 1
ATOM 4480 C CA . ARG A 1 574 ? 16.458 -15.101 9.003 1.00 98.00 574 ARG A CA 1
ATOM 4481 C C . ARG A 1 574 ? 17.317 -14.606 7.837 1.00 98.00 574 ARG A C 1
ATOM 4483 O O . ARG A 1 574 ? 18.427 -14.133 8.067 1.00 98.00 574 ARG A O 1
ATOM 4490 N N . GLU A 1 575 ? 16.843 -14.735 6.602 1.00 98.00 575 GLU A N 1
ATOM 4491 C CA . GLU A 1 575 ? 17.632 -14.380 5.418 1.00 98.00 575 GLU A CA 1
ATOM 4492 C C . GLU A 1 575 ? 17.710 -12.855 5.222 1.00 98.00 575 GLU A C 1
ATOM 4494 O O . GLU A 1 575 ? 18.782 -12.338 4.914 1.00 98.00 575 GLU A O 1
ATOM 4499 N N . MET A 1 576 ? 16.639 -12.115 5.546 1.00 98.12 576 MET A N 1
ATOM 4500 C CA . MET A 1 576 ? 16.667 -10.649 5.670 1.00 98.12 576 MET A CA 1
ATOM 4501 C C . MET A 1 576 ? 17.702 -10.197 6.704 1.00 98.12 576 MET A C 1
ATOM 4503 O O . MET A 1 576 ? 18.491 -9.298 6.425 1.00 98.12 576 MET A O 1
ATOM 4507 N N . TYR A 1 577 ? 17.751 -10.845 7.876 1.00 97.62 577 TYR A N 1
ATOM 4508 C CA . TYR A 1 577 ? 18.764 -10.546 8.892 1.00 97.62 577 TYR A CA 1
ATOM 4509 C C . TYR A 1 577 ? 20.182 -10.801 8.369 1.00 97.62 577 TYR A C 1
ATOM 4511 O O . TYR A 1 577 ? 21.061 -9.954 8.502 1.00 97.62 577 TYR A O 1
ATOM 4519 N N . ARG A 1 578 ? 20.401 -11.941 7.704 1.00 97.75 578 ARG A N 1
ATOM 4520 C CA . ARG A 1 578 ? 21.703 -12.309 7.130 1.00 97.75 578 ARG A CA 1
ATOM 4521 C C . ARG A 1 578 ? 22.203 -11.321 6.070 1.00 97.75 578 ARG A C 1
ATOM 4523 O O . ARG A 1 578 ? 23.410 -11.123 5.962 1.00 97.75 578 ARG A O 1
ATOM 4530 N N . HIS A 1 579 ? 21.298 -10.739 5.285 1.00 97.81 579 HIS A N 1
ATOM 4531 C CA . HIS A 1 579 ? 21.621 -9.761 4.243 1.00 97.81 579 HIS A CA 1
ATOM 4532 C C . HIS A 1 579 ? 21.545 -8.296 4.708 1.00 97.81 579 HIS A C 1
ATOM 4534 O O . HIS A 1 579 ? 21.833 -7.399 3.913 1.00 97.81 579 HIS A O 1
ATOM 4540 N N . SER A 1 580 ? 21.194 -8.039 5.971 1.00 97.38 580 SER A N 1
ATOM 4541 C CA . SER A 1 580 ? 21.217 -6.693 6.552 1.00 97.38 580 SER A CA 1
ATOM 4542 C C . SER A 1 580 ? 22.647 -6.207 6.804 1.00 97.38 580 SER A C 1
ATOM 4544 O O . SER A 1 580 ? 23.535 -6.999 7.120 1.00 97.38 580 SER A O 1
ATOM 4546 N N . GLN A 1 581 ? 22.880 -4.900 6.644 1.00 96.88 581 GLN A N 1
ATOM 4547 C CA . GLN A 1 581 ? 24.166 -4.278 6.989 1.00 96.88 581 GLN A CA 1
ATOM 4548 C C . GLN A 1 581 ? 24.212 -3.892 8.474 1.00 96.88 581 GLN A C 1
ATOM 4550 O O . GLN A 1 581 ? 25.277 -3.917 9.088 1.00 96.88 581 GLN A O 1
ATOM 4555 N N . SER A 1 582 ? 23.052 -3.585 9.059 1.00 97.44 582 SER A N 1
ATOM 4556 C CA . SER A 1 582 ? 22.865 -3.332 10.484 1.00 97.44 582 SER A CA 1
ATOM 4557 C C . SER A 1 582 ? 21.550 -3.926 11.004 1.00 97.44 582 SER A C 1
ATOM 4559 O O . SER A 1 582 ? 20.586 -4.106 10.254 1.00 97.44 582 SER A O 1
ATOM 4561 N N . ASP A 1 583 ? 21.477 -4.154 12.321 1.00 96.62 583 ASP A N 1
ATOM 4562 C CA . ASP A 1 583 ? 20.239 -4.575 12.996 1.00 96.62 583 ASP A CA 1
ATOM 4563 C C . ASP A 1 583 ? 19.085 -3.570 12.770 1.00 96.62 583 ASP A C 1
ATOM 4565 O O . ASP A 1 583 ? 17.916 -3.960 12.750 1.00 96.62 583 ASP A O 1
ATOM 4569 N N . LEU A 1 584 ? 19.400 -2.280 12.571 1.00 96.75 584 LEU A N 1
ATOM 4570 C CA . LEU A 1 584 ? 18.411 -1.242 12.271 1.00 96.75 584 LEU A CA 1
ATOM 4571 C C . LEU A 1 584 ? 17.810 -1.430 10.874 1.00 96.75 584 LEU A C 1
ATOM 4573 O O . LEU A 1 584 ? 16.591 -1.376 10.742 1.00 96.75 584 LEU A O 1
ATOM 4577 N N . ASP A 1 585 ? 18.633 -1.699 9.858 1.00 97.62 585 ASP A N 1
ATOM 4578 C CA . ASP A 1 585 ? 18.175 -1.933 8.478 1.00 97.62 585 ASP A CA 1
ATOM 4579 C C . ASP A 1 585 ? 17.254 -3.149 8.400 1.00 97.62 585 ASP A C 1
ATOM 4581 O O . ASP A 1 585 ? 16.243 -3.135 7.698 1.00 97.62 585 ASP A O 1
ATOM 4585 N N . PHE A 1 586 ? 17.581 -4.195 9.165 1.00 97.94 586 PHE A N 1
ATOM 4586 C CA . PHE A 1 586 ? 16.722 -5.359 9.333 1.00 97.94 586 PHE A CA 1
ATOM 4587 C C . PHE A 1 586 ? 15.365 -4.980 9.946 1.00 97.94 586 PHE A C 1
ATOM 4589 O O . PHE A 1 586 ? 14.327 -5.289 9.364 1.00 97.94 586 PHE A O 1
ATOM 4596 N N . VAL A 1 587 ? 15.347 -4.280 11.088 1.00 97.12 587 VAL A N 1
ATOM 4597 C CA . VAL A 1 587 ? 14.091 -3.864 11.740 1.00 97.12 587 VAL A CA 1
ATOM 4598 C C . VAL A 1 587 ? 13.270 -2.944 10.831 1.00 97.12 587 VAL A C 1
ATOM 4600 O O . VAL A 1 587 ? 12.058 -3.121 10.721 1.00 97.12 587 VAL A O 1
ATOM 4603 N N . VAL A 1 588 ? 13.914 -2.005 10.134 1.00 97.75 588 VAL A N 1
ATOM 4604 C CA . VAL A 1 588 ? 13.272 -1.091 9.178 1.00 97.75 588 VAL A CA 1
ATOM 4605 C C . VAL A 1 588 ? 12.687 -1.847 7.990 1.00 97.75 588 VAL A C 1
ATOM 4607 O O . VAL A 1 588 ? 11.544 -1.577 7.620 1.00 97.75 588 VAL A O 1
ATOM 4610 N N . MET A 1 589 ? 13.411 -2.813 7.414 1.00 97.69 589 MET A N 1
ATOM 4611 C CA . MET A 1 589 ? 12.875 -3.648 6.339 1.00 97.69 589 MET A CA 1
ATOM 4612 C C . MET A 1 589 ? 11.636 -4.403 6.814 1.00 97.69 589 MET A C 1
ATOM 4614 O O . MET A 1 589 ? 10.585 -4.283 6.199 1.00 97.69 589 MET A O 1
ATOM 4618 N N . VAL A 1 590 ? 11.719 -5.131 7.930 1.00 96.75 590 VAL A N 1
ATOM 4619 C CA . VAL A 1 590 ? 10.609 -5.985 8.379 1.00 96.75 590 VAL A CA 1
ATOM 4620 C C . VAL A 1 590 ? 9.383 -5.162 8.812 1.00 96.75 590 VAL A C 1
ATOM 4622 O O . VAL A 1 590 ? 8.259 -5.579 8.549 1.00 96.75 590 VAL A O 1
ATOM 4625 N N . LEU A 1 591 ? 9.569 -3.972 9.402 1.00 96.56 591 LEU A N 1
ATOM 4626 C CA . LEU A 1 591 ? 8.467 -3.057 9.751 1.00 96.56 591 LEU A CA 1
ATOM 4627 C C . LEU A 1 591 ? 7.856 -2.308 8.553 1.00 96.56 591 LEU A C 1
ATOM 4629 O O . LEU A 1 591 ? 6.747 -1.788 8.684 1.00 96.56 591 LEU A O 1
ATOM 4633 N N . SER A 1 592 ? 8.566 -2.220 7.423 1.00 96.94 592 SER A N 1
ATOM 4634 C CA . SER A 1 592 ? 8.072 -1.611 6.174 1.00 96.94 592 SER A CA 1
ATOM 4635 C C . SER A 1 592 ? 7.703 -2.636 5.094 1.00 96.94 592 SER A C 1
ATOM 4637 O O . SER A 1 592 ? 7.267 -2.239 4.015 1.00 96.94 592 SER A O 1
ATOM 4639 N N . PHE A 1 593 ? 7.852 -3.933 5.383 1.00 96.62 593 PHE A N 1
ATOM 4640 C CA . PHE A 1 593 ? 7.591 -5.025 4.450 1.00 96.62 593 PHE A CA 1
ATOM 4641 C C . PHE A 1 593 ? 6.102 -5.129 4.118 1.00 96.62 593 PHE A C 1
ATOM 4643 O O . PHE A 1 593 ? 5.262 -5.288 5.012 1.00 96.62 593 PHE A O 1
ATOM 4650 N N . ASN A 1 594 ? 5.783 -5.067 2.828 1.00 95.06 594 ASN A N 1
ATOM 4651 C CA . ASN A 1 594 ? 4.411 -5.054 2.329 1.00 95.06 594 ASN A CA 1
ATOM 4652 C C . ASN A 1 594 ? 4.131 -6.179 1.310 1.00 95.06 594 ASN A C 1
ATOM 4654 O O . ASN A 1 594 ? 4.947 -7.065 1.058 1.00 95.06 594 ASN A O 1
ATOM 4658 N N . ASP A 1 595 ? 2.925 -6.158 0.758 1.00 95.50 595 ASP A N 1
ATOM 4659 C CA . ASP A 1 595 ? 2.433 -7.066 -0.276 1.00 95.50 595 ASP A CA 1
ATOM 4660 C C . ASP A 1 595 ? 3.212 -6.965 -1.598 1.00 95.50 595 ASP A C 1
ATOM 4662 O O . ASP A 1 595 ? 3.462 -7.992 -2.228 1.00 95.50 595 ASP A O 1
ATOM 4666 N N . VAL A 1 596 ? 3.677 -5.769 -1.975 1.00 94.56 596 VAL A N 1
ATOM 4667 C CA . VAL A 1 596 ? 4.518 -5.551 -3.168 1.00 94.56 596 VAL A CA 1
ATOM 4668 C C . VAL A 1 596 ? 5.900 -6.186 -2.993 1.00 94.56 596 VAL A C 1
ATOM 4670 O O . VAL A 1 596 ? 6.399 -6.831 -3.912 1.00 94.56 596 VAL A O 1
ATOM 4673 N N . ASP A 1 597 ? 6.502 -6.065 -1.807 1.00 96.44 597 ASP A N 1
ATOM 4674 C CA . ASP A 1 597 ? 7.774 -6.718 -1.481 1.00 96.44 597 ASP A CA 1
ATOM 4675 C C . ASP A 1 597 ? 7.638 -8.243 -1.540 1.00 96.44 597 ASP A C 1
ATOM 4677 O O . ASP A 1 597 ? 8.482 -8.925 -2.116 1.00 96.44 597 ASP A O 1
ATOM 4681 N N . PHE A 1 598 ? 6.551 -8.787 -0.985 1.00 95.81 598 PHE A N 1
ATOM 4682 C CA . PHE A 1 598 ? 6.254 -10.216 -1.048 1.00 95.81 598 PHE A CA 1
ATOM 4683 C C . PHE A 1 598 ? 6.024 -10.701 -2.490 1.00 95.81 598 PHE A C 1
ATOM 4685 O O . PHE A 1 598 ? 6.575 -11.729 -2.884 1.00 95.81 598 PHE A O 1
ATOM 4692 N N . GLN A 1 599 ? 5.282 -9.946 -3.305 1.00 95.31 599 GLN A N 1
ATOM 4693 C CA . GLN A 1 599 ? 5.090 -10.252 -4.725 1.00 95.31 599 GLN A CA 1
ATOM 4694 C C . GLN A 1 599 ? 6.418 -10.225 -5.500 1.00 95.31 599 GLN A C 1
ATOM 4696 O O . GLN A 1 599 ? 6.664 -11.114 -6.314 1.00 95.31 599 GLN A O 1
ATOM 4701 N N . GLY A 1 600 ? 7.285 -9.247 -5.221 1.00 95.12 600 GLY A N 1
ATOM 4702 C CA . GLY A 1 600 ? 8.614 -9.127 -5.828 1.00 95.12 600 GLY A CA 1
ATOM 4703 C C . GLY A 1 600 ? 9.597 -10.230 -5.423 1.00 95.12 600 GLY A C 1
ATOM 4704 O O . GLY A 1 600 ? 10.543 -10.487 -6.158 1.00 95.12 600 GLY A O 1
ATOM 4705 N N . LEU A 1 601 ? 9.370 -10.906 -4.291 1.00 96.44 601 LEU A N 1
ATOM 4706 C CA . LEU A 1 601 ? 10.090 -12.131 -3.927 1.00 96.44 601 LEU A CA 1
ATOM 4707 C C . LEU A 1 601 ? 9.512 -13.360 -4.649 1.00 96.44 601 LEU A C 1
ATOM 4709 O O . LEU A 1 601 ? 10.264 -14.216 -5.101 1.00 96.44 601 LEU A O 1
ATOM 4713 N N . MET A 1 602 ? 8.185 -13.469 -4.760 1.00 95.94 602 MET A N 1
ATOM 4714 C CA . MET A 1 602 ? 7.536 -14.675 -5.294 1.00 95.94 602 MET A CA 1
ATOM 4715 C C . MET A 1 602 ? 7.532 -14.785 -6.824 1.00 95.94 602 MET A C 1
ATOM 4717 O O . MET A 1 602 ? 7.389 -15.896 -7.337 1.00 95.94 602 MET A O 1
ATOM 4721 N N . LEU A 1 603 ? 7.658 -13.677 -7.562 1.00 95.50 603 LEU A N 1
ATOM 4722 C CA . LEU A 1 603 ? 7.519 -13.652 -9.022 1.00 95.50 603 LEU A CA 1
ATOM 4723 C C . LEU A 1 603 ? 8.828 -13.282 -9.729 1.00 95.50 603 LEU A C 1
ATOM 4725 O O . LEU A 1 603 ? 9.261 -12.131 -9.710 1.00 95.50 603 LEU A O 1
ATOM 4729 N N . ASN A 1 604 ? 9.394 -14.246 -10.453 1.00 92.94 604 ASN A N 1
ATOM 4730 C CA . ASN A 1 604 ? 10.551 -14.055 -11.320 1.00 92.94 604 ASN A CA 1
ATOM 4731 C C . ASN A 1 604 ? 10.121 -13.818 -12.775 1.00 92.94 604 ASN A C 1
ATOM 4733 O O . ASN A 1 604 ? 9.218 -14.473 -13.301 1.00 92.94 604 ASN A O 1
ATOM 4737 N N . MET A 1 605 ? 10.824 -12.919 -13.466 1.00 88.62 605 MET A N 1
ATOM 4738 C CA . MET A 1 605 ? 10.643 -12.706 -14.905 1.00 88.62 605 MET A CA 1
ATOM 4739 C C . MET A 1 605 ? 11.496 -13.693 -15.706 1.00 88.62 605 MET A C 1
ATOM 4741 O O . MET A 1 605 ? 12.716 -13.765 -15.532 1.00 88.62 605 MET A O 1
ATOM 4745 N N . ASN A 1 606 ? 10.879 -14.433 -16.629 1.00 84.12 606 ASN A N 1
ATOM 4746 C CA . ASN A 1 606 ? 11.590 -15.399 -17.460 1.00 84.12 606 ASN A CA 1
ATOM 4747 C C . ASN A 1 606 ? 12.432 -14.700 -18.541 1.00 84.12 606 ASN A C 1
ATOM 4749 O O . ASN A 1 606 ? 11.985 -14.471 -19.667 1.00 84.12 606 ASN A O 1
ATOM 4753 N N . SER A 1 607 ? 13.691 -14.418 -18.205 1.00 80.62 607 SER A N 1
ATOM 4754 C CA . SER A 1 607 ? 14.669 -13.784 -19.101 1.00 80.62 607 SER A CA 1
ATOM 4755 C C . SER A 1 607 ? 14.932 -14.537 -20.415 1.00 80.62 607 SER A C 1
ATOM 4757 O O . SER A 1 607 ? 15.416 -13.920 -21.358 1.00 80.62 607 SER A O 1
ATOM 4759 N N . SER A 1 608 ? 14.590 -15.830 -20.523 1.00 79.00 608 SER A N 1
ATOM 4760 C CA . SER A 1 608 ? 14.700 -16.584 -21.786 1.00 79.00 608 SER A CA 1
ATOM 4761 C C . SER A 1 608 ? 13.532 -16.347 -22.753 1.00 79.00 608 SER A C 1
ATOM 4763 O O . SER A 1 608 ? 13.701 -16.508 -23.960 1.00 79.00 608 SER A O 1
ATOM 4765 N N . LYS A 1 609 ? 12.362 -15.945 -22.231 1.00 72.50 609 LYS A N 1
ATOM 4766 C CA . LYS A 1 609 ? 11.156 -15.588 -23.004 1.00 72.50 609 LYS A CA 1
ATOM 4767 C C . LYS A 1 609 ? 10.982 -14.076 -23.185 1.00 72.50 609 LYS A C 1
ATOM 4769 O O . LYS A 1 609 ? 10.107 -13.639 -23.933 1.00 72.50 609 LYS A O 1
ATOM 4774 N N . MET A 1 610 ? 11.834 -13.260 -22.564 1.00 68.25 610 MET A N 1
ATOM 4775 C CA . MET A 1 610 ? 12.073 -11.905 -23.053 1.00 68.25 610 MET A CA 1
ATOM 4776 C C . MET A 1 610 ? 12.695 -12.017 -24.450 1.00 68.25 610 MET A C 1
ATOM 4778 O O . MET A 1 610 ? 13.803 -12.525 -24.606 1.00 68.25 610 MET A O 1
ATOM 4782 N N . GLY A 1 611 ? 11.959 -11.574 -25.476 1.00 64.94 611 GLY A N 1
ATOM 4783 C CA . GLY A 1 611 ? 12.495 -11.456 -26.836 1.00 64.94 611 GLY A CA 1
ATOM 4784 C C . GLY A 1 611 ? 13.708 -10.512 -26.881 1.00 64.94 611 GLY A C 1
ATOM 4785 O O . GLY A 1 611 ? 14.013 -9.877 -25.878 1.00 64.94 611 GLY A O 1
ATOM 4786 N N . PRO A 1 612 ? 14.390 -10.348 -28.029 1.00 51.06 612 PRO A N 1
ATOM 4787 C CA . PRO A 1 612 ? 15.686 -9.652 -28.129 1.00 51.06 612 PRO A CA 1
ATOM 4788 C C . PRO A 1 612 ? 15.735 -8.153 -27.729 1.00 51.06 612 PRO A C 1
ATOM 4790 O O . PRO A 1 612 ? 16.770 -7.515 -27.917 1.00 51.06 612 PRO A O 1
ATOM 4793 N N . ARG A 1 613 ? 14.676 -7.584 -27.134 1.00 46.19 613 ARG A N 1
ATOM 4794 C CA . ARG A 1 613 ? 14.744 -6.326 -26.372 1.00 46.19 613 ARG A CA 1
ATOM 4795 C C . ARG A 1 613 ? 15.515 -6.547 -25.043 1.00 46.19 613 ARG A C 1
ATOM 4797 O O . ARG A 1 613 ? 15.425 -7.592 -24.410 1.00 46.19 613 ARG A O 1
ATOM 4804 N N . THR A 1 614 ? 16.302 -5.541 -24.651 1.00 47.06 614 THR A N 1
ATOM 4805 C CA . THR A 1 614 ? 16.812 -5.289 -23.277 1.00 47.06 614 THR A CA 1
ATOM 4806 C C . THR A 1 614 ? 17.710 -6.318 -22.552 1.00 47.06 614 THR A C 1
ATOM 4808 O O . THR A 1 614 ? 17.930 -6.191 -21.350 1.00 47.06 614 THR A O 1
ATOM 4811 N N . SER A 1 615 ? 18.401 -7.234 -23.243 1.00 38.47 615 SER A N 1
ATOM 4812 C CA . SER A 1 615 ? 19.485 -8.033 -22.610 1.00 38.47 615 SER A CA 1
ATOM 4813 C C . SER A 1 615 ? 20.851 -7.316 -22.486 1.00 38.47 615 SER A C 1
ATOM 4815 O O . SER A 1 615 ? 21.789 -7.868 -21.901 1.00 38.47 615 SER A O 1
ATOM 4817 N N . LEU A 1 616 ? 20.973 -6.081 -22.995 1.00 47.75 616 LEU A N 1
ATOM 4818 C CA . LEU A 1 616 ? 22.225 -5.306 -23.023 1.00 47.75 616 LEU A CA 1
ATOM 4819 C C . LEU A 1 616 ? 22.566 -4.573 -21.708 1.00 47.75 616 LEU A C 1
ATOM 4821 O O . LEU A 1 616 ? 23.749 -4.436 -21.400 1.00 47.75 616 LEU A O 1
ATOM 4825 N N . GLU A 1 617 ? 21.589 -4.153 -20.897 1.00 47.59 617 GLU A N 1
ATOM 4826 C CA . GLU A 1 617 ? 21.876 -3.359 -19.684 1.00 47.59 617 GLU A CA 1
ATOM 4827 C C . GLU A 1 617 ? 22.331 -4.196 -18.475 1.00 47.59 617 GLU A C 1
ATOM 4829 O O . GLU A 1 617 ? 23.204 -3.772 -17.718 1.00 47.59 617 GLU A O 1
ATOM 4834 N N . VAL A 1 618 ? 21.815 -5.418 -18.298 1.00 45.97 618 VAL A N 1
ATOM 4835 C CA . VAL A 1 618 ? 22.066 -6.198 -17.066 1.00 45.97 618 VAL A CA 1
ATOM 4836 C C . VAL A 1 618 ? 23.479 -6.804 -17.015 1.00 45.97 618 VAL A C 1
ATOM 4838 O O . VAL A 1 618 ? 24.043 -6.983 -15.934 1.00 45.97 618 VAL A O 1
ATOM 4841 N N . LYS A 1 619 ? 24.106 -7.093 -18.166 1.00 42.00 619 LYS A N 1
ATOM 4842 C CA . LYS A 1 619 ? 25.463 -7.681 -18.206 1.00 42.00 619 LYS A CA 1
ATOM 4843 C C . LYS A 1 619 ? 26.597 -6.648 -18.194 1.00 42.00 619 LYS A C 1
ATOM 4845 O O . LYS A 1 619 ? 27.695 -6.993 -17.760 1.00 42.00 619 LYS A O 1
ATOM 4850 N N . GLY A 1 620 ? 26.345 -5.398 -18.595 1.00 40.75 620 GLY A N 1
ATOM 4851 C CA . GLY A 1 620 ? 27.380 -4.358 -18.698 1.00 40.75 620 GLY A CA 1
ATOM 4852 C C . GLY A 1 620 ? 28.024 -3.975 -17.358 1.00 40.75 620 GLY A C 1
ATOM 4853 O O . GLY A 1 620 ? 29.248 -3.902 -17.253 1.00 40.75 620 GLY A O 1
ATOM 4854 N N . ASN A 1 621 ? 27.221 -3.803 -16.302 1.00 41.53 621 ASN A N 1
ATOM 4855 C CA . ASN A 1 621 ? 27.714 -3.257 -15.029 1.00 41.53 621 ASN A CA 1
ATOM 4856 C C . ASN A 1 621 ? 28.199 -4.301 -14.005 1.00 41.53 621 ASN A C 1
ATOM 4858 O O . ASN A 1 621 ? 28.973 -3.953 -13.111 1.00 41.53 621 ASN A O 1
ATOM 4862 N N . ALA A 1 622 ? 27.820 -5.579 -14.120 1.00 42.91 622 ALA A N 1
ATOM 4863 C CA . ALA A 1 622 ? 28.142 -6.593 -13.1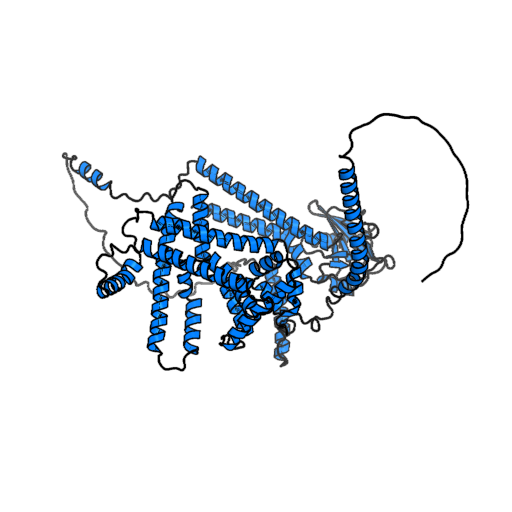05 1.00 42.91 622 ALA A CA 1
ATOM 4864 C C . ALA A 1 622 ? 29.597 -7.113 -13.148 1.00 42.91 622 ALA A C 1
ATOM 4866 O O . ALA A 1 622 ? 30.135 -7.521 -12.116 1.00 42.91 622 ALA A O 1
ATOM 4867 N N . GLN A 1 623 ? 30.249 -7.112 -14.320 1.00 41.56 623 GLN A N 1
ATOM 4868 C CA . GLN A 1 623 ? 31.643 -7.568 -14.462 1.00 41.56 623 GLN A CA 1
ATOM 4869 C C . GLN A 1 623 ? 32.674 -6.439 -14.330 1.00 41.56 623 GLN A C 1
ATOM 4871 O O . GLN A 1 623 ? 33.738 -6.665 -13.754 1.00 41.56 623 GLN A O 1
ATOM 4876 N N . VAL A 1 624 ? 32.364 -5.224 -14.798 1.00 45.53 624 VAL A N 1
ATOM 4877 C CA . VAL A 1 624 ? 33.297 -4.083 -14.737 1.00 45.53 624 VAL A CA 1
ATOM 4878 C C . VAL A 1 624 ? 33.449 -3.561 -13.301 1.00 45.53 624 VAL A C 1
ATOM 4880 O O . VAL A 1 624 ? 34.568 -3.328 -12.842 1.00 45.53 624 VAL A O 1
ATOM 4883 N N . THR A 1 625 ? 32.352 -3.474 -12.538 1.00 44.25 625 THR A N 1
ATOM 4884 C CA . THR A 1 625 ? 32.404 -3.047 -11.126 1.00 44.25 625 THR A CA 1
ATOM 4885 C C . THR A 1 625 ? 33.167 -4.031 -10.239 1.00 44.25 625 THR A C 1
ATOM 4887 O O . THR A 1 625 ? 33.952 -3.597 -9.399 1.00 44.25 625 THR A O 1
ATOM 4890 N N . LYS A 1 626 ? 33.027 -5.349 -10.453 1.00 41.66 626 LYS A N 1
ATOM 4891 C CA . LYS A 1 626 ? 33.723 -6.372 -9.650 1.00 41.66 626 LYS A CA 1
ATOM 4892 C C . LYS A 1 626 ? 35.247 -6.334 -9.759 1.00 41.66 626 LYS A C 1
ATOM 4894 O O . LYS A 1 626 ? 35.907 -6.764 -8.819 1.00 41.66 626 LYS A O 1
ATOM 4899 N N . LYS A 1 627 ? 35.805 -5.853 -10.876 1.00 41.31 627 LYS A N 1
ATOM 4900 C CA . LYS A 1 627 ? 37.261 -5.713 -11.022 1.00 41.31 627 LYS A CA 1
ATOM 4901 C C . LYS A 1 627 ? 37.745 -4.388 -10.428 1.00 41.31 627 LYS A C 1
ATOM 4903 O O . LYS A 1 627 ? 38.639 -4.383 -9.591 1.00 41.31 627 LYS A O 1
ATOM 4908 N N . ASN A 1 628 ? 37.071 -3.285 -10.752 1.00 43.97 628 ASN A N 1
ATOM 4909 C CA . ASN A 1 628 ? 37.506 -1.956 -10.319 1.00 43.97 628 ASN A CA 1
ATOM 4910 C C . ASN A 1 628 ? 37.241 -1.676 -8.824 1.00 43.97 628 ASN A C 1
ATOM 4912 O O . ASN A 1 628 ? 38.022 -0.962 -8.200 1.00 43.97 628 ASN A O 1
ATOM 4916 N N . SER A 1 629 ? 36.197 -2.254 -8.208 1.00 46.50 629 SER A N 1
ATOM 4917 C CA . SER A 1 629 ? 35.908 -2.023 -6.780 1.00 46.50 629 SER A CA 1
ATOM 4918 C C . SER A 1 629 ? 36.751 -2.867 -5.816 1.00 46.50 629 SER A C 1
ATOM 4920 O O . SER A 1 629 ? 36.657 -2.646 -4.611 1.00 46.50 629 SER A O 1
ATOM 4922 N N . VAL A 1 630 ? 37.530 -3.843 -6.298 1.00 50.12 630 VAL A N 1
ATOM 4923 C CA . VAL A 1 630 ? 38.449 -4.631 -5.452 1.00 50.12 630 VAL A CA 1
ATOM 4924 C C . VAL A 1 630 ? 39.828 -3.975 -5.404 1.00 50.12 630 VAL A C 1
ATOM 4926 O O . VAL A 1 630 ? 40.395 -3.864 -4.321 1.00 50.12 630 VAL A O 1
ATOM 4929 N N . GLU A 1 631 ? 40.326 -3.469 -6.536 1.00 47.50 631 GLU A N 1
ATOM 4930 C CA . GLU A 1 631 ? 41.534 -2.632 -6.576 1.00 47.50 631 GLU A CA 1
ATOM 4931 C C . GLU A 1 631 ? 41.305 -1.299 -5.831 1.00 47.50 631 GLU A C 1
ATOM 4933 O O . GLU A 1 631 ? 42.064 -0.953 -4.929 1.00 47.50 631 GLU A O 1
ATOM 4938 N N . GLY A 1 632 ? 40.218 -0.578 -6.146 1.00 50.19 632 GLY A N 1
ATOM 4939 C CA . GLY A 1 632 ? 39.968 0.761 -5.596 1.00 50.19 632 GLY A CA 1
ATOM 4940 C C . GLY A 1 632 ? 39.560 0.799 -4.119 1.00 50.19 632 GLY A C 1
ATOM 4941 O O . GLY A 1 632 ? 39.843 1.780 -3.439 1.00 50.19 632 GLY A O 1
ATOM 4942 N N . ARG A 1 633 ? 38.921 -0.256 -3.586 1.00 45.38 633 ARG A N 1
ATOM 4943 C CA . ARG A 1 633 ? 38.592 -0.308 -2.148 1.00 45.38 633 ARG A CA 1
ATOM 4944 C C . ARG A 1 633 ? 39.837 -0.557 -1.293 1.00 45.38 633 ARG A C 1
ATOM 4946 O O . ARG A 1 633 ? 39.919 0.013 -0.215 1.00 45.38 633 ARG A O 1
ATOM 4953 N N . LYS A 1 634 ? 40.814 -1.328 -1.788 1.00 59.44 634 LYS A N 1
ATOM 4954 C CA . LYS A 1 634 ? 42.072 -1.568 -1.068 1.00 59.44 634 LYS A CA 1
ATOM 4955 C C . LYS A 1 634 ? 42.905 -0.303 -0.897 1.00 59.44 634 LYS A C 1
ATOM 4957 O O . LYS A 1 634 ? 43.334 -0.049 0.220 1.00 59.44 634 LYS A O 1
ATOM 4962 N N . SER A 1 635 ? 43.084 0.504 -1.951 1.00 63.12 635 SER A N 1
ATOM 4963 C CA . SER A 1 635 ? 43.840 1.755 -1.794 1.00 63.12 635 SER A CA 1
ATOM 4964 C C . SER A 1 635 ? 43.107 2.732 -0.873 1.00 63.12 635 SER A C 1
ATOM 4966 O O . SER A 1 635 ? 43.736 3.341 -0.025 1.00 63.12 635 SER A O 1
ATOM 4968 N N . LEU A 1 636 ? 41.774 2.825 -0.968 1.00 59.28 636 LEU A N 1
ATOM 4969 C CA . LEU A 1 636 ? 41.001 3.725 -0.110 1.00 59.28 636 LEU A CA 1
ATOM 4970 C C . LEU A 1 636 ? 40.988 3.285 1.368 1.00 59.28 636 LEU A C 1
ATOM 4972 O O . LEU A 1 636 ? 40.960 4.142 2.245 1.00 59.28 636 LEU A O 1
ATOM 4976 N N . GLU A 1 637 ? 41.018 1.978 1.659 1.00 64.88 637 GLU A N 1
ATOM 4977 C CA . GLU A 1 637 ? 41.196 1.468 3.029 1.00 64.88 637 GLU A CA 1
ATOM 4978 C C . GLU A 1 637 ? 42.627 1.715 3.546 1.00 64.88 637 GLU A C 1
ATOM 4980 O O . GLU A 1 637 ? 42.765 2.181 4.676 1.00 64.88 637 GLU A O 1
ATOM 4985 N N . GLU A 1 638 ? 43.675 1.511 2.733 1.00 75.69 638 GLU A N 1
ATOM 4986 C CA . GLU A 1 638 ? 45.056 1.868 3.111 1.00 75.69 638 GLU A CA 1
ATOM 4987 C C . GLU A 1 638 ? 45.228 3.382 3.339 1.00 75.69 638 GLU A C 1
ATOM 4989 O O . GLU A 1 638 ? 45.882 3.784 4.303 1.00 75.69 638 GLU A O 1
ATOM 4994 N N . ASP A 1 639 ? 44.628 4.232 2.504 1.00 71.62 639 ASP A N 1
ATOM 4995 C CA . ASP A 1 639 ? 44.695 5.691 2.645 1.00 71.62 639 ASP A CA 1
ATOM 4996 C C . ASP A 1 639 ? 43.973 6.158 3.927 1.00 71.62 639 ASP A C 1
ATOM 4998 O O . ASP A 1 639 ? 44.543 6.915 4.716 1.00 71.62 639 ASP A O 1
ATOM 5002 N N . LEU A 1 640 ? 42.760 5.651 4.208 1.00 68.12 640 LEU A N 1
ATOM 5003 C CA . LEU A 1 640 ? 42.031 5.984 5.443 1.00 68.12 640 LEU A CA 1
ATOM 5004 C C . LEU A 1 640 ? 42.716 5.457 6.712 1.00 68.12 640 LEU A C 1
ATOM 5006 O O . LEU A 1 640 ? 42.678 6.135 7.742 1.00 68.12 640 LEU A O 1
ATOM 5010 N N . GLU A 1 641 ? 43.324 4.268 6.676 1.00 73.69 641 GLU A N 1
ATOM 5011 C CA . GLU A 1 641 ? 44.038 3.713 7.832 1.00 73.69 641 GLU A CA 1
ATOM 5012 C C . GLU A 1 641 ? 45.331 4.500 8.119 1.00 73.69 641 GLU A C 1
ATOM 5014 O O . GLU A 1 641 ? 45.644 4.780 9.283 1.00 73.69 641 GLU A O 1
ATOM 5019 N N . ASN A 1 642 ? 46.031 4.964 7.076 1.00 73.69 642 ASN A N 1
ATOM 5020 C CA . ASN A 1 642 ? 47.182 5.858 7.212 1.00 73.69 642 ASN A CA 1
ATOM 5021 C C . ASN A 1 642 ? 46.797 7.245 7.756 1.00 73.69 642 ASN A C 1
ATOM 5023 O O . ASN A 1 642 ? 47.456 7.721 8.686 1.00 73.69 642 ASN A O 1
ATOM 5027 N N . ASP A 1 643 ? 45.712 7.860 7.274 1.00 74.44 643 ASP A N 1
ATOM 5028 C CA . ASP A 1 643 ? 45.206 9.138 7.803 1.00 74.44 643 ASP A CA 1
ATOM 5029 C C . ASP A 1 643 ? 44.796 9.023 9.284 1.00 74.44 643 ASP A C 1
ATOM 5031 O O . ASP A 1 643 ? 45.124 9.886 10.109 1.00 74.44 643 ASP A O 1
ATOM 5035 N N . PHE A 1 644 ? 44.141 7.923 9.679 1.00 69.00 644 PHE A N 1
ATOM 5036 C CA . PHE A 1 644 ? 43.807 7.678 11.087 1.00 69.00 644 PHE A CA 1
ATOM 5037 C C . PHE A 1 644 ? 45.062 7.509 11.961 1.00 69.00 644 PHE A C 1
ATOM 5039 O O . PHE A 1 644 ? 45.101 7.992 13.099 1.00 69.00 644 PHE A O 1
ATOM 5046 N N . LEU A 1 645 ? 46.111 6.867 11.434 1.00 70.81 645 LEU A N 1
ATOM 5047 C CA . LEU A 1 645 ? 47.402 6.714 12.109 1.00 70.81 645 LEU A CA 1
ATOM 5048 C C . LEU A 1 645 ? 48.185 8.036 12.207 1.00 70.81 645 LEU A C 1
ATOM 5050 O O . LEU A 1 645 ? 48.804 8.286 13.245 1.00 70.81 645 LEU A O 1
ATOM 5054 N N . GLU A 1 646 ? 48.134 8.907 11.196 1.00 74.69 646 GLU A N 1
ATOM 5055 C CA . GLU A 1 646 ? 48.678 10.275 11.241 1.00 74.69 646 GLU A CA 1
ATOM 5056 C C . GLU A 1 646 ? 47.983 11.109 12.331 1.00 74.69 646 GLU A C 1
ATOM 5058 O O . GLU A 1 646 ? 48.650 11.670 13.209 1.00 74.69 646 GLU A O 1
ATOM 5063 N N . VAL A 1 647 ? 46.645 11.118 12.362 1.00 70.50 647 VAL A N 1
ATOM 5064 C CA . VAL A 1 647 ? 45.860 11.837 13.384 1.00 70.50 647 VAL A CA 1
ATOM 5065 C C . VAL A 1 647 ? 46.136 11.285 14.791 1.00 70.50 647 VAL A C 1
ATOM 5067 O O . VAL A 1 647 ? 46.318 12.058 15.739 1.00 70.50 647 VAL A O 1
ATOM 5070 N N . ALA A 1 648 ? 46.261 9.963 14.948 1.00 64.12 648 ALA A N 1
ATOM 5071 C CA . ALA A 1 648 ? 46.628 9.337 16.219 1.00 64.12 648 ALA A CA 1
ATOM 5072 C C . ALA A 1 648 ? 48.062 9.691 16.674 1.00 64.12 648 ALA A C 1
ATOM 5074 O O . ALA A 1 648 ? 48.293 9.942 17.865 1.00 64.12 648 ALA A O 1
ATOM 5075 N N . ARG A 1 649 ? 49.030 9.775 15.748 1.00 66.19 649 ARG A N 1
ATOM 5076 C CA . ARG A 1 649 ? 50.402 10.241 16.034 1.00 66.19 649 ARG A CA 1
ATOM 5077 C C . ARG A 1 649 ? 50.428 11.722 16.420 1.00 66.19 649 ARG A C 1
ATOM 5079 O O . ARG A 1 649 ? 51.067 12.075 17.411 1.00 66.19 649 ARG A O 1
ATOM 5086 N N . ALA A 1 650 ? 49.689 12.580 15.718 1.00 66.56 650 ALA A N 1
ATOM 5087 C CA . ALA A 1 650 ? 49.558 13.995 16.065 1.00 66.56 650 ALA A CA 1
ATOM 5088 C C . ALA A 1 650 ? 48.950 14.183 17.470 1.00 66.56 650 ALA A C 1
ATOM 5090 O O . ALA A 1 650 ? 49.451 14.973 18.282 1.00 66.56 650 ALA A O 1
ATOM 5091 N N . ALA A 1 651 ? 47.925 13.392 17.808 1.00 58.12 651 ALA A N 1
ATOM 5092 C CA . ALA A 1 651 ? 47.312 13.390 19.131 1.00 58.12 651 ALA A CA 1
ATOM 5093 C C . ALA A 1 651 ? 48.288 12.941 20.238 1.00 58.12 651 ALA A C 1
ATOM 5095 O O . ALA A 1 651 ? 48.333 13.576 21.298 1.00 58.12 651 ALA A O 1
ATOM 5096 N N . SER A 1 652 ? 49.110 11.907 20.010 1.00 55.31 652 SER A N 1
ATOM 5097 C CA . SER A 1 652 ? 50.078 11.429 21.013 1.00 55.31 652 SER A CA 1
ATOM 5098 C C . SER A 1 652 ? 51.204 12.443 21.275 1.00 55.31 652 SER A C 1
ATOM 5100 O O . SER A 1 652 ? 51.521 12.727 22.436 1.00 55.31 652 SER A O 1
ATOM 5102 N N . ILE A 1 653 ? 51.716 13.098 20.225 1.00 57.44 653 ILE A N 1
ATOM 5103 C CA . ILE A 1 653 ? 52.720 14.172 20.322 1.00 57.44 653 ILE A CA 1
ATOM 5104 C C . ILE A 1 653 ? 52.166 15.379 21.101 1.00 57.44 653 ILE A C 1
ATOM 5106 O O . ILE A 1 653 ? 52.882 15.986 21.904 1.00 57.44 653 ILE A O 1
ATOM 5110 N N . SER A 1 654 ? 50.874 15.700 20.946 1.00 51.78 654 SER A N 1
ATOM 5111 C CA . SER A 1 654 ? 50.223 16.769 21.720 1.00 51.78 654 SER A CA 1
ATOM 5112 C C . SER A 1 654 ? 50.179 16.478 23.231 1.00 51.78 654 SER A C 1
ATOM 5114 O O . SER A 1 654 ? 50.303 17.396 24.050 1.00 51.78 654 SER A O 1
ATOM 5116 N N . LYS A 1 655 ? 50.057 15.198 23.612 1.00 49.12 655 LYS A N 1
ATOM 5117 C CA . LYS A 1 655 ? 49.952 14.751 25.009 1.00 49.12 655 LYS A CA 1
ATOM 5118 C C . LYS A 1 655 ? 51.314 14.738 25.711 1.00 49.12 655 LYS A C 1
ATOM 5120 O O . LYS A 1 655 ? 51.390 15.092 26.885 1.00 49.12 655 LYS A O 1
ATOM 5125 N N . ALA A 1 656 ? 52.393 14.447 24.979 1.00 48.88 656 ALA A N 1
ATOM 5126 C CA . ALA A 1 656 ? 53.767 14.501 25.488 1.00 48.88 656 ALA A CA 1
ATOM 5127 C C . ALA A 1 656 ? 54.250 15.929 25.835 1.00 48.88 656 ALA A C 1
ATOM 5129 O O . ALA A 1 656 ? 55.141 16.098 26.666 1.00 48.88 656 ALA A O 1
ATOM 5130 N N . ARG A 1 657 ? 53.660 16.980 25.243 1.00 46.50 657 ARG A N 1
ATOM 5131 C CA . ARG A 1 657 ? 54.112 18.377 25.419 1.00 46.50 657 ARG A CA 1
ATOM 5132 C C . ARG A 1 657 ? 53.548 19.132 26.631 1.00 46.50 657 ARG A C 1
ATOM 5134 O O . ARG A 1 657 ? 53.961 20.265 26.859 1.00 46.50 657 ARG A O 1
ATOM 5141 N N . ARG A 1 658 ? 52.648 18.548 27.435 1.00 47.56 658 ARG A N 1
ATOM 5142 C CA . ARG A 1 658 ? 52.053 19.226 28.617 1.00 47.56 658 ARG A CA 1
ATOM 5143 C C . ARG A 1 658 ? 52.766 18.949 29.953 1.00 47.56 658 ARG A C 1
ATOM 5145 O O . ARG A 1 658 ? 52.245 19.319 31.000 1.00 47.56 658 ARG A O 1
ATOM 5152 N N . GLY A 1 659 ? 53.946 18.323 29.928 1.00 45.88 659 GLY A N 1
ATOM 5153 C CA . GLY A 1 659 ? 54.651 17.822 31.117 1.00 45.88 659 GLY A CA 1
ATOM 5154 C C . GLY A 1 659 ? 56.079 18.341 31.330 1.00 45.88 659 GLY A C 1
ATOM 5155 O O . GLY A 1 659 ? 56.935 17.550 31.703 1.00 45.88 659 GLY A O 1
ATOM 5156 N N . ALA A 1 660 ? 56.369 19.629 31.104 1.00 38.66 660 ALA A N 1
ATOM 5157 C CA . ALA A 1 660 ? 57.679 20.209 31.442 1.00 38.66 660 ALA A CA 1
ATOM 5158 C C . ALA A 1 660 ? 57.583 21.683 31.884 1.00 38.66 660 ALA A C 1
ATOM 5160 O O . ALA A 1 660 ? 57.096 22.533 31.140 1.00 38.66 660 ALA A O 1
ATOM 5161 N N . ARG A 1 661 ? 58.077 21.995 33.093 1.00 39.62 661 ARG A N 1
ATOM 5162 C CA . ARG A 1 661 ? 58.333 23.377 33.552 1.00 39.62 661 ARG A CA 1
ATOM 5163 C C . ARG A 1 661 ? 59.689 23.876 33.015 1.00 39.62 661 ARG A C 1
ATOM 5165 O O . ARG A 1 661 ? 60.577 23.056 32.790 1.00 39.62 661 ARG A O 1
ATOM 5172 N N . PRO A 1 662 ? 59.876 25.195 32.821 1.00 43.84 662 PRO A N 1
ATOM 5173 C CA . PRO A 1 662 ? 61.072 25.738 32.180 1.00 43.84 662 PRO A CA 1
ATOM 5174 C C . PRO A 1 662 ? 62.266 25.850 33.141 1.00 43.84 662 PRO A C 1
ATOM 5176 O O . PRO A 1 662 ? 62.120 26.323 34.268 1.00 43.84 662 PRO A O 1
ATOM 5179 N N . GLY A 1 663 ? 63.459 25.489 32.658 1.00 35.66 663 GLY A N 1
ATOM 5180 C CA . GLY A 1 663 ? 64.726 25.622 33.380 1.00 35.66 663 GLY A CA 1
ATOM 5181 C C . GLY A 1 663 ? 65.887 26.021 32.461 1.00 35.66 663 GLY A C 1
ATOM 5182 O O . GLY A 1 663 ? 66.296 25.245 31.610 1.00 35.66 663 GLY A O 1
ATOM 5183 N N . ALA A 1 664 ? 66.378 27.247 32.660 1.00 34.12 664 ALA A N 1
ATOM 5184 C CA . ALA A 1 664 ? 67.738 27.757 32.422 1.00 34.12 664 ALA A CA 1
ATOM 5185 C C . ALA A 1 664 ? 68.604 27.249 31.229 1.00 34.12 664 ALA A C 1
ATOM 5187 O O . ALA A 1 664 ? 69.181 26.172 31.257 1.00 34.12 664 ALA A O 1
ATOM 5188 N N . THR A 1 665 ? 68.851 28.168 30.280 1.00 37.16 665 THR A N 1
ATOM 5189 C CA . THR A 1 665 ? 70.171 28.515 29.682 1.00 37.16 665 THR A CA 1
ATOM 5190 C C . THR A 1 665 ? 71.177 27.419 29.254 1.00 37.16 665 THR A C 1
ATOM 5192 O O . THR A 1 665 ? 71.784 26.780 30.106 1.00 37.16 665 THR A O 1
ATOM 5195 N N . THR A 1 666 ? 71.614 27.421 27.979 1.00 35.56 666 THR A N 1
ATOM 5196 C CA . THR A 1 666 ? 72.953 27.938 27.551 1.00 35.56 666 THR A CA 1
ATOM 5197 C C . THR A 1 666 ? 73.265 27.789 26.037 1.00 35.56 666 THR A C 1
ATOM 5199 O O . THR A 1 666 ? 72.798 26.882 25.366 1.00 35.56 666 THR A O 1
ATOM 5202 N N . ARG A 1 667 ? 74.078 28.736 25.527 1.00 32.91 667 ARG A N 1
ATOM 5203 C CA . ARG A 1 667 ? 75.072 28.703 24.414 1.00 32.91 667 ARG A CA 1
ATOM 5204 C C . ARG A 1 667 ? 74.908 27.831 23.128 1.00 32.91 667 ARG A C 1
ATOM 5206 O O . ARG A 1 667 ? 75.085 26.624 23.130 1.00 32.91 667 ARG A O 1
ATOM 5213 N N . LYS A 1 668 ? 74.830 28.560 21.995 1.00 36.97 668 LYS A N 1
ATOM 5214 C CA . LYS A 1 668 ? 75.568 28.447 20.689 1.00 36.97 668 LYS A CA 1
ATOM 5215 C C . LYS A 1 668 ? 77.008 27.836 20.755 1.00 36.97 668 LYS A C 1
ATOM 5217 O O . LYS A 1 668 ? 77.558 27.912 21.852 1.00 36.97 668 LYS A O 1
ATOM 5222 N N . PRO A 1 669 ? 77.720 27.477 19.635 1.00 50.75 669 PRO A N 1
ATOM 5223 C CA . PRO A 1 669 ? 77.390 27.590 18.182 1.00 50.75 669 PRO A CA 1
ATOM 5224 C C . PRO A 1 669 ? 77.895 26.459 17.202 1.00 50.75 669 PRO A C 1
ATOM 5226 O O . PRO A 1 669 ? 78.711 25.633 17.572 1.00 50.75 669 PRO A O 1
ATOM 5229 N N . ARG A 1 670 ? 77.529 26.600 15.904 1.00 36.84 670 ARG A N 1
ATOM 5230 C CA . ARG A 1 670 ? 78.296 26.351 14.631 1.00 36.84 670 ARG A CA 1
ATOM 5231 C C . ARG A 1 670 ? 78.805 24.956 14.170 1.00 36.84 670 ARG A C 1
ATOM 5233 O O . ARG A 1 670 ? 79.127 24.090 14.960 1.00 36.84 670 ARG A O 1
ATOM 5240 N N . GLU A 1 671 ? 78.992 24.906 12.832 1.00 34.19 671 GLU A N 1
ATOM 5241 C CA . GLU A 1 671 ? 79.738 23.932 11.985 1.00 34.19 671 GLU A CA 1
ATOM 5242 C C . GLU A 1 671 ? 79.118 22.519 11.819 1.00 34.19 671 GLU A C 1
ATOM 5244 O O . GLU A 1 671 ? 78.405 22.052 12.693 1.00 34.19 671 GLU A O 1
ATOM 5249 N N . GLY A 1 672 ? 79.263 21.802 10.689 1.00 34.19 672 GLY A N 1
ATOM 5250 C CA . GLY A 1 672 ? 79.869 22.154 9.396 1.00 34.19 672 GLY A CA 1
ATOM 5251 C C . GLY A 1 672 ? 79.641 21.096 8.283 1.00 34.19 6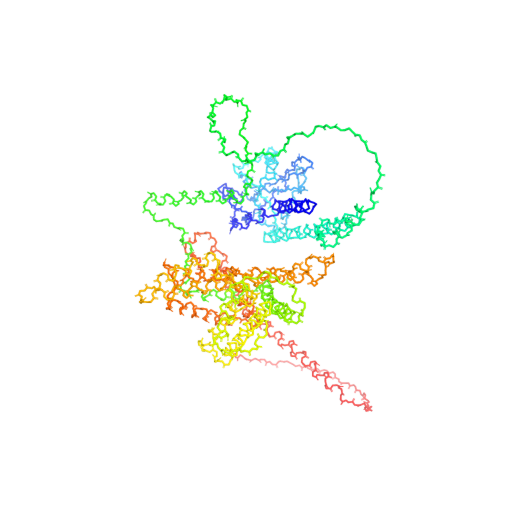72 GLY A C 1
ATOM 5252 O O . GLY A 1 672 ? 79.624 19.904 8.539 1.00 34.19 672 GLY A O 1
ATOM 5253 N N . ARG A 1 673 ? 79.437 21.589 7.051 1.00 36.75 673 ARG A N 1
ATOM 5254 C CA . ARG A 1 673 ? 79.884 21.123 5.708 1.00 36.75 673 ARG A CA 1
ATOM 5255 C C . ARG A 1 673 ? 80.330 19.650 5.434 1.00 36.75 673 ARG A C 1
ATOM 5257 O O . ARG A 1 673 ? 81.279 19.175 6.037 1.00 36.75 673 ARG A O 1
ATOM 5264 N N . ALA A 1 674 ? 79.863 19.154 4.270 1.00 35.28 674 ALA A N 1
ATOM 5265 C CA . ALA A 1 674 ? 80.553 18.324 3.242 1.00 35.28 674 ALA A CA 1
ATOM 5266 C C . ALA A 1 674 ? 80.461 16.771 3.232 1.00 35.28 674 ALA A C 1
ATOM 5268 O O . ALA A 1 674 ? 80.674 16.114 4.239 1.00 35.28 674 ALA A O 1
ATOM 5269 N N . GLY A 1 675 ? 80.303 16.230 2.005 1.00 33.53 675 GLY A N 1
ATOM 5270 C CA . GLY A 1 675 ? 80.562 14.832 1.588 1.00 33.53 675 GLY A CA 1
ATOM 5271 C C . GLY A 1 675 ? 79.458 13.813 1.930 1.00 33.53 675 GLY A C 1
ATOM 5272 O O . GLY A 1 675 ? 78.891 13.876 3.008 1.00 33.53 675 GLY A O 1
ATOM 5273 N N . GLY A 1 676 ? 79.074 12.845 1.088 1.00 34.22 676 GLY A N 1
ATOM 5274 C CA . GLY A 1 676 ? 79.534 12.463 -0.256 1.00 34.22 676 GLY A CA 1
ATOM 5275 C C . GLY A 1 676 ? 79.720 10.939 -0.362 1.00 34.22 676 GLY A C 1
ATOM 5276 O O . GLY A 1 676 ? 80.509 10.391 0.398 1.00 34.22 676 GLY A O 1
ATOM 5277 N N . GLY A 1 677 ? 79.034 10.256 -1.291 1.00 32.44 677 GLY A N 1
ATOM 5278 C CA . GLY A 1 677 ? 79.235 8.816 -1.542 1.00 32.44 677 GLY A CA 1
ATOM 5279 C C . GLY A 1 677 ? 77.985 8.049 -1.999 1.00 32.44 677 GLY A C 1
ATOM 5280 O O . GLY A 1 677 ? 76.924 8.143 -1.392 1.00 32.44 677 GLY A O 1
ATOM 5281 N N . SER A 1 678 ? 78.121 7.267 -3.070 1.00 36.19 678 SER A N 1
ATOM 5282 C CA . SER A 1 678 ? 77.125 6.328 -3.626 1.00 36.19 678 SER A CA 1
ATOM 5283 C C . SER A 1 678 ? 77.864 5.136 -4.266 1.00 36.19 678 SER A C 1
ATOM 5285 O O . SER A 1 678 ? 79.048 5.304 -4.569 1.00 36.19 678 SER A O 1
ATOM 5287 N N . PRO A 1 679 ? 77.198 4.019 -4.645 1.00 69.50 679 PRO A N 1
ATOM 5288 C CA . PRO A 1 679 ? 76.027 3.363 -4.051 1.00 69.50 679 PRO A CA 1
ATOM 5289 C C . PRO A 1 679 ? 76.475 2.009 -3.407 1.00 69.50 679 PRO A C 1
ATOM 5291 O O . PRO A 1 679 ? 77.037 2.146 -2.322 1.00 69.50 679 PRO A O 1
ATOM 5294 N N . PRO A 1 680 ? 76.414 0.761 -3.967 1.00 61.69 680 PRO A N 1
ATOM 5295 C CA . PRO A 1 680 ? 75.627 0.142 -5.057 1.00 61.69 680 PRO A CA 1
ATOM 5296 C C . PRO A 1 680 ? 74.806 -1.135 -4.683 1.00 61.69 680 PRO A C 1
ATOM 5298 O O . PRO A 1 680 ? 75.142 -1.883 -3.770 1.00 61.69 680 PRO A O 1
ATOM 5301 N N . SER A 1 681 ? 73.873 -1.492 -5.582 1.00 41.47 681 SER A N 1
ATOM 5302 C CA . SER A 1 681 ? 73.337 -2.849 -5.903 1.00 41.47 681 SER A CA 1
ATOM 5303 C C . SER A 1 681 ? 72.235 -3.538 -5.042 1.00 41.47 681 SER A C 1
ATOM 5305 O O . SER A 1 681 ? 72.080 -3.216 -3.868 1.00 41.47 681 SER A O 1
ATOM 5307 N N . PRO A 1 682 ? 71.423 -4.449 -5.652 1.00 65.94 682 PRO A N 1
ATOM 5308 C CA . PRO A 1 682 ? 70.089 -4.873 -5.171 1.00 65.94 682 PRO A CA 1
ATOM 5309 C C . PRO A 1 682 ? 69.985 -6.388 -4.846 1.00 65.94 682 PRO A C 1
ATOM 5311 O O . PRO A 1 682 ? 70.996 -7.077 -4.934 1.00 65.94 682 PRO A O 1
ATOM 5314 N N . ILE A 1 683 ? 68.770 -6.916 -4.572 1.00 47.97 683 ILE A N 1
ATOM 5315 C CA . ILE A 1 683 ? 68.198 -8.171 -5.150 1.00 47.97 683 ILE A CA 1
ATOM 5316 C C . ILE A 1 683 ? 66.747 -8.455 -4.656 1.00 47.97 683 ILE A C 1
ATOM 5318 O O . ILE A 1 683 ? 66.365 -8.068 -3.557 1.00 47.97 683 ILE A O 1
ATOM 5322 N N . CYS A 1 684 ? 65.967 -9.090 -5.543 1.00 31.28 684 CYS A N 1
ATOM 5323 C CA . CYS A 1 684 ? 64.593 -9.647 -5.462 1.00 31.28 684 CYS A CA 1
ATOM 5324 C C . CYS A 1 684 ? 64.467 -10.914 -4.555 1.00 31.28 684 CYS A C 1
ATOM 5326 O O . CYS A 1 684 ? 65.494 -11.318 -4.007 1.00 31.28 684 CYS A O 1
ATOM 5328 N N . PRO A 1 685 ? 63.300 -11.602 -4.416 1.00 67.50 685 PRO A N 1
ATOM 5329 C CA . PRO A 1 685 ? 62.044 -11.505 -5.188 1.00 67.50 685 PRO A CA 1
ATOM 5330 C C . PRO A 1 685 ? 60.751 -11.209 -4.408 1.00 67.50 685 PRO A C 1
ATOM 5332 O O . PRO A 1 685 ? 60.682 -11.508 -3.197 1.00 67.50 685 PRO A O 1
#

Mean predicted aligned error: 16.84 Å

Secondary structure (DSSP, 8-state):
-HHHHHHHHHHHHHHHHHHHHIIIIIHHHHHHHHT-S-EEEE-TT-HHHHHHGGG-SEEEEPTTEEE-GGG-EEEEETTEEEEEEEEEETT-TTS-EEEEEEEES-SBTTB----TTTTSTT--SEEEEP-STTHHHHHHHHHHHHHHHTPPEEEEEEEEE--S-HHHHHHHHHHHHHHHHHHHHHHHHHHHHHHHHHHHHTT---TT------TTTHHHHHHHHTT-----------------------------------TT-----------HHHHHHHHHHHHHHHHHHHHHHTTPPP-TTTTEEE-TTTTTTTHHHHHHT--HHHHHHHHHHHHHHHHHHHHHHHHHHHHHH-S---TT---HHHHHTHHHHHHHHHHTT-TT-----HHHHHHHHHHHHHHHHHHHHHHHHHHHHHS-TT-HHHHHHHHIIIIIHHHHHHT-SGGGGGGGGSHHHHHHHHHHHHHT--SS-HHHHHHHHHHHHHHHHHHHHHHHHHHHHHHHHHHT-SS--HHHHHHHHHHHHHHHTTS-HHHHHHHHHHHHHHSTTTT---HHHHHHHHHHHHHHHHHHHHH-SSHHHHHHHHHH--HHHHHHHHEEE-TTTS-SSS-HHHHHHHHHHHHHHHHHHHHHHHHHHHHHHHHHHHHHHHHHTTS--------------------------

Radius of gyration: 39.49 Å; Cα contacts (8 Å, |Δi|>4): 621; chains: 1; bounding box: 149×79×99 Å

Sequence (685 aa):
TILGLWSLASMSFGVFMGRYVNTEYMQSYWRIRAAGSGLSGVDAAASEVASLGDEAAIISFTEGTIVDDRRTIGYVAKGTIYCVAPVMRRAMPSAPVEFWAAGVGCCERRSNFDCGSARLPGGSLTALTYTAEGDKYFAEAVKEAASVYSITVGKRAQRVFFEGDPAVFIDDLWREAVVAAILAAVFHFCTCIIVSTALQKAGVRWVGGARGLLPGDELAAEDMLLRGGAARGKDKSSTHDHLRNVLDPRASWVEEKPERSCLGCGPRHYWVFHSLEEQHVEEIEKQIWFSESRTLDQGCDPSFFDRVVIAEDGGFNEVATLMKSINWYRYFSAFLTVGMIVYNICYILKSDAHMITSDDAGGHMYLISETVIKPPLDFVLRMLHIEGTGRFNANVVVPIMEIACLLLVLVWVTVLAVEAALVEPRSRRRWKNLSRVLFNFPPAIAGFSSMSLLHYVNPSVLIEHIVEYSHRRASLEPVLAWTKFVVLRLLCLVIGVDAFLMKFRMTAQYINQEDIDMRCVCQLAGFILQLIGIVPVSIIVRERLLRAFFGGEDASEDIEEKAKEMTYHALLCREMYRHSQSDLDFVVMVLSFNDVDFQGLMLNMNSSKMGPRTSLEVKGNAQVTKKNSVEGRKSLEEDLENDFLEVARAASISKARRGARPGATTRKPREGRAGGGSPPSPICP

Solvent-accessible surface area (backbone atoms only — not comparable to full-atom values): 39544 Å² total; per-residue (Å²): 108,72,68,58,54,52,51,51,50,51,51,52,49,50,54,51,51,53,49,50,41,35,67,76,22,46,50,59,38,48,47,51,61,69,37,73,54,62,47,70,66,42,56,48,64,44,74,76,54,40,70,56,47,78,66,25,34,33,40,25,42,35,93,63,57,44,60,40,36,80,60,16,21,26,35,77,53,100,92,43,37,31,23,33,22,47,27,36,35,81,90,56,87,82,54,48,39,25,34,28,40,43,40,70,71,34,40,41,65,58,29,63,52,55,37,70,23,55,65,46,92,88,34,49,52,35,27,32,54,67,77,73,87,57,48,70,54,48,51,50,17,49,53,49,32,26,68,74,69,72,46,54,70,33,96,60,50,41,49,27,31,30,45,62,58,68,68,60,50,46,51,47,34,52,50,49,35,51,50,53,52,50,52,52,52,51,51,51,52,50,50,52,50,54,52,52,54,47,41,55,72,70,65,61,72,73,90,72,74,77,75,68,85,66,96,63,65,70,70,63,59,56,68,65,67,76,72,72,87,84,80,87,85,87,82,88,84,86,89,77,88,91,90,80,84,81,91,79,98,74,85,72,92,74,86,79,72,90,75,81,81,75,89,78,75,72,82,82,76,76,82,74,79,72,49,76,64,56,54,50,49,52,53,52,48,51,53,50,50,58,48,40,50,52,34,44,76,71,75,40,84,65,65,89,55,70,47,59,39,72,32,92,74,69,17,62,79,45,43,60,55,55,57,68,64,72,45,73,67,36,52,50,44,21,50,49,48,52,49,39,28,55,49,40,52,52,48,48,58,52,54,34,50,47,51,66,66,44,87,79,67,65,77,88,65,93,44,58,44,70,72,65,47,41,61,60,48,54,50,51,40,57,74,70,64,59,81,81,75,67,83,85,51,65,75,41,53,55,37,52,51,42,54,51,51,50,51,52,49,53,51,50,48,50,51,36,50,51,50,26,68,75,38,59,93,86,42,68,67,18,31,44,30,44,30,44,57,46,68,53,44,49,65,52,48,35,20,58,53,55,38,32,35,39,34,62,58,35,65,74,54,37,50,52,53,51,53,53,60,59,72,76,61,92,67,98,58,62,63,67,55,51,50,50,49,53,53,51,41,52,49,28,41,42,51,9,50,38,44,41,55,52,53,50,52,58,44,48,59,50,68,71,44,94,68,90,44,73,67,39,54,52,50,47,48,50,53,53,49,42,58,54,24,25,58,54,57,70,58,56,54,41,52,51,52,50,29,57,70,54,18,54,92,82,57,48,72,51,78,67,32,50,51,48,53,54,46,48,47,16,52,50,48,47,51,42,50,72,53,34,93,43,77,62,56,30,53,27,47,48,53,46,62,48,63,67,58,52,48,62,27,37,50,37,71,39,72,86,68,52,57,96,68,80,74,68,68,73,64,60,58,66,61,57,48,64,56,54,56,55,60,54,47,50,54,53,51,55,52,53,53,49,52,52,51,50,53,52,49,55,54,52,57,60,62,69,68,78,77,78,84,94,78,83,90,84,81,86,84,85,87,80,88,84,88,89,90,83,91,84,89,87,86,89,135

Foldseek 3Di:
DVVVVLVVVVVVLVVVLVVVLCVPFVVLLCLQVVLPDEAAAAAQQDLVVLVVCVSHQKYQYHPQKAFDQQLKAFQDDPNKTKIKTFIHHPVPQQGAGQEIAIDIPQADRRGHRDFAQRPPDVTGSMWGFDDDDCVVRVVVRVVVSCVVVVHHHRPSRTYTHRHGDVVVVSVVSVVVSVVSVVVSVVVSVVVVVVVVVVCVVVVVPPPPPPPDPPVPCVVVVVVVVVPPDDDDDDDDDDDDDDDDDDDDPDDDDDDDDDDDDPPPDDDPPPPPPDDPVNVVVVVVVVVLCVVQVVCVVVVHHGCVCVFKDFPPVLQLVCLLVLLVPDDPVLVVLLVVLVVLLVLLLVLLCVLLVCLQPDPPPPPDPDAVCVVPVVVVVVVVCVVVVVPDPDPPDVSNVLSVVLNVVLVVLVVVLVVLCVQLVPDDLPDLSNLLSVLCSQQPVSLCSSLRDLLLLVLCVDPVNVVVVVVLVVVVDPDDDVPPVVVVSVVSNVVSVRSNVRRLVSLVVVLVVLVPDPDNDVVNVSSVVSNVSNVCSSHSVQVVLVLQVLLPVQVDPVSDADPVSVVVSSSVSSVSLSSNVVSHPDPVSSSSCSNSPGPVNSCNSGIDTDPVPPPPPDPPPPPPPPVVCVVVVVVVVVVVVVVVVVVVVVVVVVVVVVVVPPPDDDDDDDDDDDDDDDDDDDDDDDDDD